Protein AF-0000000081528054 (afdb_homodimer)

Structure (mmCIF, N/CA/C/O backbone):
data_AF-0000000081528054-model_v1
#
loop_
_entity.id
_entity.type
_entity.pdbx_description
1 polymer 'HMG box domain-containing protein'
#
loop_
_atom_site.group_PDB
_atom_site.id
_atom_site.type_symbol
_atom_site.label_atom_id
_atom_site.label_alt_id
_atom_site.label_comp_id
_atom_site.label_asym_id
_atom_site.label_entity_id
_atom_site.label_seq_id
_atom_site.pdbx_PDB_ins_code
_atom_site.Cartn_x
_atom_site.Cartn_y
_atom_site.Cartn_z
_atom_site.occupancy
_atom_site.B_iso_or_equiv
_atom_site.auth_seq_id
_atom_site.auth_comp_id
_atom_site.auth_asym_id
_atom_site.auth_atom_id
_atom_site.pdbx_PDB_model_num
ATOM 1 N N . MET A 1 1 ? 28.469 -28.531 23.781 1 26.25 1 MET A N 1
ATOM 2 C CA . MET A 1 1 ? 27.125 -28.844 23.344 1 26.25 1 MET A CA 1
ATOM 3 C C . MET A 1 1 ? 27.047 -28.875 21.812 1 26.25 1 MET A C 1
ATOM 5 O O . MET A 1 1 ? 26.031 -29.281 21.25 1 26.25 1 MET A O 1
ATOM 9 N N . ALA A 1 2 ? 27.984 -28.125 21.156 1 31.61 2 ALA A N 1
ATOM 10 C CA . ALA A 1 2 ? 28.078 -27.984 19.703 1 31.61 2 ALA A CA 1
ATOM 11 C C . ALA A 1 2 ? 28.547 -29.266 19.047 1 31.61 2 ALA A C 1
ATOM 13 O O . ALA A 1 2 ? 28.094 -29.625 17.953 1 31.61 2 ALA A O 1
ATOM 14 N N . ASP A 1 3 ? 29.531 -29.984 19.594 1 33.84 3 ASP A N 1
ATOM 15 C CA . ASP A 1 3 ? 30.125 -31.172 18.984 1 33.84 3 ASP A CA 1
ATOM 16 C C . ASP A 1 3 ? 29.125 -32.344 18.938 1 33.84 3 ASP A C 1
ATOM 18 O O . ASP A 1 3 ? 29.188 -33.188 18.062 1 33.84 3 ASP A O 1
ATOM 22 N N . ALA A 1 4 ? 28.234 -32.5 19.984 1 33 4 ALA A N 1
ATOM 23 C CA . ALA A 1 4 ? 27.281 -33.594 20.047 1 33 4 ALA A CA 1
ATOM 24 C C . ALA A 1 4 ? 26.188 -33.406 19 1 33 4 ALA A C 1
ATOM 26 O O . ALA A 1 4 ? 25.609 -34.406 18.531 1 33 4 ALA A O 1
ATOM 27 N N . LEU A 1 5 ? 25.781 -32.125 18.641 1 29.7 5 LEU A N 1
ATOM 28 C CA . LEU A 1 5 ? 24.766 -31.953 17.609 1 29.7 5 LEU A CA 1
ATOM 29 C C . LEU A 1 5 ? 25.297 -32.375 16.25 1 29.7 5 LEU A C 1
ATOM 31 O O . LEU A 1 5 ? 24.547 -32.812 15.391 1 29.7 5 LEU A O 1
ATOM 35 N N . LYS A 1 6 ? 26.625 -32.312 15.969 1 35.19 6 LYS A N 1
ATOM 36 C CA . LYS A 1 6 ? 27.156 -32.781 14.695 1 35.19 6 LYS A CA 1
ATOM 37 C C . LYS A 1 6 ? 27.031 -34.281 14.555 1 35.19 6 LYS A C 1
ATOM 39 O O . LYS A 1 6 ? 26.781 -34.781 13.461 1 35.19 6 LYS A O 1
ATOM 44 N N . GLN A 1 7 ? 27.234 -35 15.648 1 32.66 7 GLN A N 1
ATOM 45 C CA . GLN A 1 7 ? 27.172 -36.438 15.547 1 32.66 7 GLN A CA 1
ATOM 46 C C . GLN A 1 7 ? 25.734 -36.938 15.375 1 32.66 7 GLN A C 1
ATOM 48 O O . GLN A 1 7 ? 25.484 -37.969 14.789 1 32.66 7 GLN A O 1
ATOM 53 N N . LYS A 1 8 ? 24.703 -36.219 16.016 1 33.38 8 LYS A N 1
ATOM 54 C CA . LYS A 1 8 ? 23.328 -36.656 15.789 1 33.38 8 LYS A CA 1
ATOM 55 C C . LYS A 1 8 ? 22.875 -36.312 14.367 1 33.38 8 LYS A C 1
ATOM 57 O O . LYS A 1 8 ? 22.094 -37.062 13.773 1 33.38 8 LYS A O 1
ATOM 62 N N . GLU A 1 9 ? 23.344 -35.219 13.789 1 33.81 9 GLU A N 1
ATOM 63 C CA . GLU A 1 9 ? 23.031 -34.969 12.391 1 33.81 9 GLU A CA 1
ATOM 64 C C . GLU A 1 9 ? 23.719 -35.938 11.461 1 33.81 9 GLU A C 1
ATOM 66 O O . GLU A 1 9 ? 23.172 -36.312 10.422 1 33.81 9 GLU A O 1
ATOM 71 N N . ALA A 1 10 ? 24.969 -36.406 11.812 1 36.94 10 ALA A N 1
ATOM 72 C CA . ALA A 1 10 ? 25.594 -37.438 10.977 1 36.94 10 ALA A CA 1
ATOM 73 C C . ALA A 1 10 ? 24.891 -38.781 11.125 1 36.94 10 ALA A C 1
ATOM 75 O O . ALA A 1 10 ? 24.719 -39.5 10.148 1 36.94 10 ALA A O 1
ATOM 76 N N . SER A 1 11 ? 24.562 -39.188 12.398 1 37.06 11 SER A N 1
ATOM 77 C CA . SER A 1 11 ? 23.859 -40.438 12.539 1 37.06 11 SER A CA 1
ATOM 78 C C . SER A 1 11 ? 22.422 -40.344 12.008 1 37.06 11 SER A C 1
ATOM 80 O O . SER A 1 11 ? 21.891 -41.312 11.469 1 37.06 11 SER A O 1
ATOM 82 N N . SER A 1 12 ? 21.688 -39.219 12.281 1 35.41 12 SER A N 1
ATOM 83 C CA . SER A 1 12 ? 20.375 -39.031 11.672 1 35.41 12 SER A CA 1
ATOM 84 C C . SER A 1 12 ? 20.484 -38.781 10.172 1 35.41 12 SER A C 1
ATOM 86 O O . SER A 1 12 ? 19.562 -39.062 9.414 1 35.41 12 SER A O 1
ATOM 88 N N . SER A 1 13 ? 21.578 -38.156 9.68 1 35.97 13 SER A N 1
ATOM 89 C CA . SER A 1 13 ? 21.812 -38.062 8.234 1 35.97 13 SER A CA 1
ATOM 90 C C . SER A 1 13 ? 22.078 -39.438 7.621 1 35.97 13 SER A C 1
ATOM 92 O O . SER A 1 13 ? 21.828 -39.656 6.43 1 35.97 13 SER A O 1
ATOM 94 N N . GLU A 1 14 ? 22.781 -40.312 8.375 1 35.34 14 GLU A N 1
ATOM 95 C CA . GLU A 1 14 ? 22.938 -41.688 7.859 1 35.34 14 GLU A CA 1
ATOM 96 C C . GLU A 1 14 ? 21.594 -42.375 7.746 1 35.34 14 GLU A C 1
ATOM 98 O O . GLU A 1 14 ? 21.344 -43.094 6.766 1 35.34 14 GLU A O 1
ATOM 103 N N . ALA A 1 15 ? 20.797 -42.312 8.812 1 34.56 15 ALA A N 1
ATOM 104 C CA . ALA A 1 15 ? 19.516 -43 8.734 1 34.56 15 ALA A CA 1
ATOM 105 C C . ALA A 1 15 ? 18.578 -42.281 7.766 1 34.56 15 ALA A C 1
ATOM 107 O O . ALA A 1 15 ? 17.797 -42.938 7.055 1 34.56 15 ALA A O 1
ATOM 108 N N . ASN A 1 16 ? 18.656 -40.938 7.742 1 34.94 16 ASN A N 1
ATOM 109 C CA . ASN A 1 16 ? 17.75 -40.25 6.828 1 34.94 16 ASN A CA 1
ATOM 110 C C . ASN A 1 16 ? 18.188 -40.406 5.375 1 34.94 16 ASN A C 1
ATOM 112 O O . ASN A 1 16 ? 17.453 -40.062 4.457 1 34.94 16 ASN A O 1
ATOM 116 N N . ILE A 1 17 ? 19.5 -40.562 5.105 1 36.84 17 ILE A N 1
ATOM 117 C CA . ILE A 1 17 ? 19.812 -40.812 3.703 1 36.84 17 ILE A CA 1
ATOM 118 C C . ILE A 1 17 ? 19.031 -42.031 3.211 1 36.84 17 ILE A C 1
ATOM 120 O O . ILE A 1 17 ? 18.516 -42.031 2.086 1 36.84 17 ILE A O 1
ATOM 124 N N . LEU A 1 18 ? 19.078 -43.125 4.016 1 33.59 18 LEU A N 1
ATOM 125 C CA . LEU A 1 18 ? 18.406 -44.312 3.498 1 33.59 18 LEU A CA 1
ATOM 126 C C . LEU A 1 18 ? 16.891 -44.156 3.574 1 33.59 18 LEU A C 1
ATOM 128 O O . LEU A 1 18 ? 16.156 -44.781 2.812 1 33.59 18 LEU A O 1
ATOM 132 N N . ALA A 1 19 ? 16.438 -43.531 4.629 1 34.56 19 ALA A N 1
ATOM 133 C CA . ALA A 1 19 ? 14.977 -43.5 4.777 1 34.56 19 ALA A CA 1
ATOM 134 C C . ALA A 1 19 ? 14.344 -42.5 3.814 1 34.56 19 ALA A C 1
ATOM 136 O O . ALA A 1 19 ? 13.141 -42.25 3.887 1 34.56 19 ALA A O 1
ATOM 137 N N . GLY A 1 20 ? 15.148 -41.656 3.143 1 33.59 20 GLY A N 1
ATOM 138 C CA . GLY A 1 20 ? 14.43 -40.781 2.225 1 33.59 20 GLY A CA 1
ATOM 139 C C . GLY A 1 20 ? 13.547 -41.562 1.256 1 33.59 20 GLY A C 1
ATOM 140 O O . GLY A 1 20 ? 13.789 -41.562 0.048 1 33.59 20 GLY A O 1
ATOM 141 N N . ALA A 1 21 ? 13.039 -42.656 1.63 1 31.33 21 ALA A N 1
ATOM 142 C CA . ALA A 1 21 ? 12.062 -43.312 0.778 1 31.33 21 ALA A CA 1
ATOM 143 C C . ALA A 1 21 ? 10.922 -42.375 0.409 1 31.33 21 ALA A C 1
ATOM 145 O O . ALA A 1 21 ? 9.797 -42.812 0.147 1 31.33 21 ALA A O 1
ATOM 146 N N . GLY A 1 22 ? 10.914 -41.062 0.747 1 32.25 22 GLY A N 1
ATOM 147 C CA . GLY A 1 22 ? 9.727 -40.5 0.125 1 32.25 22 GLY A CA 1
ATOM 148 C C . GLY A 1 22 ? 9.609 -40.844 -1.35 1 32.25 22 GLY A C 1
ATOM 149 O O . GLY A 1 22 ? 9.109 -41.906 -1.713 1 32.25 22 GLY A O 1
ATOM 150 N N . SER A 1 23 ? 9.18 -39.812 -2.275 1 33.19 23 SER A N 1
ATOM 151 C CA . SER A 1 23 ? 8.766 -40.094 -3.645 1 33.19 23 SER A CA 1
ATOM 152 C C . SER A 1 23 ? 9.898 -40.719 -4.449 1 33.19 23 SER A C 1
ATOM 154 O O . SER A 1 23 ? 10.938 -40.094 -4.656 1 33.19 23 SER A O 1
ATOM 156 N N . PRO A 1 24 ? 10.07 -41.938 -4.328 1 32.41 24 PRO A N 1
ATOM 157 C CA . PRO A 1 24 ? 11.055 -42.719 -5.074 1 32.41 24 PRO A CA 1
ATOM 158 C C . PRO A 1 24 ? 11.023 -42.438 -6.574 1 32.41 24 PRO A C 1
ATOM 160 O O . PRO A 1 24 ? 10.086 -42.844 -7.266 1 32.41 24 PRO A O 1
ATOM 163 N N . VAL A 1 25 ? 10.984 -41.219 -7.117 1 33.34 25 VAL A N 1
ATOM 164 C CA . VAL A 1 25 ? 11.188 -41.438 -8.547 1 33.34 25 VAL A CA 1
ATOM 165 C C . VAL A 1 25 ? 12.453 -42.25 -8.773 1 33.34 25 VAL A C 1
ATOM 167 O O . VAL A 1 25 ? 13.547 -41.844 -8.383 1 33.34 25 VAL A O 1
ATOM 170 N N . PRO A 1 26 ? 12.312 -43.594 -8.734 1 31.2 26 PRO A N 1
ATOM 171 C CA . PRO A 1 26 ? 13.406 -44.531 -9.016 1 31.2 26 PRO A CA 1
ATOM 172 C C . PRO A 1 26 ? 14.195 -44.125 -10.266 1 31.2 26 PRO A C 1
ATOM 174 O O . PRO A 1 26 ? 13.656 -44.156 -11.375 1 31.2 26 PRO A O 1
ATOM 177 N N . ILE A 1 27 ? 14.727 -43 -10.414 1 31.64 27 ILE A N 1
ATOM 178 C CA . ILE A 1 27 ? 15.578 -42.969 -11.602 1 31.64 27 ILE A CA 1
ATOM 179 C C . ILE A 1 27 ? 16.688 -44.031 -11.453 1 31.64 27 ILE A C 1
ATOM 181 O O . ILE A 1 27 ? 17.547 -43.906 -10.578 1 31.64 27 ILE A O 1
ATOM 185 N N . GLU A 1 28 ? 16.328 -45.312 -11.594 1 30.16 28 GLU A N 1
ATOM 186 C CA . GLU A 1 28 ? 17.328 -46.375 -11.641 1 30.16 28 GLU A CA 1
ATOM 187 C C . GLU A 1 28 ? 18.453 -46.031 -12.617 1 30.16 28 GLU A C 1
ATOM 189 O O . GLU A 1 28 ? 18.219 -45.875 -13.812 1 30.16 28 GLU A O 1
ATOM 194 N N . PRO A 1 29 ? 19.406 -45.25 -12.227 1 30.45 29 PRO A N 1
ATOM 195 C CA . PRO A 1 29 ? 20.484 -45.219 -13.203 1 30.45 29 PRO A CA 1
ATOM 196 C C . PRO A 1 29 ? 21.031 -46.594 -13.523 1 30.45 29 PRO A C 1
ATOM 198 O O . PRO A 1 29 ? 21.266 -47.406 -12.609 1 30.45 29 PRO A O 1
ATOM 201 N N . GLN A 1 30 ? 20.656 -47.281 -14.594 1 31.34 30 GLN A N 1
ATOM 202 C CA . GLN A 1 30 ? 21.109 -48.562 -15.125 1 31.34 30 GLN A CA 1
ATOM 203 C C . GLN A 1 30 ? 22.625 -48.562 -15.258 1 31.34 30 GLN A C 1
ATOM 205 O O . GLN A 1 30 ? 23.172 -48.125 -16.266 1 31.34 30 GLN A O 1
ATOM 210 N N . ALA A 1 31 ? 23.406 -48.062 -14.367 1 32.59 31 ALA A N 1
ATOM 211 C CA . ALA A 1 31 ? 24.812 -48.281 -14.688 1 32.59 31 ALA A CA 1
ATOM 212 C C . ALA A 1 31 ? 25.125 -49.781 -14.75 1 32.59 31 ALA A C 1
ATOM 214 O O . ALA A 1 31 ? 24.75 -50.531 -13.859 1 32.59 31 ALA A O 1
ATOM 215 N N . LYS A 1 32 ? 25.578 -50.406 -15.867 1 33.41 32 LYS A N 1
ATOM 216 C CA . LYS A 1 32 ? 25.922 -51.719 -16.438 1 33.41 32 LYS A CA 1
ATOM 217 C C . LYS A 1 32 ? 27.016 -52.406 -15.617 1 33.41 32 LYS A C 1
ATOM 219 O O . LYS A 1 32 ? 27.469 -53.5 -15.969 1 33.41 32 LYS A O 1
ATOM 224 N N . ASP A 1 33 ? 27.953 -51.75 -14.992 1 34.78 33 ASP A N 1
ATOM 225 C CA . ASP A 1 33 ? 29.094 -52.594 -14.664 1 34.78 33 ASP A CA 1
ATOM 226 C C . ASP A 1 33 ? 28.719 -53.625 -13.617 1 34.78 33 ASP A C 1
ATOM 228 O O . ASP A 1 33 ? 27.984 -53.344 -12.672 1 34.78 33 ASP A O 1
ATOM 232 N N . SER A 1 34 ? 28.922 -54.938 -13.922 1 39.91 34 SER A N 1
ATOM 233 C CA . SER A 1 34 ? 28.594 -56.188 -13.273 1 39.91 34 SER A CA 1
ATOM 234 C C . SER A 1 34 ? 28.969 -56.188 -11.797 1 39.91 34 SER A C 1
ATOM 236 O O . SER A 1 34 ? 28.234 -56.719 -10.953 1 39.91 34 SER A O 1
ATOM 238 N N . ALA A 1 35 ? 30.281 -56.062 -11.539 1 41.94 35 ALA A N 1
ATOM 239 C CA . ALA A 1 35 ? 30.781 -56.188 -10.172 1 41.94 35 ALA A CA 1
ATOM 240 C C . ALA A 1 35 ? 30.141 -55.156 -9.258 1 41.94 35 ALA A C 1
ATOM 242 O O . ALA A 1 35 ? 29.844 -55.438 -8.094 1 41.94 35 ALA A O 1
ATOM 243 N N . GLY A 1 36 ? 29.938 -53.969 -9.703 1 42.34 36 GLY A N 1
ATOM 244 C CA . GLY A 1 36 ? 29.344 -52.844 -8.984 1 42.34 36 GLY A CA 1
ATOM 245 C C . GLY A 1 36 ? 27.859 -53.031 -8.727 1 42.34 36 GLY A C 1
ATOM 246 O O . GLY A 1 36 ? 27.281 -52.344 -7.875 1 42.34 36 GLY A O 1
ATOM 247 N N . LYS A 1 37 ? 27.109 -53.781 -9.578 1 49.44 37 LYS A N 1
ATOM 248 C CA . LYS A 1 37 ? 25.703 -54.125 -9.438 1 49.44 37 LYS A CA 1
ATOM 249 C C . LYS A 1 37 ? 25.469 -55.062 -8.258 1 49.44 37 LYS A C 1
ATOM 251 O O . LYS A 1 37 ? 24.469 -54.969 -7.555 1 49.44 37 LYS A O 1
ATOM 256 N N . GLU A 1 38 ? 26.391 -56.031 -8.164 1 50.31 38 GLU A N 1
ATOM 257 C CA . GLU A 1 38 ? 26.219 -56.938 -7.055 1 50.31 38 GLU A CA 1
ATOM 258 C C . GLU A 1 38 ? 26.281 -56.219 -5.711 1 50.31 38 GLU A C 1
ATOM 260 O O . GLU A 1 38 ? 25.5 -56.5 -4.809 1 50.31 38 GLU A O 1
ATOM 265 N N . ASN A 1 39 ? 27.328 -55.406 -5.551 1 52.44 39 ASN A N 1
ATOM 266 C CA . ASN A 1 39 ? 27.422 -54.656 -4.309 1 52.44 39 ASN A CA 1
ATOM 267 C C . ASN A 1 39 ? 26.266 -53.656 -4.152 1 52.44 39 ASN A C 1
ATOM 269 O O . ASN A 1 39 ? 25.781 -53.438 -3.045 1 52.44 39 ASN A O 1
ATOM 273 N N . LYS A 1 40 ? 25.828 -53.25 -5.266 1 58.25 40 LYS A N 1
ATOM 274 C CA . LYS A 1 40 ? 24.703 -52.312 -5.234 1 58.25 40 LYS A CA 1
ATOM 275 C C . LYS A 1 40 ? 23.406 -53.031 -4.871 1 58.25 40 LYS A C 1
ATOM 277 O O . LYS A 1 40 ? 22.594 -52.531 -4.109 1 58.25 40 LYS A O 1
ATOM 282 N N . GLU A 1 41 ? 23.312 -54.281 -5.457 1 60 41 GLU A N 1
ATOM 283 C CA . GLU A 1 41 ? 22.125 -55.062 -5.129 1 60 41 GLU A CA 1
ATOM 284 C C . GLU A 1 41 ? 22.172 -55.531 -3.678 1 60 41 GLU A C 1
ATOM 286 O O . GLU A 1 41 ? 21.141 -55.594 -3.002 1 60 41 GLU A O 1
ATOM 291 N N . GLY A 1 42 ? 23.359 -55.844 -3.281 1 59.91 42 GLY A N 1
ATOM 292 C CA . GLY A 1 42 ? 23.5 -56.344 -1.918 1 59.91 42 GLY A CA 1
ATOM 293 C C . GLY A 1 42 ? 23.281 -55.25 -0.875 1 59.91 42 GLY A C 1
ATOM 294 O O . GLY A 1 42 ? 22.875 -55.531 0.251 1 59.91 42 GLY A O 1
ATOM 295 N N . LEU A 1 43 ? 23.531 -54.031 -1.282 1 65.5 43 LEU A N 1
ATOM 296 C CA . LEU A 1 43 ? 23.359 -52.906 -0.36 1 65.5 43 LEU A CA 1
ATOM 297 C C . LEU A 1 43 ? 21.984 -52.281 -0.546 1 65.5 43 LEU A C 1
ATOM 299 O O . LEU A 1 43 ? 21.641 -51.312 0.169 1 65.5 43 LEU A O 1
ATOM 303 N N . SER A 1 44 ? 21.344 -53.062 -1.435 1 69.56 44 SER A N 1
ATOM 304 C CA . SER A 1 44 ? 20 -52.531 -1.671 1 69.56 44 SER A CA 1
ATOM 305 C C . SER A 1 44 ? 18.969 -53.25 -0.816 1 69.56 44 SER A C 1
ATOM 307 O O . SER A 1 44 ? 19.141 -54.438 -0.458 1 69.56 44 SER A O 1
ATOM 309 N N . GLN A 1 45 ? 18.016 -52.5 -0.394 1 71.5 45 GLN A N 1
ATOM 310 C CA . GLN A 1 45 ? 16.922 -53.062 0.374 1 71.5 45 GLN A CA 1
ATOM 311 C C . GLN A 1 45 ? 16.344 -54.312 -0.324 1 71.5 45 GLN A C 1
ATOM 313 O O . GLN A 1 45 ? 16.031 -55.312 0.325 1 71.5 45 GLN A O 1
ATOM 318 N N . LEU A 1 46 ? 16.281 -54.188 -1.562 1 72.06 46 LEU A N 1
ATOM 319 C CA . LEU A 1 46 ? 15.695 -55.281 -2.328 1 72.06 46 LEU A CA 1
ATOM 320 C C . LEU A 1 46 ? 16.578 -56.531 -2.258 1 72.06 46 LEU A C 1
ATOM 322 O O . LEU A 1 46 ? 16.062 -57.656 -2.141 1 72.06 46 LEU A O 1
ATOM 326 N N . GLY A 1 47 ? 17.828 -56.312 -2.355 1 72.75 47 GLY A N 1
ATOM 327 C CA . GLY A 1 47 ? 18.734 -57.438 -2.289 1 72.75 47 GLY A CA 1
ATOM 328 C C . GLY A 1 47 ? 18.734 -58.156 -0.94 1 72.75 47 GLY A C 1
ATOM 329 O O . GLY A 1 47 ? 18.734 -59.375 -0.871 1 72.75 47 GLY A O 1
ATOM 330 N N . VAL A 1 48 ? 18.609 -57.375 0.11 1 78.81 48 VAL A N 1
ATOM 331 C CA . VAL A 1 48 ? 18.609 -57.938 1.454 1 78.81 48 VAL A CA 1
ATOM 332 C C . VAL A 1 48 ? 17.266 -58.625 1.716 1 78.81 48 VAL A C 1
ATOM 334 O O . VAL A 1 48 ? 17.219 -59.688 2.344 1 78.81 48 VAL A O 1
ATOM 337 N N . LYS A 1 49 ? 16.234 -58.062 1.164 1 79 49 LYS A N 1
ATOM 338 C CA . LYS A 1 49 ? 14.914 -58.656 1.33 1 79 49 LYS A CA 1
ATOM 339 C C . LYS A 1 49 ? 14.82 -60 0.578 1 79 49 LYS A C 1
ATOM 341 O O . LYS A 1 49 ? 14.211 -60.938 1.063 1 79 49 LYS A O 1
ATOM 346 N N . LYS A 1 50 ? 15.422 -60 -0.518 1 80.75 50 LYS A N 1
ATOM 347 C CA . LYS A 1 50 ? 15.445 -61.25 -1.279 1 80.75 50 LYS A CA 1
ATOM 348 C C . LYS A 1 50 ? 16.203 -62.344 -0.526 1 80.75 50 LYS A C 1
ATOM 350 O O . LYS A 1 50 ? 15.797 -63.531 -0.549 1 80.75 50 LYS A O 1
ATOM 355 N N . ALA A 1 51 ? 17.234 -61.969 0.207 1 81.38 51 ALA A N 1
ATOM 356 C CA . ALA A 1 51 ? 18.047 -62.906 0.963 1 81.38 51 ALA A CA 1
ATOM 357 C C . ALA A 1 51 ? 17.391 -63.25 2.291 1 81.38 51 ALA A C 1
ATOM 359 O O . ALA A 1 51 ? 17.625 -64.312 2.85 1 81.38 51 ALA A O 1
ATOM 360 N N . ASN A 1 52 ? 16.547 -62.25 2.74 1 82.81 52 ASN A N 1
ATOM 361 C CA . ASN A 1 52 ? 15.82 -62.469 3.982 1 82.81 52 ASN A CA 1
ATOM 362 C C . ASN A 1 52 ? 14.344 -62.156 3.832 1 82.81 52 ASN A C 1
ATOM 364 O O . ASN A 1 52 ? 13.883 -61.094 4.309 1 82.81 52 ASN A O 1
ATOM 368 N N . PRO A 1 53 ? 13.547 -62.938 3.209 1 83.31 53 PRO A N 1
ATOM 369 C CA . PRO A 1 53 ? 12.156 -62.656 2.846 1 83.31 53 PRO A CA 1
ATOM 370 C C . PRO A 1 53 ? 11.266 -62.406 4.062 1 83.31 53 PRO A C 1
ATOM 372 O O . PRO A 1 53 ? 10.266 -61.688 3.973 1 83.31 53 PRO A O 1
ATOM 375 N N . GLU A 1 54 ? 11.688 -62.906 5.117 1 84.62 54 GLU A N 1
ATOM 376 C CA . GLU A 1 54 ? 10.805 -62.812 6.273 1 84.62 54 GLU A CA 1
ATOM 377 C C . GLU A 1 54 ? 11.25 -61.688 7.207 1 84.62 54 GLU A C 1
ATOM 379 O O . GLU A 1 54 ? 10.609 -61.438 8.234 1 84.62 54 GLU A O 1
ATOM 384 N N . ALA A 1 55 ? 12.188 -61.094 6.793 1 83.94 55 ALA A N 1
ATOM 385 C CA . ALA A 1 55 ? 12.727 -60.062 7.676 1 83.94 55 ALA A CA 1
ATOM 386 C C . ALA A 1 55 ? 11.844 -58.812 7.652 1 83.94 55 ALA A C 1
ATOM 388 O O . ALA A 1 55 ? 11.289 -58.469 6.613 1 83.94 55 ALA A O 1
ATOM 389 N N . THR A 1 56 ? 11.562 -58.375 8.781 1 86.69 56 THR A N 1
ATOM 390 C CA . THR A 1 56 ? 10.82 -57.125 8.914 1 86.69 56 THR A CA 1
ATOM 391 C C . THR A 1 56 ? 11.656 -55.938 8.422 1 86.69 56 THR A C 1
ATOM 393 O O . THR A 1 56 ? 12.867 -56.062 8.242 1 86.69 56 THR A O 1
ATOM 396 N N . PHE A 1 57 ? 10.969 -54.969 8.164 1 83.06 57 PHE A N 1
ATOM 397 C CA . PHE A 1 57 ? 11.625 -53.75 7.703 1 83.06 57 PHE A CA 1
ATOM 398 C C . PHE A 1 57 ? 12.727 -53.344 8.672 1 83.06 57 PHE A C 1
ATOM 400 O O . PHE A 1 57 ? 13.812 -52.938 8.242 1 83.06 57 PHE A O 1
ATOM 407 N N . LYS A 1 58 ? 12.383 -53.531 9.844 1 85.19 58 LYS A N 1
ATOM 408 C CA . LYS A 1 58 ? 13.344 -53.156 10.883 1 85.19 58 LYS A CA 1
ATOM 409 C C . LYS A 1 58 ? 14.594 -54.031 10.805 1 85.19 58 LYS A C 1
ATOM 411 O O . LYS A 1 58 ? 15.711 -53.531 10.914 1 85.19 58 LYS A O 1
ATOM 416 N N . GLU A 1 59 ? 14.414 -55.25 10.609 1 86.44 59 GLU A N 1
ATOM 417 C CA . GLU A 1 59 ? 15.523 -56.188 10.516 1 86.44 59 GLU A CA 1
ATOM 418 C C . GLU A 1 59 ? 16.359 -55.906 9.258 1 86.44 59 GLU A C 1
ATOM 420 O O . GLU A 1 59 ? 17.578 -55.969 9.297 1 86.44 59 GLU A O 1
ATOM 425 N N . ILE A 1 60 ? 15.641 -55.688 8.25 1 82.06 60 ILE A N 1
ATOM 426 C CA . ILE A 1 60 ? 16.297 -55.406 6.984 1 82.06 60 ILE A CA 1
ATOM 427 C C . ILE A 1 60 ? 17.156 -54.125 7.129 1 82.06 60 ILE A C 1
ATOM 429 O O . ILE A 1 60 ? 18.297 -54.094 6.656 1 82.06 60 ILE A O 1
ATOM 433 N N . SER A 1 61 ? 16.609 -53.25 7.84 1 83.44 61 SER A N 1
ATOM 434 C CA . SER A 1 61 ? 17.328 -52 8.07 1 83.44 61 SER A CA 1
ATOM 435 C C . SER A 1 61 ? 18.594 -52.25 8.891 1 83.44 61 SER A C 1
ATOM 437 O O . SER A 1 61 ? 19.641 -51.656 8.602 1 83.44 61 SER A O 1
ATOM 439 N N . ASN A 1 62 ? 18.484 -53.062 9.797 1 83.69 62 ASN A N 1
ATOM 440 C CA . ASN A 1 62 ? 19.625 -53.375 10.641 1 83.69 62 ASN A CA 1
ATOM 441 C C . ASN A 1 62 ? 20.719 -54.094 9.852 1 83.69 62 ASN A C 1
ATOM 443 O O . ASN A 1 62 ? 21.906 -53.844 10.031 1 83.69 62 ASN A O 1
ATOM 447 N N . ILE A 1 63 ? 20.25 -54.969 9.039 1 82.94 63 ILE A N 1
ATOM 448 C CA . ILE A 1 63 ? 21.188 -55.719 8.227 1 82.94 63 ILE A CA 1
ATOM 449 C C . ILE A 1 63 ? 21.922 -54.781 7.266 1 82.94 63 ILE A C 1
ATOM 451 O O . ILE A 1 63 ? 23.141 -54.875 7.109 1 82.94 63 ILE A O 1
ATOM 455 N N . LEU A 1 64 ? 21.094 -53.969 6.727 1 82.81 64 LEU A N 1
ATOM 456 C CA . LEU A 1 64 ? 21.672 -52.969 5.809 1 82.81 64 LEU A CA 1
ATOM 457 C C . LEU A 1 64 ? 22.656 -52.062 6.539 1 82.81 64 LEU A C 1
ATOM 459 O O . LEU A 1 64 ? 23.719 -51.75 6.012 1 82.81 64 LEU A O 1
ATOM 463 N N . GLY A 1 65 ? 22.344 -51.688 7.664 1 84.19 65 GLY A N 1
ATOM 464 C CA . GLY A 1 65 ? 23.234 -50.906 8.484 1 84.19 65 GLY A CA 1
ATOM 465 C C . GLY A 1 65 ? 24.531 -51.594 8.812 1 84.19 65 GLY A C 1
ATOM 466 O O . GLY A 1 65 ? 25.609 -51 8.742 1 84.19 65 GLY A O 1
ATOM 467 N N . ALA A 1 66 ? 24.438 -52.844 9.164 1 82.06 66 ALA A N 1
ATOM 468 C CA . ALA A 1 66 ? 25.625 -53.625 9.484 1 82.06 66 ALA A CA 1
ATOM 469 C C . ALA A 1 66 ? 26.516 -53.781 8.266 1 82.06 66 ALA A C 1
ATOM 471 O O . ALA A 1 66 ? 27.75 -53.719 8.367 1 82.06 66 ALA A O 1
ATOM 472 N N . LYS A 1 67 ? 25.875 -53.938 7.168 1 81.5 67 LYS A N 1
ATOM 473 C CA . LYS A 1 67 ? 26.641 -54.094 5.938 1 81.5 67 LYS A CA 1
ATOM 474 C C . LYS A 1 67 ? 27.344 -52.812 5.555 1 81.5 67 LYS A C 1
ATOM 476 O O . LYS A 1 67 ? 28.5 -52.812 5.109 1 81.5 67 LYS A O 1
ATOM 481 N N . TRP A 1 68 ? 26.656 -51.812 5.758 1 84.94 68 TRP A N 1
ATOM 482 C CA . TRP A 1 68 ? 27.188 -50.5 5.41 1 84.94 68 TRP A CA 1
ATOM 483 C C . TRP A 1 68 ? 28.391 -50.156 6.281 1 84.94 68 TRP A C 1
ATOM 485 O O . TRP A 1 68 ? 29.375 -49.594 5.805 1 84.94 68 TRP A O 1
ATOM 495 N N . LYS A 1 69 ? 28.328 -50.656 7.469 1 82.75 69 LYS A N 1
ATOM 496 C CA . LYS A 1 69 ? 29.438 -50.375 8.383 1 82.75 69 LYS A CA 1
ATOM 497 C C . LYS A 1 69 ? 30.688 -51.156 7.945 1 82.75 69 LYS A C 1
ATOM 499 O O . LYS A 1 69 ? 31.812 -50.719 8.211 1 82.75 69 LYS A O 1
ATOM 504 N N . ASN A 1 70 ? 30.484 -52.156 7.188 1 81.44 70 ASN A N 1
ATOM 505 C CA . ASN A 1 70 ? 31.625 -52.969 6.805 1 81.44 70 ASN A CA 1
ATOM 506 C C . ASN A 1 70 ? 32.125 -52.656 5.402 1 81.44 70 ASN A C 1
ATOM 508 O O . ASN A 1 70 ? 33.094 -53.219 4.922 1 81.44 70 ASN A O 1
ATOM 512 N N . VAL A 1 71 ? 31.391 -51.781 4.785 1 80.06 71 VAL A N 1
ATOM 513 C CA . VAL A 1 71 ? 31.812 -51.375 3.451 1 80.06 71 VAL A CA 1
ATOM 514 C C . VAL A 1 71 ? 33 -50.406 3.561 1 80.06 71 VAL A C 1
ATOM 516 O O . VAL A 1 71 ? 33.031 -49.562 4.48 1 80.06 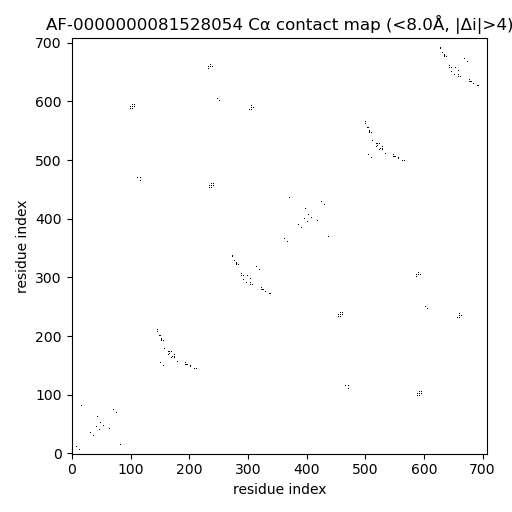71 VAL A O 1
ATOM 519 N N . THR A 1 72 ? 34.062 -50.656 2.771 1 83.06 72 THR A N 1
ATOM 520 C CA . THR A 1 72 ? 35.25 -49.812 2.812 1 83.06 72 THR A CA 1
ATOM 521 C C . THR A 1 72 ? 34.875 -48.375 2.365 1 83.06 72 THR A C 1
ATOM 523 O O . THR A 1 72 ? 33.875 -48.156 1.713 1 83.06 72 THR A O 1
ATOM 526 N N . ALA A 1 73 ? 35.656 -47.438 2.771 1 83.25 73 ALA A N 1
ATOM 527 C CA . ALA A 1 73 ? 35.469 -46.031 2.447 1 83.25 73 ALA A CA 1
ATOM 528 C C . ALA A 1 73 ? 35.469 -45.812 0.936 1 83.25 73 ALA A C 1
ATOM 530 O O . ALA A 1 73 ? 34.688 -44.969 0.427 1 83.25 73 ALA A O 1
ATOM 531 N N . GLU A 1 74 ? 36.281 -46.656 0.292 1 85.31 74 GLU A N 1
ATOM 532 C CA . GLU A 1 74 ? 36.375 -46.5 -1.157 1 85.31 74 GLU A CA 1
ATOM 533 C C . GLU A 1 74 ? 35.094 -46.969 -1.851 1 85.31 74 GLU A C 1
ATOM 535 O O . GLU A 1 74 ? 34.656 -46.344 -2.82 1 85.31 74 GLU A O 1
ATOM 540 N N . GLU A 1 75 ? 34.5 -47.938 -1.262 1 82.38 75 GLU A N 1
ATOM 541 C CA . GLU A 1 75 ? 33.281 -48.469 -1.839 1 82.38 75 GLU A CA 1
ATOM 542 C C . GLU A 1 75 ? 32.094 -47.625 -1.465 1 82.38 75 GLU A C 1
ATOM 544 O O . GLU A 1 75 ? 31.078 -47.594 -2.18 1 82.38 75 GLU A O 1
ATOM 549 N N . LYS A 1 76 ? 32.219 -46.875 -0.413 1 84.31 76 LYS A N 1
ATOM 550 C CA . LYS A 1 76 ? 31.141 -46 0.057 1 84.31 76 LYS A CA 1
ATOM 551 C C . LYS A 1 76 ? 31.109 -44.719 -0.731 1 84.31 76 LYS A C 1
ATOM 553 O O . LYS A 1 76 ? 30.062 -44.062 -0.809 1 84.31 76 LYS A O 1
ATOM 558 N N . LYS A 1 77 ? 32.188 -44.406 -1.342 1 87.06 77 LYS A N 1
ATOM 559 C CA . LYS A 1 77 ? 32.375 -43.094 -1.929 1 87.06 77 LYS A CA 1
ATOM 560 C C . LYS A 1 77 ? 31.312 -42.812 -2.998 1 87.06 77 LYS A C 1
ATOM 562 O O . LYS A 1 77 ? 30.672 -41.75 -2.977 1 87.06 77 LYS A O 1
ATOM 567 N N . PRO A 1 78 ? 31.141 -43.812 -3.855 1 85.62 78 PRO A N 1
ATOM 568 C CA . PRO A 1 78 ? 30.125 -43.531 -4.875 1 85.62 78 PRO A CA 1
ATOM 569 C C . PRO A 1 78 ? 28.734 -43.344 -4.285 1 85.62 78 PRO A C 1
ATOM 571 O O . PRO A 1 78 ? 27.953 -42.531 -4.793 1 85.62 78 PRO A O 1
ATOM 574 N N . TYR A 1 79 ? 28.469 -44 -3.25 1 83.38 79 TYR A N 1
ATOM 575 C CA . TYR A 1 79 ? 27.172 -43.875 -2.594 1 83.38 79 TYR A CA 1
ATOM 576 C C . TYR A 1 79 ? 27.062 -42.531 -1.851 1 83.38 79 TYR A C 1
ATOM 578 O O . TYR A 1 79 ? 26.016 -41.906 -1.866 1 83.38 79 TYR A O 1
ATOM 586 N N . GLU A 1 80 ? 28.078 -42.188 -1.302 1 85.12 80 GLU A N 1
ATOM 587 C CA . GLU A 1 80 ? 28.109 -40.906 -0.606 1 85.12 80 GLU A CA 1
ATOM 588 C C . GLU A 1 80 ? 28.016 -39.75 -1.591 1 85.12 80 GLU A C 1
ATOM 590 O O . GLU A 1 80 ? 27.328 -38.75 -1.329 1 85.12 80 GLU A O 1
ATOM 595 N N . GLU A 1 81 ? 28.688 -39.844 -2.664 1 90.56 81 GLU A N 1
ATOM 596 C CA . GLU A 1 81 ? 28.641 -38.812 -3.678 1 90.56 81 GLU A CA 1
ATOM 597 C C . GLU A 1 81 ? 27.234 -38.656 -4.266 1 90.56 81 GLU A C 1
ATOM 599 O O . GLU A 1 81 ? 26.75 -37.562 -4.492 1 90.56 81 GLU A O 1
ATOM 604 N N . LYS A 1 82 ? 26.688 -39.812 -4.465 1 89.19 82 LYS A N 1
ATOM 605 C CA . LYS A 1 82 ? 25.312 -39.781 -4.969 1 89.19 82 LYS A CA 1
ATOM 606 C C . LYS A 1 82 ? 24.359 -39.188 -3.941 1 89.19 82 LYS A C 1
ATOM 608 O O . LYS A 1 82 ? 23.469 -38.406 -4.293 1 89.19 82 LYS A O 1
ATOM 613 N N . TYR A 1 83 ? 24.609 -39.562 -2.771 1 87.75 83 TYR A N 1
ATOM 614 C CA . TYR A 1 83 ? 23.797 -39 -1.695 1 87.75 83 TYR A CA 1
ATOM 615 C C . TYR A 1 83 ? 23.969 -37.5 -1.613 1 87.75 83 TYR A C 1
ATOM 617 O O . TYR A 1 83 ? 22.969 -36.75 -1.503 1 87.75 83 TYR A O 1
ATOM 625 N N . GLN A 1 84 ? 25.141 -37.062 -1.671 1 90.44 84 GLN A N 1
ATOM 626 C CA . GLN A 1 84 ? 25.391 -35.625 -1.603 1 90.44 84 GLN A CA 1
ATOM 627 C C . GLN A 1 84 ? 24.766 -34.875 -2.785 1 90.44 84 GLN A C 1
ATOM 629 O O . GLN A 1 84 ? 24.188 -33.812 -2.619 1 90.44 84 GLN A O 1
ATOM 634 N N . ALA A 1 85 ? 24.859 -35.5 -3.881 1 89.94 85 ALA A N 1
ATOM 635 C CA . ALA A 1 85 ? 24.266 -34.906 -5.07 1 89.94 85 ALA A CA 1
ATOM 636 C C . ALA A 1 85 ? 22.75 -34.812 -4.945 1 89.94 85 ALA A C 1
ATOM 638 O O . ALA A 1 85 ? 22.141 -33.781 -5.281 1 89.94 85 ALA A O 1
ATOM 639 N N . ASP A 1 86 ? 22.219 -35.906 -4.43 1 89.19 86 ASP A N 1
ATOM 640 C CA . ASP A 1 86 ? 20.781 -35.938 -4.25 1 89.19 86 ASP A CA 1
ATOM 641 C C . ASP A 1 86 ? 20.328 -34.938 -3.178 1 89.19 86 ASP A C 1
ATOM 643 O O . ASP A 1 86 ? 19.297 -34.312 -3.316 1 89.19 86 ASP A O 1
ATOM 647 N N . LYS A 1 87 ? 21.109 -35 -2.238 1 89.31 87 LYS A N 1
ATOM 648 C CA . LYS A 1 87 ? 20.812 -34.031 -1.164 1 89.31 87 LYS A CA 1
ATOM 649 C C . LYS A 1 87 ? 20.875 -32.594 -1.67 1 89.31 87 LYS A C 1
ATOM 651 O O . LYS A 1 87 ? 20 -31.797 -1.376 1 89.31 87 LYS A O 1
ATOM 656 N N . GLU A 1 88 ? 21.812 -32.281 -2.375 1 91.12 88 GLU A N 1
ATOM 657 C CA . GLU A 1 88 ? 21.953 -30.938 -2.92 1 91.12 88 GLU A CA 1
ATOM 658 C C . GLU A 1 88 ? 20.797 -30.609 -3.869 1 91.12 88 GLU A C 1
ATOM 660 O O . GLU A 1 88 ? 20.281 -29.484 -3.85 1 91.12 88 GLU A O 1
ATOM 665 N N . ALA A 1 89 ? 20.547 -31.594 -4.602 1 90.31 89 ALA A N 1
ATOM 666 C CA . ALA A 1 89 ? 19.438 -31.406 -5.527 1 90.31 89 ALA A CA 1
ATOM 667 C C . ALA A 1 89 ? 18.141 -31.156 -4.77 1 90.31 89 ALA A C 1
ATOM 669 O O . ALA A 1 89 ? 17.344 -30.297 -5.152 1 90.31 89 ALA A O 1
ATOM 670 N N . TYR A 1 90 ? 18.016 -31.953 -3.77 1 90.69 90 TYR A N 1
ATOM 671 C CA . TYR A 1 90 ? 16.828 -31.797 -2.938 1 90.69 90 TYR A CA 1
ATOM 672 C C . TYR A 1 90 ? 16.781 -30.422 -2.289 1 90.69 90 TYR A C 1
ATOM 674 O O . TYR A 1 90 ? 15.758 -29.75 -2.314 1 90.69 90 TYR A O 1
ATOM 682 N N . LEU A 1 91 ? 17.859 -30 -1.798 1 90.19 91 LEU A N 1
ATOM 683 C CA . LEU A 1 91 ? 17.938 -28.703 -1.15 1 90.19 91 LEU A CA 1
ATOM 684 C C . LEU A 1 91 ? 17.688 -27.578 -2.152 1 90.19 91 LEU A C 1
ATOM 686 O O . LEU A 1 91 ? 17.062 -26.562 -1.815 1 90.19 91 LEU A O 1
ATOM 690 N N . LYS A 1 92 ? 18.141 -27.797 -3.283 1 91.19 92 LYS A N 1
ATOM 691 C CA . LYS A 1 92 ? 17.906 -26.797 -4.324 1 91.19 92 LYS A CA 1
ATOM 692 C C . LYS A 1 92 ? 16.422 -26.688 -4.66 1 91.19 92 LYS A C 1
ATOM 694 O O . LYS A 1 92 ? 15.891 -25.578 -4.781 1 91.19 92 LYS A O 1
ATOM 699 N N . VAL A 1 93 ? 15.859 -27.828 -4.68 1 92.19 93 VAL A N 1
ATOM 700 C CA . VAL A 1 93 ? 14.438 -27.844 -5.012 1 92.19 93 VAL A CA 1
ATOM 701 C C . VAL A 1 93 ? 13.633 -27.188 -3.889 1 92.19 93 VAL A C 1
ATOM 703 O O . VAL A 1 93 ? 12.758 -26.359 -4.145 1 92.19 93 VAL A O 1
ATOM 706 N N . ILE A 1 94 ? 13.945 -27.547 -2.756 1 92 94 ILE A N 1
ATOM 707 C CA . ILE A 1 94 ? 13.258 -27 -1.595 1 92 94 ILE A CA 1
ATOM 708 C C . ILE A 1 94 ? 13.508 -25.5 -1.514 1 92 94 ILE A C 1
ATOM 710 O O . ILE A 1 94 ? 12.594 -24.719 -1.199 1 92 94 ILE A O 1
ATOM 714 N N . GLY A 1 95 ? 14.648 -25.125 -1.751 1 92 95 GLY A N 1
ATOM 715 C CA . GLY A 1 95 ? 14.984 -23.703 -1.757 1 92 95 GLY A CA 1
ATOM 716 C C . GLY A 1 95 ? 14.203 -22.922 -2.787 1 92 95 GLY A C 1
ATOM 717 O O . GLY A 1 95 ? 13.688 -21.828 -2.488 1 92 95 GLY A O 1
ATOM 718 N N . ASN A 1 96 ? 14.102 -23.453 -3.906 1 92.25 96 ASN A N 1
ATOM 719 C CA . ASN A 1 96 ? 13.344 -22.797 -4.973 1 92.25 96 ASN A CA 1
ATOM 720 C C . ASN A 1 96 ? 11.859 -22.688 -4.625 1 92.25 96 ASN A C 1
ATOM 722 O O . ASN A 1 96 ? 11.219 -21.672 -4.906 1 92.25 96 ASN A O 1
ATOM 726 N N . GLU A 1 97 ? 11.438 -23.703 -4.031 1 92.44 97 GLU A N 1
ATOM 727 C CA . GLU A 1 97 ? 10.031 -23.703 -3.635 1 92.44 97 GLU A CA 1
ATOM 728 C C . GLU A 1 97 ? 9.758 -22.641 -2.574 1 92.44 97 GLU A C 1
ATOM 730 O O . GLU A 1 97 ? 8.742 -21.953 -2.631 1 92.44 97 GLU A O 1
ATOM 735 N N . LYS A 1 98 ? 10.602 -22.641 -1.677 1 93.5 98 LYS A N 1
ATOM 736 C CA . LYS A 1 98 ? 10.469 -21.641 -0.626 1 93.5 98 LYS A CA 1
ATOM 737 C C . LYS A 1 98 ? 10.492 -20.219 -1.207 1 93.5 98 LYS A C 1
ATOM 739 O O . LYS A 1 98 ? 9.703 -19.359 -0.809 1 93.5 98 LYS A O 1
ATOM 744 N N . ARG A 1 99 ? 11.344 -20.078 -2.102 1 95 99 ARG A N 1
ATOM 745 C CA . ARG A 1 99 ? 11.484 -18.781 -2.744 1 95 99 ARG A CA 1
ATOM 746 C C . ARG A 1 99 ? 10.227 -18.422 -3.541 1 95 99 ARG A C 1
ATOM 748 O O . ARG A 1 99 ? 9.758 -17.281 -3.494 1 95 99 ARG A O 1
ATOM 755 N N . GLU A 1 100 ? 9.758 -19.344 -4.148 1 94.81 100 GLU A N 1
ATOM 756 C CA . GLU A 1 100 ? 8.547 -19.141 -4.93 1 94.81 100 GLU A CA 1
ATOM 757 C C . GLU A 1 100 ? 7.363 -18.797 -4.027 1 94.81 100 GLU A C 1
ATOM 759 O O . GLU A 1 100 ? 6.559 -17.922 -4.352 1 94.81 100 GLU A O 1
ATOM 764 N N . ASN A 1 101 ? 7.332 -19.469 -2.947 1 94.88 101 ASN A N 1
ATOM 765 C CA . ASN A 1 101 ? 6.258 -19.203 -1.999 1 94.88 101 ASN A CA 1
ATOM 766 C C . ASN A 1 101 ? 6.352 -17.781 -1.435 1 94.88 101 ASN A C 1
ATOM 768 O O . ASN A 1 101 ? 5.336 -17.094 -1.297 1 94.88 101 ASN A O 1
ATOM 772 N N . GLU A 1 102 ? 7.473 -17.469 -1.18 1 95.56 102 GLU A N 1
ATOM 773 C CA . GLU A 1 102 ? 7.684 -16.109 -0.682 1 95.56 102 GLU A CA 1
ATOM 774 C C . GLU A 1 102 ? 7.289 -15.078 -1.728 1 95.56 102 GLU A C 1
ATOM 776 O O . GLU A 1 102 ? 6.648 -14.07 -1.403 1 95.56 102 GLU A O 1
ATOM 781 N N . ALA A 1 103 ? 7.652 -15.344 -2.879 1 97.25 103 ALA A N 1
ATOM 782 C CA . ALA A 1 103 ? 7.332 -14.445 -3.984 1 97.25 103 ALA A CA 1
ATOM 783 C C . ALA A 1 103 ? 5.82 -14.352 -4.191 1 97.25 103 ALA A C 1
ATOM 785 O O . ALA A 1 103 ? 5.277 -13.258 -4.352 1 97.25 103 ALA A O 1
ATOM 786 N N . MET A 1 104 ? 5.223 -15.445 -4.105 1 96.25 104 MET A N 1
ATOM 787 C CA . MET A 1 104 ? 3.777 -15.484 -4.312 1 96.25 104 MET A CA 1
ATOM 788 C C . MET A 1 104 ? 3.049 -14.727 -3.207 1 96.25 104 MET A C 1
ATOM 790 O O . MET A 1 104 ? 2.057 -14.047 -3.465 1 96.25 104 MET A O 1
ATOM 794 N N . LYS A 1 105 ? 3.533 -14.867 -2.049 1 96 105 LYS A N 1
ATOM 795 C CA . LYS A 1 105 ? 2.945 -14.141 -0.928 1 96 105 LYS A CA 1
ATOM 796 C C . LYS A 1 105 ? 3.023 -12.633 -1.148 1 96 105 LYS A C 1
ATOM 798 O O . LYS A 1 105 ? 2.062 -11.914 -0.875 1 96 105 LYS A O 1
ATOM 803 N N . LEU A 1 106 ? 4.102 -12.266 -1.634 1 95.62 106 LEU A N 1
ATOM 804 C CA . LEU A 1 106 ? 4.305 -10.844 -1.906 1 95.62 106 LEU A CA 1
ATOM 805 C C . LEU A 1 106 ? 3.322 -10.352 -2.963 1 95.62 106 LEU A C 1
ATOM 807 O O . LEU A 1 106 ? 2.707 -9.297 -2.799 1 95.62 106 LEU A O 1
ATOM 811 N N . LEU A 1 107 ? 3.236 -11.055 -3.992 1 94.88 107 LEU A N 1
ATOM 812 C CA . LEU A 1 107 ? 2.334 -10.68 -5.074 1 94.88 107 LEU A CA 1
ATOM 813 C C . LEU A 1 107 ? 0.886 -10.664 -4.594 1 94.88 107 LEU A C 1
ATOM 815 O O . LEU A 1 107 ? 0.127 -9.75 -4.922 1 94.88 107 LEU A O 1
ATOM 819 N N . GLU A 1 108 ? 0.53 -11.656 -3.842 1 93.69 108 GLU A N 1
ATOM 820 C CA . GLU A 1 108 ? -0.826 -11.75 -3.309 1 93.69 108 GLU A CA 1
ATOM 821 C C . GLU A 1 108 ? -1.146 -10.562 -2.4 1 93.69 108 GLU A C 1
ATOM 823 O O . GLU A 1 108 ? -2.252 -10.023 -2.445 1 93.69 108 GLU A O 1
ATOM 828 N N . GLU A 1 109 ? -0.25 -10.234 -1.612 1 92.38 109 GLU A N 1
ATOM 829 C CA . GLU A 1 109 ? -0.441 -9.086 -0.729 1 92.38 109 GLU A CA 1
ATOM 830 C C . GLU A 1 109 ? -0.657 -7.809 -1.527 1 92.38 109 GLU A C 1
ATOM 832 O O . GLU A 1 109 ? -1.528 -7 -1.194 1 92.38 109 GLU A O 1
ATOM 837 N N . GLU A 1 110 ? 0.083 -7.641 -2.512 1 92.5 110 GLU A N 1
ATOM 838 C CA . GLU A 1 110 ? -0.065 -6.469 -3.369 1 92.5 110 GLU A CA 1
ATOM 839 C C . GLU A 1 110 ? -1.432 -6.449 -4.047 1 92.5 110 GLU A C 1
ATOM 841 O O . GLU A 1 110 ? -2.074 -5.402 -4.137 1 92.5 110 GLU A O 1
ATOM 846 N N . GLN A 1 111 ? -1.748 -7.559 -4.535 1 92.06 111 GLN A N 1
ATOM 847 C CA . GLN A 1 111 ? -3.039 -7.672 -5.203 1 92.06 111 GLN A CA 1
ATOM 848 C C . GLN A 1 111 ? -4.188 -7.41 -4.234 1 92.06 111 GLN A C 1
ATOM 850 O O . GLN A 1 111 ? -5.16 -6.738 -4.582 1 92.06 111 GLN A O 1
ATOM 855 N N . LYS A 1 112 ? -4.043 -7.953 -3.074 1 92 112 LYS A N 1
ATOM 856 C CA . LYS A 1 112 ? -5.051 -7.723 -2.043 1 92 112 LYS A CA 1
ATOM 857 C C . LYS A 1 112 ? -5.176 -6.238 -1.717 1 92 112 LYS A C 1
ATOM 859 O O . LYS A 1 112 ? -6.285 -5.723 -1.556 1 92 112 LYS A O 1
ATOM 864 N N . GLN A 1 113 ? -4.109 -5.66 -1.646 1 92.12 113 GLN A N 1
ATOM 865 C CA . GLN A 1 113 ? -4.098 -4.227 -1.373 1 92.12 113 GLN A CA 1
ATOM 866 C C . GLN A 1 113 ? -4.797 -3.449 -2.482 1 92.12 113 GLN A C 1
ATOM 868 O O . GLN A 1 113 ? -5.594 -2.551 -2.209 1 92.12 113 GLN A O 1
ATOM 873 N N . ARG A 1 114 ? -4.512 -3.783 -3.641 1 92.25 114 ARG A N 1
ATOM 874 C CA . ARG A 1 114 ? -5.133 -3.123 -4.781 1 92.25 114 ARG A CA 1
ATOM 875 C C . ARG A 1 114 ? -6.645 -3.328 -4.777 1 92.25 114 ARG A C 1
ATOM 877 O O . ARG A 1 114 ? -7.406 -2.377 -4.965 1 92.25 114 ARG A O 1
ATOM 884 N N . THR A 1 115 ? -6.996 -4.48 -4.535 1 92.19 115 THR A N 1
ATOM 885 C CA . THR A 1 115 ? -8.414 -4.805 -4.5 1 92.19 115 THR A CA 1
ATOM 886 C C . THR A 1 115 ? -9.109 -4.066 -3.359 1 92.19 115 THR A C 1
ATOM 888 O O . THR A 1 115 ? -10.211 -3.539 -3.533 1 92.19 115 THR A O 1
ATOM 891 N N . ALA A 1 116 ? -8.477 -4.098 -2.254 1 93.5 116 ALA A N 1
ATOM 892 C CA . ALA A 1 116 ? -9.023 -3.4 -1.092 1 93.5 116 ALA A CA 1
ATOM 893 C C . ALA A 1 116 ? -9.25 -1.922 -1.394 1 93.5 116 ALA A C 1
ATOM 895 O O . ALA A 1 116 ? -10.297 -1.364 -1.052 1 93.5 116 ALA A O 1
ATOM 896 N N . MET A 1 117 ? -8.312 -1.362 -2.031 1 94.06 117 MET A N 1
ATOM 897 C CA . MET A 1 117 ? -8.406 0.056 -2.369 1 94.06 117 MET A CA 1
ATOM 898 C C . MET A 1 117 ? -9.531 0.308 -3.363 1 94.06 117 MET A C 1
ATOM 900 O O . MET A 1 117 ? -10.266 1.296 -3.244 1 94.06 117 MET A O 1
ATOM 904 N N . GLU A 1 118 ? -9.664 -0.55 -4.277 1 92.56 118 GLU A N 1
ATOM 905 C CA . GLU A 1 118 ? -10.727 -0.415 -5.273 1 92.56 118 GLU A CA 1
ATOM 906 C C . GLU A 1 118 ? -12.109 -0.533 -4.633 1 92.56 118 GLU A C 1
ATOM 908 O O . GLU A 1 118 ? -13.008 0.257 -4.93 1 92.56 118 GLU A O 1
ATOM 913 N N . LEU A 1 119 ? -12.211 -1.459 -3.807 1 91.75 119 LEU A N 1
ATOM 914 C CA . LEU A 1 119 ? -13.484 -1.673 -3.125 1 91.75 119 LEU A CA 1
ATOM 915 C C . LEU A 1 119 ? -13.82 -0.495 -2.215 1 91.75 119 LEU A C 1
ATOM 917 O O . LEU A 1 119 ? -14.977 -0.073 -2.141 1 91.75 119 LEU A O 1
ATOM 921 N N . LEU A 1 120 ? -12.875 -0.035 -1.524 1 91.75 120 LEU A N 1
ATOM 922 C CA . LEU A 1 120 ? -13.094 1.123 -0.665 1 91.75 120 LEU A CA 1
ATOM 923 C C . LEU A 1 120 ? -13.547 2.328 -1.482 1 91.75 120 LEU A C 1
ATOM 925 O O . LEU A 1 120 ? -14.469 3.041 -1.088 1 91.75 120 LEU A O 1
ATOM 929 N N . GLU A 1 121 ? -12.859 2.549 -2.562 1 91.56 121 GLU A N 1
ATOM 930 C CA . GLU A 1 121 ? -13.219 3.67 -3.424 1 91.56 121 GLU A CA 1
ATOM 931 C C . GLU A 1 121 ? -14.656 3.537 -3.932 1 91.56 121 GLU A C 1
ATOM 933 O O . GLU A 1 121 ? -15.398 4.52 -3.975 1 91.56 121 GLU A O 1
ATOM 938 N N . GLN A 1 122 ? -14.961 2.357 -4.305 1 89.88 122 GLN A N 1
ATOM 939 C CA . GLN A 1 122 ? -16.328 2.096 -4.754 1 89.88 122 GLN A CA 1
ATOM 940 C C . GLN A 1 122 ? -17.328 2.354 -3.635 1 89.88 122 GLN A C 1
ATOM 942 O O . GLN A 1 122 ? -18.375 2.977 -3.859 1 89.88 122 GLN A O 1
ATOM 947 N N . TYR A 1 123 ? -17.078 1.953 -2.494 1 89.56 123 TYR A N 1
ATOM 948 C CA . TYR A 1 123 ? -17.938 2.15 -1.335 1 89.56 123 TYR A CA 1
ATOM 949 C C . TYR A 1 123 ? -18.125 3.635 -1.038 1 89.56 123 TYR A C 1
ATOM 951 O O . TYR A 1 123 ? -19.25 4.094 -0.81 1 89.56 123 TYR A O 1
ATOM 959 N N . LEU A 1 124 ? -17 4.309 -1.043 1 89.88 124 LEU A N 1
ATOM 960 C CA . LEU A 1 124 ? -17.047 5.738 -0.759 1 89.88 124 LEU A CA 1
ATOM 961 C C . LEU A 1 124 ? -17.859 6.473 -1.812 1 89.88 124 LEU A C 1
ATOM 963 O O . LEU A 1 124 ? -18.609 7.402 -1.489 1 89.88 124 LEU A O 1
ATOM 967 N N . GLN A 1 125 ? -17.688 6.055 -2.967 1 89.94 125 GLN A N 1
ATOM 968 C CA . GLN A 1 125 ? -18.469 6.645 -4.051 1 89.94 125 GLN A CA 1
ATOM 969 C C . GLN A 1 125 ? -19.953 6.352 -3.879 1 89.94 125 GLN A C 1
ATOM 971 O O . GLN A 1 125 ? -20.797 7.23 -4.078 1 89.94 125 GLN A O 1
ATOM 976 N N . PHE A 1 126 ? -20.234 5.242 -3.479 1 90.25 126 PHE A N 1
ATOM 977 C CA . PHE A 1 126 ? -21.625 4.855 -3.23 1 90.25 126 PHE A CA 1
ATOM 978 C C . PHE A 1 126 ? -22.219 5.664 -2.082 1 90.25 126 PHE A C 1
ATOM 980 O O . PHE A 1 126 ? -23.344 6.137 -2.168 1 90.25 126 PHE A O 1
ATOM 987 N N . GLN A 1 127 ? -21.391 5.781 -1.024 1 86.19 127 GLN A N 1
ATOM 988 C CA . GLN A 1 127 ? -21.844 6.547 0.133 1 86.19 127 GLN A CA 1
ATOM 989 C C . GLN A 1 127 ? -22.094 8.008 -0.235 1 86.19 127 GLN A C 1
ATOM 991 O O . GLN A 1 127 ? -23.062 8.609 0.229 1 86.19 127 GLN A O 1
ATOM 996 N N . GLN A 1 128 ? -21.188 8.484 -0.998 1 87.81 128 GLN A N 1
ATOM 997 C CA . GLN A 1 128 ? -21.328 9.875 -1.423 1 87.81 128 GLN A CA 1
ATOM 998 C C . GLN A 1 128 ? -22.594 10.062 -2.268 1 87.81 128 GLN A C 1
ATOM 1000 O O . GLN A 1 128 ? -23.312 11.047 -2.104 1 87.81 128 GLN A O 1
ATOM 1005 N N . GLU A 1 129 ? -22.859 9.156 -3.002 1 85.62 129 GLU A N 1
ATOM 1006 C CA . GLU A 1 129 ? -24.062 9.219 -3.834 1 85.62 129 GLU A CA 1
ATOM 1007 C C . GLU A 1 129 ? -25.312 9.039 -2.994 1 85.62 129 GLU A C 1
ATOM 1009 O O . GLU A 1 129 ? -26.328 9.719 -3.229 1 85.62 129 GLU A O 1
ATOM 1014 N N . ALA A 1 130 ? -25.172 8.266 -2.016 1 83.19 130 ALA A N 1
ATOM 1015 C CA . ALA A 1 130 ? -26.312 8.031 -1.128 1 83.19 130 ALA A CA 1
ATOM 1016 C C . ALA A 1 130 ? -26.594 9.25 -0.256 1 83.19 130 ALA A C 1
ATOM 1018 O O . ALA A 1 130 ? -27.75 9.602 -0.026 1 83.19 130 ALA A O 1
ATOM 1019 N N . LYS A 1 131 ? -25.438 9.844 0.269 1 81.38 131 LYS A N 1
ATOM 1020 C CA . LYS A 1 131 ? -25.594 11.031 1.106 1 81.38 131 LYS A CA 1
ATOM 1021 C C . LYS A 1 131 ? -26.203 12.195 0.317 1 81.38 131 LYS A C 1
ATOM 1023 O O . LYS A 1 131 ? -26.969 12.984 0.858 1 81.38 131 LYS A O 1
ATOM 1028 N N . GLU A 1 132 ? -25.828 12.25 -0.797 1 78.12 132 GLU A N 1
ATOM 1029 C CA . GLU A 1 132 ? -26.391 13.289 -1.653 1 78.12 132 GLU A CA 1
ATOM 1030 C C . GLU A 1 132 ? -27.891 13.086 -1.865 1 78.12 132 GLU A C 1
ATOM 1032 O O . GLU A 1 132 ? -28.656 14.055 -1.926 1 78.12 132 GLU A O 1
ATOM 1037 N N . VAL A 1 133 ? -28.234 11.867 -1.719 1 74.25 133 VAL A N 1
ATOM 1038 C CA . VAL A 1 133 ? -29.656 11.555 -1.901 1 74.25 133 VAL A CA 1
ATOM 1039 C C . VAL A 1 133 ? -30.406 11.758 -0.588 1 74.25 133 VAL A C 1
ATOM 1041 O O . VAL A 1 133 ? -31.531 12.273 -0.583 1 74.25 133 VAL A O 1
ATOM 1044 N N . ASP A 1 134 ? -29.688 11.398 0.596 1 67.19 134 ASP A N 1
ATOM 1045 C CA . ASP A 1 134 ? -30.328 11.477 1.903 1 67.19 134 ASP A CA 1
ATOM 1046 C C . ASP A 1 134 ? -30.328 12.914 2.428 1 67.19 134 ASP A C 1
ATOM 1048 O O . ASP A 1 134 ? -31.234 13.305 3.168 1 67.19 134 ASP A O 1
ATOM 1052 N N . LYS A 1 135 ? -29.219 13.773 2.363 1 65.06 135 LYS A N 1
ATOM 1053 C CA . LYS A 1 135 ? -29.203 15.148 2.846 1 65.06 135 LYS A CA 1
ATOM 1054 C C . LYS A 1 135 ? -30.484 15.883 2.48 1 65.06 135 LYS A C 1
ATOM 1056 O O . LYS A 1 135 ? -30.922 16.781 3.205 1 65.06 135 LYS A O 1
ATOM 1061 N N . LYS A 1 136 ? -31.328 15.57 1.648 1 62.62 136 LYS A N 1
ATOM 1062 C CA . LYS A 1 136 ? -32.594 16.203 1.288 1 62.62 136 LYS A CA 1
ATOM 1063 C C . LYS A 1 136 ? -33.688 15.805 2.264 1 62.62 136 LYS A C 1
ATOM 1065 O O . LYS A 1 136 ? -34.625 16.578 2.5 1 62.62 136 LYS A O 1
ATOM 1070 N N . LYS A 1 137 ? -33.406 14.719 3.053 1 59.59 137 LYS A N 1
ATOM 1071 C CA . LYS A 1 137 ? -34.625 14.289 3.746 1 59.59 137 LYS A CA 1
ATOM 1072 C C . LYS A 1 137 ? -34.438 14.359 5.258 1 59.59 137 LYS A C 1
ATOM 1074 O O . LYS A 1 137 ? -35.438 14.266 6.008 1 59.59 137 LYS A O 1
ATOM 1079 N N . THR A 1 138 ? -33.25 14.398 5.773 1 59 138 THR A N 1
ATOM 1080 C CA . THR A 1 138 ? -33.219 13.977 7.168 1 59 138 THR A CA 1
ATOM 1081 C C . THR A 1 138 ? -33.281 15.188 8.094 1 59 138 THR A C 1
ATOM 1083 O O . THR A 1 138 ? -32.625 16.203 7.848 1 59 138 THR A O 1
ATOM 1086 N N . LYS A 1 139 ? -34.406 15.266 9.078 1 60.81 139 LYS A N 1
ATOM 1087 C CA . LYS A 1 139 ? -34.656 16.234 10.133 1 60.81 139 LYS A CA 1
ATOM 1088 C C . LYS A 1 139 ? -33.531 16.25 11.156 1 60.81 139 LYS A C 1
ATOM 1090 O O . LYS A 1 139 ? -33 15.195 11.539 1 60.81 139 LYS A O 1
ATOM 1095 N N . LYS A 1 140 ? -32.969 17.375 11.508 1 64.5 140 LYS A N 1
ATOM 1096 C CA . LYS A 1 140 ? -31.859 17.531 12.445 1 64.5 140 LYS A CA 1
ATOM 1097 C C . LYS A 1 140 ? -32.25 17.078 13.844 1 64.5 140 LYS A C 1
ATOM 1099 O O . LYS A 1 140 ? -33.344 17.406 14.336 1 64.5 140 LYS A O 1
ATOM 1104 N N . GLU A 1 141 ? -31.703 16.031 14.383 1 68.88 141 GLU A N 1
ATOM 1105 C CA . GLU A 1 141 ? -31.984 15.516 15.719 1 68.88 141 GLU A CA 1
ATOM 1106 C C . GLU A 1 141 ? -31.75 16.594 16.781 1 68.88 141 GLU A C 1
ATOM 1108 O O . GLU A 1 141 ? -30.781 17.344 16.703 1 68.88 141 GLU A O 1
ATOM 1113 N N . LYS A 1 142 ? -32.781 16.797 17.719 1 78.38 142 LYS A N 1
ATOM 1114 C CA . LYS A 1 142 ? -32.719 17.781 18.781 1 78.38 142 LYS A CA 1
ATOM 1115 C C . LYS A 1 142 ? -31.672 17.375 19.828 1 78.38 142 LYS A C 1
ATOM 1117 O O . LYS A 1 142 ? -31.547 16.203 20.156 1 78.38 142 LYS A O 1
ATOM 1122 N N . ASP A 1 143 ? -30.828 18.359 20.438 1 86.25 143 ASP A N 1
ATOM 1123 C CA . ASP A 1 143 ? -29.859 18.141 21.516 1 86.25 143 ASP A CA 1
ATOM 1124 C C . ASP A 1 143 ? -30.547 17.969 22.859 1 86.25 143 ASP A C 1
ATOM 1126 O O . ASP A 1 143 ? -31.25 18.87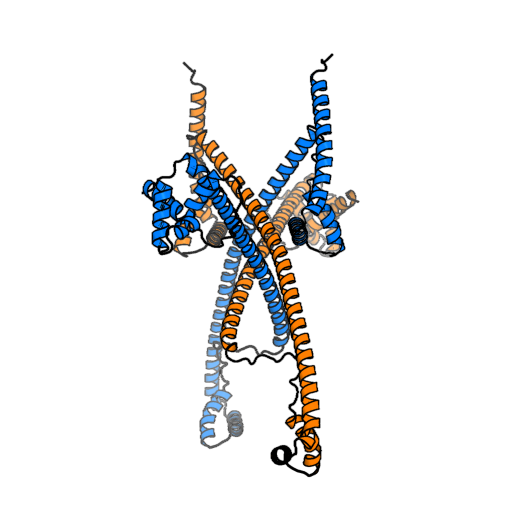5 23.328 1 86.25 143 ASP A O 1
ATOM 1130 N N . PRO A 1 144 ? -30.516 16.828 23.391 1 89.81 144 PRO A N 1
ATOM 1131 C CA . PRO A 1 144 ? -31.203 16.562 24.656 1 89.81 144 PRO A CA 1
ATOM 1132 C C . PRO A 1 144 ? -30.75 17.516 25.766 1 89.81 144 PRO A C 1
ATOM 1134 O O . PRO A 1 144 ? -31.469 17.688 26.75 1 89.81 144 PRO A O 1
ATOM 1137 N N . LEU A 1 145 ? -29.594 18.094 25.688 1 89.62 145 LEU A N 1
ATOM 1138 C CA . LEU A 1 145 ? -29.078 18.953 26.75 1 89.62 145 LEU A CA 1
ATOM 1139 C C . LEU A 1 145 ? -29.516 20.406 26.547 1 89.62 145 LEU A C 1
ATOM 1141 O O . LEU A 1 145 ? -29.266 21.25 27.406 1 89.62 145 LEU A O 1
ATOM 1145 N N . LYS A 1 146 ? -30.203 20.656 25.562 1 92.62 146 LYS A N 1
ATOM 1146 C CA . LYS A 1 146 ? -30.688 22.016 25.297 1 92.62 146 LYS A CA 1
ATOM 1147 C C . LYS A 1 146 ? -31.875 22.344 26.203 1 92.62 146 LYS A C 1
ATOM 1149 O O . LYS A 1 146 ? -32.812 21.547 26.328 1 92.62 146 LYS A O 1
ATOM 1154 N N . PRO A 1 147 ? -31.766 23.453 26.875 1 94.62 147 PRO A N 1
ATOM 1155 C CA . PRO A 1 147 ? -32.875 23.875 27.75 1 94.62 147 PRO A CA 1
ATOM 1156 C C . PRO A 1 147 ? -34.188 23.969 26.984 1 94.62 147 PRO A C 1
ATOM 1158 O O . PRO A 1 147 ? -34.219 24.391 25.828 1 94.62 147 PRO A O 1
ATOM 1161 N N . LYS A 1 148 ? -35.25 23.5 27.734 1 91.44 148 LYS A N 1
ATOM 1162 C CA . LYS A 1 148 ? -36.594 23.562 27.156 1 91.44 148 LYS A CA 1
ATOM 1163 C C . LYS A 1 148 ? -37.125 24.984 27.188 1 91.44 148 LYS A C 1
ATOM 1165 O O . LYS A 1 148 ? -36.938 25.719 28.172 1 91.44 148 LYS A O 1
ATOM 1170 N N . GLN A 1 149 ? -37.75 25.297 26.188 1 92.5 149 GLN A N 1
ATOM 1171 C CA . GLN A 1 149 ? -38.344 26.625 26.125 1 92.5 149 GLN A CA 1
ATOM 1172 C C . GLN A 1 149 ? -39.375 26.812 27.219 1 92.5 149 GLN A C 1
ATOM 1174 O O . GLN A 1 149 ? -40.188 25.906 27.5 1 92.5 149 GLN A O 1
ATOM 1179 N N . PRO A 1 150 ? -39.25 27.969 27.938 1 93.88 150 PRO A N 1
ATOM 1180 C CA . PRO A 1 150 ? -40.219 28.219 29 1 93.88 150 PRO A CA 1
ATOM 1181 C C . PRO A 1 150 ? -41.625 28.391 28.484 1 93.88 150 PRO A C 1
ATOM 1183 O O . PRO A 1 150 ? -41.844 28.875 27.359 1 93.88 150 PRO A O 1
ATOM 1186 N N . MET A 1 151 ? -42.531 28.031 29.359 1 92.56 151 MET A N 1
ATOM 1187 C CA . MET A 1 151 ? -43.969 28.172 29.016 1 92.56 151 MET A CA 1
ATOM 1188 C C . MET A 1 151 ? -44.438 29.609 29.219 1 92.56 151 MET A C 1
ATOM 1190 O O . MET A 1 151 ? -43.938 30.297 30.109 1 92.56 151 MET A O 1
ATOM 1194 N N . SER A 1 152 ? -45.375 30.047 28.375 1 94.75 152 SER A N 1
ATOM 1195 C CA . SER A 1 152 ? -45.969 31.375 28.531 1 94.75 152 SER A CA 1
ATOM 1196 C C . SER A 1 152 ? -46.938 31.391 29.719 1 94.75 152 SER A C 1
ATOM 1198 O O . SER A 1 152 ? -47.281 30.359 30.281 1 94.75 152 SER A O 1
ATOM 1200 N N . ALA A 1 153 ? -47.281 32.656 30.094 1 95.56 153 ALA A N 1
ATOM 1201 C CA . ALA A 1 153 ? -48.219 32.812 31.203 1 95.56 153 ALA A CA 1
ATOM 1202 C C . ALA A 1 153 ? -49.5 32.062 30.938 1 95.56 153 ALA A C 1
ATOM 1204 O O . ALA A 1 153 ? -50.031 31.375 31.828 1 95.56 153 ALA A O 1
ATOM 1205 N N . PHE A 1 154 ? -49.969 32.031 29.812 1 94.75 154 PHE A N 1
ATOM 1206 C CA . PHE A 1 154 ? -51.188 31.344 29.422 1 94.75 154 PHE A CA 1
ATOM 1207 C C . PHE A 1 154 ? -51.031 29.844 29.578 1 94.75 154 PHE A C 1
ATOM 1209 O O . PHE A 1 154 ? -51.906 29.172 30.141 1 94.75 154 PHE A O 1
ATOM 1216 N N . PHE A 1 155 ? -49.844 29.422 29.109 1 94.75 155 PHE A N 1
ATOM 1217 C CA . PHE A 1 155 ? -49.625 27.984 29.141 1 94.75 155 PHE A CA 1
ATOM 1218 C C . PHE A 1 155 ? -49.469 27.469 30.562 1 94.75 155 PHE A C 1
ATOM 1220 O O . PHE A 1 155 ? -49.906 26.359 30.891 1 94.75 155 PHE A O 1
ATOM 1227 N N . LEU A 1 156 ? -48.969 28.266 31.438 1 94 156 LEU A N 1
ATOM 1228 C CA . LEU A 1 156 ? -48.875 27.906 32.844 1 94 156 LEU A CA 1
ATOM 1229 C C . LEU A 1 156 ? -50.25 27.781 33.469 1 94 156 LEU A C 1
ATOM 1231 O O . LEU A 1 156 ? -50.531 26.812 34.188 1 94 156 LEU A O 1
ATOM 1235 N N . PHE A 1 157 ? -51.094 28.719 33.188 1 94.56 157 PHE A N 1
ATOM 1236 C CA . PHE A 1 157 ? -52.469 28.703 33.656 1 94.56 157 PHE A CA 1
ATOM 1237 C C . PHE A 1 157 ? -53.219 27.516 33.094 1 94.56 157 PHE A C 1
ATOM 1239 O O . PHE A 1 157 ? -53.844 26.75 33.844 1 94.56 157 PHE A O 1
ATOM 1246 N N . ALA A 1 158 ? -53.062 27.297 31.797 1 93.25 158 ALA A N 1
ATOM 1247 C CA . ALA A 1 158 ? -53.781 26.234 31.109 1 93.25 158 ALA A CA 1
ATOM 1248 C C . ALA A 1 158 ? -53.375 24.875 31.656 1 93.25 158 ALA A C 1
ATOM 1250 O O . ALA A 1 158 ? -54.219 23.984 31.797 1 93.25 158 ALA A O 1
ATOM 1251 N N . SER A 1 159 ? -52.156 24.766 31.938 1 90.88 159 SER A N 1
ATOM 1252 C CA . SER A 1 159 ? -51.656 23.5 32.438 1 90.88 159 SER A CA 1
ATOM 1253 C C . SER A 1 159 ? -52.25 23.188 33.812 1 90.88 159 SER A C 1
ATOM 1255 O O . SER A 1 159 ? -52.594 22.047 34.125 1 90.88 159 SER A O 1
ATOM 1257 N N . GLU A 1 160 ? -52.469 24.203 34.594 1 89.94 160 GLU A N 1
ATOM 1258 C CA . GLU A 1 160 ? -53.031 24.031 35.906 1 89.94 160 GLU A CA 1
ATOM 1259 C C . GLU A 1 160 ? -54.531 23.734 35.844 1 89.94 160 GLU A C 1
ATOM 1261 O O . GLU A 1 160 ? -55.062 22.891 36.594 1 89.94 160 GLU A O 1
ATOM 1266 N N . ARG A 1 161 ? -55.156 24.469 34.906 1 90.88 161 ARG A N 1
ATOM 1267 C CA . ARG A 1 161 ? -56.594 24.312 34.75 1 90.88 161 ARG A CA 1
ATOM 1268 C C . ARG A 1 161 ? -56.938 23.016 34 1 90.88 161 ARG A C 1
ATOM 1270 O O . ARG A 1 161 ? -58.031 22.453 34.219 1 90.88 161 ARG A O 1
ATOM 1277 N N . ARG A 1 162 ? -55.969 22.562 33.188 1 91.69 162 ARG A N 1
ATOM 1278 C CA . ARG A 1 162 ? -56.188 21.391 32.344 1 91.69 162 ARG A CA 1
ATOM 1279 C C . ARG A 1 162 ? -56.469 20.156 33.188 1 91.69 162 ARG A C 1
ATOM 1281 O O . ARG A 1 162 ? -57.406 19.406 32.938 1 91.69 162 ARG A O 1
ATOM 1288 N N . ALA A 1 163 ? -55.719 20 34.219 1 87.75 163 ALA A N 1
ATOM 1289 C CA . ALA A 1 163 ? -55.906 18.844 35.094 1 87.75 163 ALA A CA 1
ATOM 1290 C C . ALA A 1 163 ? -57.344 18.812 35.656 1 87.75 163 ALA A C 1
ATOM 1292 O O . ALA A 1 163 ? -57.969 17.766 35.688 1 87.75 163 ALA A O 1
ATOM 1293 N N . ALA A 1 164 ? -57.812 19.953 36.031 1 88.69 164 ALA A N 1
ATOM 1294 C CA . ALA A 1 164 ? -59.125 20.062 36.625 1 88.69 164 ALA A CA 1
ATOM 1295 C C . ALA A 1 164 ? -60.219 19.812 35.562 1 88.69 164 ALA A C 1
ATOM 1297 O O . ALA A 1 164 ? -61.219 19.125 35.844 1 88.69 164 ALA A O 1
ATOM 1298 N N . LEU A 1 165 ? -59.938 20.219 34.406 1 91.31 165 LEU A N 1
ATOM 1299 C CA . LEU A 1 165 ? -60.938 20.109 33.344 1 91.31 165 LEU A CA 1
ATOM 1300 C C . LEU A 1 165 ? -60.969 18.703 32.75 1 91.31 165 LEU A C 1
ATOM 1302 O O . LEU A 1 165 ? -62.031 18.203 32.375 1 91.31 165 LEU A O 1
ATOM 1306 N N . LEU A 1 166 ? -59.875 18.125 32.781 1 89.38 166 LEU A N 1
ATOM 1307 C CA . LEU A 1 166 ? -59.812 16.734 32.344 1 89.38 166 LEU A CA 1
ATOM 1308 C C . LEU A 1 166 ? -60.531 15.828 33.312 1 89.38 166 LEU A C 1
ATOM 1310 O O . LEU A 1 166 ? -61.188 14.859 32.906 1 89.38 166 LEU A O 1
ATOM 1314 N N . ALA A 1 167 ? -60.469 16.188 34.469 1 88.44 167 ALA A N 1
ATOM 1315 C CA . ALA A 1 167 ? -61.156 15.43 35.5 1 88.44 167 ALA A CA 1
ATOM 1316 C C . ALA A 1 167 ? -62.688 15.539 35.312 1 88.44 167 ALA A C 1
ATOM 1318 O O . ALA A 1 167 ? -63.438 14.648 35.719 1 88.44 167 ALA A O 1
ATOM 1319 N N . GLU A 1 168 ? -63.062 16.625 34.625 1 89.62 168 GLU A N 1
ATOM 1320 C CA . GLU A 1 168 ? -64.5 16.828 34.344 1 89.62 168 GLU A CA 1
ATOM 1321 C C . GLU A 1 168 ? -64.875 16.203 33.031 1 89.62 168 GLU A C 1
ATOM 1323 O O . GLU A 1 168 ? -66 16.453 32.5 1 89.62 168 GLU A O 1
ATOM 1328 N N . ASN A 1 169 ? -64 15.336 32.406 1 88.75 169 ASN A N 1
ATOM 1329 C CA . ASN A 1 169 ? -64.25 14.562 31.188 1 88.75 169 ASN A CA 1
ATOM 1330 C C . ASN A 1 169 ? -64.375 15.461 29.969 1 88.75 169 ASN A C 1
ATOM 1332 O O . ASN A 1 169 ? -65.188 15.188 29.094 1 88.75 169 ASN A O 1
ATOM 1336 N N . LYS A 1 170 ? -63.688 16.531 30.078 1 88.56 170 LYS A N 1
ATOM 1337 C CA . LYS A 1 170 ? -63.656 17.391 28.891 1 88.56 170 LYS A CA 1
ATOM 1338 C C . LYS A 1 170 ? -62.562 16.969 27.938 1 88.56 170 LYS A C 1
ATOM 1340 O O . LYS A 1 170 ? -61.5 16.516 28.359 1 88.56 170 LYS A O 1
ATOM 1345 N N . SER A 1 171 ? -62.844 17 26.766 1 90.69 171 SER A N 1
ATOM 1346 C CA . SER A 1 171 ? -61.875 16.625 25.75 1 90.69 171 SER A CA 1
ATOM 1347 C C . SER A 1 171 ? -60.781 17.688 25.641 1 90.69 171 SER A C 1
ATOM 1349 O O . SER A 1 171 ? -60.938 18.828 26.062 1 90.69 171 SER A O 1
ATOM 1351 N N . VAL A 1 172 ? -59.656 17.375 25.125 1 86.56 172 VAL A N 1
ATOM 1352 C CA . VAL A 1 172 ? -58.5 18.219 24.984 1 86.56 172 VAL A CA 1
ATOM 1353 C C . VAL A 1 172 ? -58.844 19.484 24.203 1 86.56 172 VAL A C 1
ATOM 1355 O O . VAL A 1 172 ? -58.531 20.609 24.641 1 86.56 172 VAL A O 1
ATOM 1358 N N . PRO A 1 173 ? -59.5 19.312 23.125 1 93.31 173 PRO A N 1
ATOM 1359 C CA . PRO A 1 173 ? -59.906 20.531 22.422 1 93.31 173 PRO A CA 1
ATOM 1360 C C . PRO A 1 173 ? -60.844 21.422 23.234 1 93.31 173 PRO A C 1
ATOM 1362 O O . PRO A 1 173 ? -60.75 22.656 23.156 1 93.31 173 PRO A O 1
ATOM 1365 N N . GLU A 1 174 ? -61.625 20.891 24.094 1 93.62 174 GLU A N 1
ATOM 1366 C CA . GLU A 1 174 ? -62.562 21.641 24.953 1 93.62 174 GLU A CA 1
ATOM 1367 C C . GLU A 1 174 ? -61.812 22.375 26.047 1 93.62 174 GLU A C 1
ATOM 1369 O O . GLU A 1 174 ? -62.156 23.516 26.391 1 93.62 174 GLU A O 1
ATOM 1374 N N . VAL A 1 175 ? -60.938 21.625 26.484 1 92.69 175 VAL A N 1
ATOM 1375 C CA . VAL A 1 175 ? -60.094 22.203 27.531 1 92.69 175 VAL A CA 1
ATOM 1376 C C . VAL A 1 175 ? -59.406 23.453 27 1 92.69 175 VAL A C 1
ATOM 1378 O O . VAL A 1 175 ? -59.344 24.484 27.688 1 92.69 175 VAL A O 1
ATOM 1381 N N . GLY A 1 176 ? -58.906 23.406 25.859 1 91.75 176 GLY A N 1
ATOM 1382 C CA . GLY A 1 176 ? -58.25 24.547 25.234 1 91.75 176 GLY A CA 1
ATOM 1383 C C . GLY A 1 176 ? -59.156 25.75 25.094 1 91.75 176 GLY A C 1
ATOM 1384 O O . GLY A 1 176 ? -58.75 26.875 25.406 1 91.75 176 GLY A O 1
ATOM 1385 N N . LYS A 1 177 ? -60.312 25.453 24.672 1 94 177 LYS A N 1
ATOM 1386 C CA . LYS A 1 177 ? -61.312 26.516 24.453 1 94 177 LYS A CA 1
ATOM 1387 C C . LYS A 1 177 ? -61.688 27.172 25.781 1 94 177 LYS A C 1
ATOM 1389 O O . LYS A 1 177 ? -61.75 28.406 25.875 1 94 177 LYS A O 1
ATOM 1394 N N . ILE A 1 178 ? -61.875 26.422 26.781 1 94 178 ILE A N 1
ATOM 1395 C CA . ILE A 1 178 ? -62.344 26.906 28.078 1 94 178 ILE A CA 1
ATOM 1396 C C . ILE A 1 178 ? -61.219 27.75 28.719 1 94 178 ILE A C 1
ATOM 1398 O O . ILE A 1 178 ? -61.5 28.859 29.203 1 94 178 ILE A O 1
ATOM 1402 N N . THR A 1 179 ? -60.062 27.188 28.625 1 94.19 179 THR A N 1
ATOM 1403 C CA . THR A 1 179 ? -58.938 27.875 29.25 1 94.19 179 THR A CA 1
ATOM 1404 C C . THR A 1 179 ? -58.625 29.188 28.531 1 94.19 179 THR A C 1
ATOM 1406 O O . THR A 1 179 ? -58.312 30.188 29.156 1 94.19 179 THR A O 1
ATOM 1409 N N . GLY A 1 180 ? -58.781 29.188 27.297 1 95.06 180 GLY A N 1
ATOM 1410 C CA . GLY A 1 180 ? -58.594 30.406 26.531 1 95.06 180 GLY A CA 1
ATOM 1411 C C . GLY A 1 180 ? -59.562 31.5 26.906 1 95.06 180 GLY A C 1
ATOM 1412 O O . GLY A 1 180 ? -59.188 32.656 27.078 1 95.06 180 GLY A O 1
ATOM 1413 N N . GLU A 1 181 ? -60.781 31.047 27 1 95 181 GLU A N 1
ATOM 1414 C CA . GLU A 1 181 ? -61.844 32 27.359 1 95 181 GLU A CA 1
ATOM 1415 C C . GLU A 1 181 ? -61.656 32.531 28.781 1 95 181 GLU A C 1
ATOM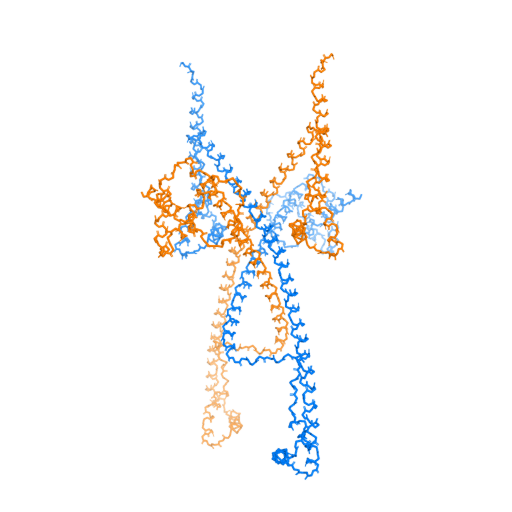 1417 O O . GLU A 1 181 ? -61.844 33.719 29.031 1 95 181 GLU A O 1
ATOM 1422 N N . GLU A 1 182 ? -61.312 31.688 29.594 1 94.5 182 GLU A N 1
ATOM 1423 C CA . GLU A 1 182 ? -61.094 32.094 30.984 1 94.5 182 GLU A CA 1
ATOM 1424 C C . GLU A 1 182 ? -59.938 33.094 31.078 1 94.5 182 GLU A C 1
ATOM 1426 O O . GLU A 1 182 ? -60 34.062 31.828 1 94.5 182 GLU A O 1
ATOM 1431 N N . TRP A 1 183 ? -58.844 32.844 30.312 1 94.5 183 TRP A N 1
ATOM 1432 C CA . TRP A 1 183 ? -57.656 33.688 30.312 1 94.5 183 TRP A CA 1
ATOM 1433 C C . TRP A 1 183 ? -57.969 35.094 29.797 1 94.5 183 TRP A C 1
ATOM 1435 O O . TRP A 1 183 ? -57.562 36.094 30.391 1 94.5 183 TRP A O 1
ATOM 1445 N N . LYS A 1 184 ? -58.844 35.094 28.719 1 94.12 184 LYS A N 1
ATOM 1446 C CA . LYS A 1 184 ? -59.219 36.344 28.109 1 94.12 184 LYS A CA 1
ATOM 1447 C C . LYS A 1 184 ? -60.094 37.188 29.062 1 94.12 184 LYS A C 1
ATOM 1449 O O . LYS A 1 184 ? -60 38.406 29.062 1 94.12 184 LYS A O 1
ATOM 1454 N N . ASN A 1 185 ? -60.781 36.469 29.969 1 93.5 185 ASN A N 1
ATOM 1455 C CA . ASN A 1 185 ? -61.719 37.156 30.859 1 93.5 185 ASN A CA 1
ATOM 1456 C C . ASN A 1 185 ? -61.062 37.438 32.219 1 93.5 185 ASN A C 1
ATOM 1458 O O . ASN A 1 185 ? -61.688 38.062 33.062 1 93.5 185 ASN A O 1
ATOM 1462 N N . MET A 1 186 ? -59.906 36.969 32.375 1 92.69 186 MET A N 1
ATOM 1463 C CA . 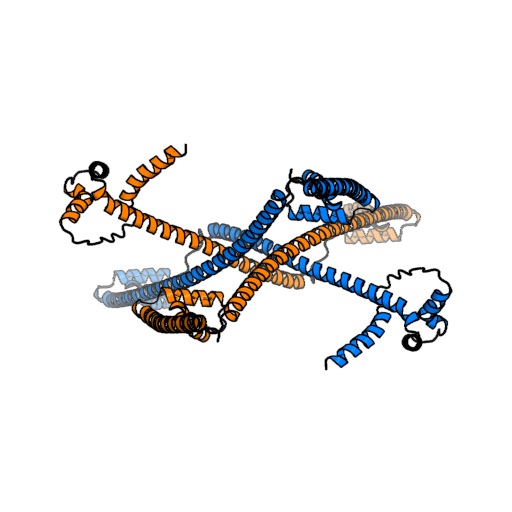MET A 1 186 ? -59.219 37.219 33.625 1 92.69 186 MET A CA 1
ATOM 1464 C C . MET A 1 186 ? -58.781 38.656 33.75 1 92.69 186 MET A C 1
ATOM 1466 O O . MET A 1 186 ? -58.438 39.312 32.75 1 92.69 186 MET A O 1
ATOM 1470 N N . THR A 1 187 ? -58.812 39.125 34.969 1 92.81 187 THR A N 1
ATOM 1471 C CA . THR A 1 187 ? -58.312 40.469 35.219 1 92.81 187 THR A CA 1
ATOM 1472 C C . THR A 1 187 ? -56.781 40.5 35.281 1 92.81 187 THR A C 1
ATOM 1474 O O . THR A 1 187 ? -56.156 39.438 35.344 1 92.81 187 THR A O 1
ATOM 1477 N N . GLU A 1 188 ? -56.188 41.625 35.125 1 92.75 188 GLU A N 1
ATOM 1478 C CA . GLU A 1 188 ? -54.719 41.781 35.219 1 92.75 188 GLU A CA 1
ATOM 1479 C C . GLU A 1 188 ? -54.188 41.219 36.531 1 92.75 188 GLU A C 1
ATOM 1481 O O . GLU A 1 188 ? -53.125 40.625 36.562 1 92.75 188 GLU A O 1
ATOM 1486 N N . LYS A 1 189 ? -55.125 41.438 37.562 1 93.75 189 LYS A N 1
ATOM 1487 C CA . LYS A 1 189 ? -54.719 40.938 38.906 1 93.75 189 LYS A CA 1
ATOM 1488 C C . LYS A 1 189 ? -54.688 39.438 38.938 1 93.75 189 LYS A C 1
ATOM 1490 O O . LYS A 1 189 ? -53.781 38.844 39.562 1 93.75 189 LYS A O 1
ATOM 1495 N N . GLN A 1 190 ? -55.531 38.812 38.219 1 92.88 190 GLN A N 1
ATOM 1496 C CA . GLN A 1 190 ? -55.625 37.375 38.188 1 92.88 190 GLN A CA 1
ATOM 1497 C C . GLN A 1 190 ? -54.5 36.781 37.312 1 92.88 190 GLN A C 1
ATOM 1499 O O . GLN A 1 190 ? -54 35.688 37.594 1 92.88 190 GLN A O 1
ATOM 1504 N N . ARG A 1 191 ? -54.062 37.531 36.344 1 94.19 191 ARG A N 1
ATOM 1505 C CA . ARG A 1 191 ? -53.062 37.062 35.375 1 94.19 191 ARG A CA 1
ATOM 1506 C C . ARG A 1 191 ? -51.656 37.281 35.938 1 94.19 191 ARG A C 1
ATOM 1508 O O . ARG A 1 191 ? -50.719 36.625 35.5 1 94.19 191 ARG A O 1
ATOM 1515 N N . ARG A 1 192 ? -51.469 38.156 36.844 1 94.44 192 ARG A N 1
ATOM 1516 C CA . ARG A 1 192 ? -50.188 38.656 37.312 1 94.44 192 ARG A CA 1
ATOM 1517 C C . ARG A 1 192 ? -49.344 37.5 37.844 1 94.44 192 ARG A C 1
ATOM 1519 O O . ARG A 1 192 ? -48.156 37.406 37.5 1 94.44 192 ARG A O 1
ATOM 1526 N N . PRO A 1 193 ? -49.969 36.688 38.656 1 94.75 193 PRO A N 1
ATOM 1527 C CA . PRO A 1 193 ? -49.125 35.594 39.188 1 94.75 193 PRO A CA 1
ATOM 1528 C C . PRO A 1 193 ? -48.594 34.719 38.062 1 94.75 193 PRO A C 1
ATOM 1530 O O . PRO A 1 193 ? -47.438 34.25 38.156 1 94.75 193 PRO A O 1
ATOM 1533 N N . TYR A 1 194 ? -49.25 34.5 37.125 1 96 194 TYR A N 1
ATOM 1534 C CA . TYR A 1 194 ? -48.812 33.656 36 1 96 194 TYR A CA 1
ATOM 1535 C C . TYR A 1 194 ? -47.781 34.406 35.156 1 96 194 TYR A C 1
ATOM 1537 O O . TYR A 1 194 ? -46.812 33.781 34.688 1 96 194 TYR A O 1
ATOM 1545 N N . GLU A 1 195 ? -48 35.625 34.969 1 96.06 195 GLU A N 1
ATOM 1546 C CA . GLU A 1 195 ? -47.031 36.438 34.25 1 96.06 195 GLU A CA 1
ATOM 1547 C C . GLU A 1 195 ? -45.688 36.531 34.969 1 96.06 195 GLU A C 1
ATOM 1549 O O . GLU A 1 195 ? -44.625 36.469 34.344 1 96.06 195 GLU A O 1
ATOM 1554 N N . GLU A 1 196 ? -45.844 36.625 36.25 1 95.88 196 GLU A N 1
ATOM 1555 C CA . GLU A 1 196 ? -44.625 36.719 37.062 1 95.88 196 GLU A CA 1
ATOM 1556 C C . GLU A 1 196 ? -43.844 35.375 37 1 95.88 196 GLU A C 1
ATOM 1558 O O . GLU A 1 196 ? -42.625 35.375 36.844 1 95.88 196 GLU A O 1
ATOM 1563 N N . ARG A 1 197 ? -44.531 34.312 37.125 1 95.25 197 ARG A N 1
ATOM 1564 C CA . ARG A 1 197 ? -43.938 33 37.031 1 95.25 197 ARG A CA 1
ATOM 1565 C C . ARG A 1 197 ? -43.312 32.781 35.656 1 95.25 197 ARG A C 1
ATOM 1567 O O . ARG A 1 197 ? -42.219 32.25 35.531 1 95.25 197 ARG A O 1
ATOM 1574 N N . ALA A 1 198 ? -43.969 33.188 34.656 1 95.94 198 ALA A N 1
ATOM 1575 C CA . ALA A 1 198 ? -43.469 33.031 33.281 1 95.94 198 ALA A CA 1
ATOM 1576 C C . ALA A 1 198 ? -42.219 33.875 33.062 1 95.94 198 ALA A C 1
ATOM 1578 O O . ALA A 1 198 ? -41.281 33.406 32.406 1 95.94 198 ALA A O 1
ATOM 1579 N N . LYS A 1 199 ? -42.25 35.031 33.594 1 95.5 199 LYS A N 1
ATOM 1580 C CA . LYS A 1 199 ? -41.094 35.906 33.5 1 95.5 199 LYS A CA 1
ATOM 1581 C C . LYS A 1 199 ? -39.875 35.281 34.188 1 95.5 199 LYS A C 1
ATOM 1583 O O . LYS A 1 199 ? -38.781 35.312 33.656 1 95.5 199 LYS A O 1
ATOM 1588 N N . GLN A 1 200 ? -40.188 34.75 35.344 1 95.81 200 GLN A N 1
ATOM 1589 C CA . GLN A 1 200 ? -39.125 34.062 36.094 1 95.81 200 GLN A CA 1
ATOM 1590 C C . GLN A 1 200 ? -38.562 32.875 35.312 1 95.81 200 GLN A C 1
ATOM 1592 O O . GLN A 1 200 ? -37.375 32.688 35.25 1 95.81 200 GLN A O 1
ATOM 1597 N N . ASN A 1 201 ? -39.438 32.125 34.75 1 95.75 201 ASN A N 1
ATOM 1598 C CA . ASN A 1 201 ? -39.031 30.984 33.938 1 95.75 201 ASN A CA 1
ATOM 1599 C C . ASN A 1 201 ? -38.25 31.406 32.688 1 95.75 201 ASN A C 1
ATOM 1601 O O . ASN A 1 201 ? -37.281 30.75 32.312 1 95.75 201 ASN A O 1
ATOM 1605 N N . LYS A 1 202 ? -38.625 32.375 32.125 1 96.12 202 LYS A N 1
ATOM 1606 C CA . LYS A 1 202 ? -37.906 32.906 30.969 1 96.12 202 LYS A CA 1
ATOM 1607 C C . LYS A 1 202 ? -36.5 33.344 31.344 1 96.12 202 LYS A C 1
ATOM 1609 O O . LYS A 1 202 ? -35.562 33.094 30.594 1 96.12 202 LYS A O 1
ATOM 1614 N N . GLU A 1 203 ? -36.5 34.031 32.438 1 96.5 203 GLU A N 1
ATOM 1615 C CA . GLU A 1 203 ? -35.188 34.469 32.906 1 96.5 203 GLU A CA 1
ATOM 1616 C C . GLU A 1 203 ? -34.281 33.281 33.219 1 96.5 203 GLU A C 1
ATOM 1618 O O . GLU A 1 203 ? -33.094 33.281 32.844 1 96.5 203 GLU A O 1
ATOM 1623 N N . LYS A 1 204 ? -34.906 32.281 33.812 1 95.69 204 LYS A N 1
ATOM 1624 C CA . LYS A 1 204 ? -34.156 31.078 34.062 1 95.69 204 LYS A CA 1
ATOM 1625 C C . LYS A 1 204 ? -33.719 30.406 32.781 1 95.69 204 LYS A C 1
ATOM 1627 O O . LYS A 1 204 ? -32.594 29.938 32.656 1 95.69 204 LYS A O 1
ATOM 1632 N N . TYR A 1 205 ? -34.531 30.422 31.875 1 96.12 205 TYR A N 1
ATOM 1633 C CA . TYR A 1 205 ? -34.25 29.828 30.562 1 96.12 205 TYR A CA 1
ATOM 1634 C C . TYR A 1 205 ? -33.125 30.578 29.875 1 96.12 205 TYR A C 1
ATOM 1636 O O . TYR A 1 205 ? -32.219 29.953 29.328 1 96.12 205 TYR A O 1
ATOM 1644 N N . MET A 1 206 ? -33.188 31.844 29.906 1 96.31 206 MET A N 1
ATOM 1645 C CA . MET A 1 206 ? -32.125 32.656 29.281 1 96.31 206 MET A CA 1
ATOM 1646 C C . MET A 1 206 ? -30.781 32.375 29.922 1 96.31 206 MET A C 1
ATOM 1648 O O . MET A 1 206 ? -29.766 32.312 29.234 1 96.31 206 MET A O 1
ATOM 1652 N N . GLU A 1 207 ? -30.875 32.188 31.219 1 96.06 207 GLU A N 1
ATOM 1653 C CA . GLU A 1 207 ? -29.641 31.859 31.922 1 96.06 207 GLU A CA 1
ATOM 1654 C C . GLU A 1 207 ? -29.125 30.484 31.531 1 96.06 207 GLU A C 1
ATOM 1656 O O . GLU A 1 207 ? -27.938 30.312 31.281 1 96.06 207 GLU A O 1
ATOM 1661 N N . GLU A 1 208 ? -30.047 29.609 31.438 1 95.75 208 GLU A N 1
ATOM 1662 C CA . GLU A 1 208 ? -29.672 28.25 31.062 1 95.75 208 GLU A CA 1
ATOM 1663 C C . GLU A 1 208 ? -29.188 28.188 29.625 1 95.75 208 GLU A C 1
ATOM 1665 O O . GLU A 1 208 ? -28.266 27.453 29.297 1 95.75 208 GLU A O 1
ATOM 1670 N N . MET A 1 209 ? -29.812 28.922 28.875 1 95.69 209 MET A N 1
ATOM 1671 C CA . MET A 1 209 ? -29.438 28.969 27.469 1 95.69 209 MET A CA 1
ATOM 1672 C C . MET A 1 209 ? -28.047 29.562 27.281 1 95.69 209 MET A C 1
ATOM 1674 O O . MET A 1 209 ? -27.281 29.094 26.438 1 95.69 209 MET A O 1
ATOM 1678 N N . GLU A 1 210 ? -27.797 30.609 27.984 1 95.38 210 GLU A N 1
ATOM 1679 C CA . GLU A 1 210 ? -26.469 31.203 27.922 1 95.38 210 GLU A CA 1
ATOM 1680 C C . GLU A 1 210 ? -25.406 30.219 28.375 1 95.38 210 GLU A C 1
ATOM 1682 O O . GLU A 1 210 ? -24.328 30.125 27.766 1 95.38 210 GLU A O 1
ATOM 1687 N N . ALA A 1 211 ? -25.75 29.547 29.422 1 95.31 211 ALA A N 1
ATOM 1688 C CA . ALA A 1 211 ? -24.828 28.516 29.906 1 95.31 211 ALA A CA 1
ATOM 1689 C C . ALA A 1 211 ? -24.625 27.422 28.875 1 95.31 211 ALA A C 1
ATOM 1691 O O . ALA A 1 211 ? -23.516 26.922 28.672 1 95.31 211 ALA A O 1
ATOM 1692 N N . TYR A 1 212 ? -25.734 27.062 28.312 1 95.75 212 TYR A N 1
ATOM 1693 C CA . TYR A 1 212 ? -25.703 26.047 27.266 1 95.75 212 TYR A CA 1
ATOM 1694 C C . TYR A 1 212 ? -24.828 26.484 26.094 1 95.75 212 TYR A C 1
ATOM 1696 O O . TYR A 1 212 ? -24 25.719 25.609 1 95.75 212 TYR A O 1
ATOM 1704 N N . LYS A 1 213 ? -24.922 27.703 25.688 1 94.81 213 LYS A N 1
ATOM 1705 C CA . LYS A 1 213 ? -24.156 28.25 24.578 1 94.81 213 LYS A CA 1
ATOM 1706 C C . LYS A 1 213 ? -22.672 28.328 24.906 1 94.81 213 LYS A C 1
ATOM 1708 O O . LYS A 1 213 ? -21.828 28.031 24.062 1 94.81 213 LYS A O 1
ATOM 1713 N N . GLN A 1 214 ? -22.438 28.75 26.047 1 95.25 214 GLN A N 1
ATOM 1714 C CA . GLN A 1 214 ? -21.047 28.859 26.484 1 95.25 214 GLN A CA 1
ATOM 1715 C C . GLN A 1 214 ? -20.375 27.484 26.516 1 95.25 214 GLN A C 1
ATOM 1717 O O . GLN A 1 214 ? -19.219 27.344 26.094 1 95.25 214 GLN A O 1
ATOM 1722 N N . LYS A 1 215 ? -21.094 26.562 27.016 1 94.38 215 LYS A N 1
ATOM 1723 C CA . LYS A 1 215 ? -20.547 25.203 27.062 1 94.38 215 LYS A CA 1
ATOM 1724 C C . LYS A 1 215 ? -20.281 24.656 25.672 1 94.38 215 LYS A C 1
ATOM 1726 O O . LYS A 1 215 ? -19.25 24.047 25.422 1 94.38 215 LYS A O 1
ATOM 1731 N N . LYS A 1 216 ? -21.109 24.922 24.859 1 93.31 216 LYS A N 1
ATOM 1732 C CA . LYS A 1 216 ? -20.969 24.453 23.484 1 93.31 216 LYS A CA 1
ATOM 1733 C C . LYS A 1 216 ? -19.797 25.125 22.781 1 93.31 216 LYS A C 1
ATOM 1735 O O . LYS A 1 216 ? -19.078 24.5 22.016 1 93.31 216 LYS A O 1
ATOM 1740 N N . GLU A 1 217 ? -19.672 26.328 23.031 1 94.44 217 GLU A N 1
ATOM 1741 C CA . GLU A 1 217 ? -18.562 27.078 22.453 1 94.44 217 GLU A CA 1
ATOM 1742 C C . GLU A 1 217 ? -17.234 26.578 22.984 1 94.44 217 GLU A C 1
ATOM 1744 O O . GLU A 1 217 ? -16.266 26.438 22.219 1 94.44 217 GLU A O 1
ATOM 1749 N N . GLU A 1 218 ? -17.234 26.391 24.219 1 94.94 218 GLU A N 1
ATOM 1750 C CA . GLU A 1 218 ? -16.016 25.859 24.828 1 94.94 218 GLU A CA 1
ATOM 1751 C C . GLU A 1 218 ? -15.648 24.5 24.25 1 94.94 218 GLU A C 1
ATOM 1753 O O . GLU A 1 218 ? -14.477 24.219 23.984 1 94.94 218 GLU A O 1
ATOM 1758 N N . GLU A 1 219 ? -16.609 23.688 24.141 1 94.19 219 GLU A N 1
ATOM 1759 C CA . GLU A 1 219 ? -16.391 22.375 23.547 1 94.19 219 GLU A CA 1
ATOM 1760 C C . GLU A 1 219 ? -15.883 22.484 22.109 1 94.19 219 GLU A C 1
ATOM 1762 O O . GLU A 1 219 ? -14.992 21.734 21.703 1 94.19 219 GLU A O 1
ATOM 1767 N N . ALA A 1 220 ? -16.406 23.375 21.484 1 94 220 ALA A N 1
ATOM 1768 C CA . ALA A 1 220 ? -16 23.594 20.109 1 94 220 ALA A CA 1
ATOM 1769 C C . ALA A 1 220 ? -14.555 24.062 20.016 1 94 220 ALA A C 1
ATOM 1771 O O . ALA A 1 220 ? -13.797 23.609 19.156 1 94 220 ALA A O 1
ATOM 1772 N N . VAL A 1 221 ? -14.25 24.953 20.844 1 94.94 221 VAL A N 1
ATOM 1773 C CA . VAL A 1 221 ? -12.898 25.484 20.859 1 94.94 221 VAL A CA 1
ATOM 1774 C C . VAL A 1 221 ? -11.906 24.375 21.234 1 94.94 221 VAL A C 1
ATOM 1776 O O . VAL A 1 221 ? -10.828 24.281 20.641 1 94.94 221 VAL A O 1
ATOM 1779 N N . ASN A 1 222 ? -12.289 23.641 22.203 1 93.88 222 ASN A N 1
ATOM 1780 C CA . ASN A 1 222 ? -11.43 22.531 22.609 1 93.88 222 ASN A CA 1
ATOM 1781 C C . ASN A 1 222 ? -11.234 21.531 21.484 1 93.88 222 ASN A C 1
ATOM 1783 O O . ASN A 1 222 ? -10.125 21.031 21.281 1 93.88 222 ASN A O 1
ATOM 1787 N N . LEU A 1 223 ? -12.258 21.297 20.812 1 94.69 223 LEU A N 1
ATOM 1788 C CA . LEU A 1 223 ? -12.18 20.359 19.688 1 94.69 223 LEU A CA 1
ATOM 1789 C C . LEU A 1 223 ? -11.266 20.906 18.594 1 94.69 223 LEU A C 1
ATOM 1791 O O . LEU A 1 223 ? -10.453 20.172 18.031 1 94.69 223 LEU A O 1
ATOM 1795 N N . THR A 1 224 ? -11.406 22.047 18.328 1 94.75 224 THR A N 1
ATOM 1796 C CA . THR A 1 224 ? -10.594 22.688 17.312 1 94.75 224 THR A CA 1
ATOM 1797 C C . THR A 1 224 ? -9.125 22.672 17.703 1 94.75 224 THR A C 1
ATOM 1799 O O . THR A 1 224 ? -8.25 22.422 16.859 1 94.75 224 THR A O 1
ATOM 1802 N N . ARG A 1 225 ? -8.938 23 18.922 1 94.25 225 ARG A N 1
ATOM 1803 C CA . ARG A 1 225 ? -7.566 22.984 19.422 1 94.25 225 ARG A CA 1
ATOM 1804 C C . ARG A 1 225 ? -6.949 21.594 19.312 1 94.25 225 ARG A C 1
ATOM 1806 O O . ARG A 1 225 ? -5.801 21.453 18.891 1 94.25 225 ARG A O 1
ATOM 1813 N N . GLU A 1 226 ? -7.676 20.703 19.688 1 93.88 226 GLU A N 1
ATOM 1814 C CA . GLU A 1 226 ? -7.199 19.312 19.625 1 93.88 226 GLU A CA 1
ATOM 1815 C C . GLU A 1 226 ? -6.93 18.906 18.188 1 93.88 226 GLU A C 1
ATOM 1817 O O . GLU A 1 226 ? -5.926 18.234 17.891 1 93.88 226 GLU A O 1
ATOM 1822 N N . GLU A 1 227 ? -7.805 19.281 17.375 1 94.06 227 GLU A N 1
ATOM 1823 C CA . GLU A 1 227 ? -7.656 18.953 15.961 1 94.06 227 GLU A CA 1
ATOM 1824 C C . GLU A 1 227 ? -6.41 19.609 15.375 1 94.06 227 GLU A C 1
ATOM 1826 O O . GLU A 1 227 ? -5.695 19 14.578 1 94.06 227 GLU A O 1
ATOM 1831 N N . GLU A 1 228 ? -6.254 20.766 15.82 1 94.12 228 GLU A N 1
ATOM 1832 C CA . GLU A 1 228 ? -5.086 21.5 15.344 1 94.12 228 GLU A CA 1
ATOM 1833 C C . GLU A 1 228 ? -3.789 20.844 15.812 1 94.12 228 GLU A C 1
ATOM 1835 O O . GLU A 1 228 ? -2.83 20.734 15.047 1 94.12 228 GLU A O 1
ATOM 1840 N N . GLU A 1 229 ? -3.812 20.469 17.031 1 93.06 229 GLU A N 1
ATOM 1841 C CA . GLU A 1 229 ? -2.639 19.797 17.578 1 93.06 229 GLU A CA 1
ATOM 1842 C C . GLU A 1 229 ? -2.373 18.484 16.828 1 93.06 229 GLU A C 1
ATOM 1844 O O . GLU A 1 229 ? -1.226 18.172 16.516 1 93.06 229 GLU A O 1
ATOM 1849 N N . LEU A 1 230 ? -3.393 17.844 16.656 1 93.12 230 LEU A N 1
ATOM 1850 C CA . LEU A 1 230 ? -3.27 16.578 15.938 1 93.12 230 LEU A CA 1
ATOM 1851 C C . LEU A 1 230 ? -2.754 16.812 14.516 1 93.12 230 LEU A C 1
ATOM 1853 O O . LEU A 1 230 ? -1.922 16.047 14.023 1 93.12 230 LEU A O 1
ATOM 1857 N N . MET A 1 231 ? -3.217 17.781 13.953 1 94.31 231 MET A N 1
ATOM 1858 C CA . MET A 1 231 ? -2.801 18.109 12.594 1 94.31 231 MET A CA 1
ATOM 1859 C C . MET A 1 231 ? -1.31 18.422 12.539 1 94.31 231 MET A C 1
ATOM 1861 O O . MET A 1 231 ? -0.625 18.047 11.586 1 94.31 231 MET A O 1
ATOM 1865 N N . LYS A 1 232 ? -0.892 19.125 13.547 1 94.69 232 LYS A N 1
ATOM 1866 C CA . LYS A 1 232 ? 0.53 19.453 13.602 1 94.69 232 LYS A CA 1
ATOM 1867 C C . LYS A 1 232 ? 1.381 18.188 13.672 1 94.69 232 LYS A C 1
ATOM 1869 O O . LYS A 1 232 ? 2.406 18.078 13 1 94.69 232 LYS A O 1
ATOM 1874 N N . ILE A 1 233 ? 0.945 17.312 14.445 1 94.38 233 ILE A N 1
ATOM 1875 C CA . ILE A 1 233 ? 1.667 16.062 14.617 1 94.38 233 ILE A CA 1
ATOM 1876 C C . ILE A 1 233 ? 1.638 15.266 13.312 1 94.38 233 ILE A C 1
ATOM 1878 O O . ILE A 1 233 ? 2.668 14.75 12.875 1 94.38 233 ILE A O 1
ATOM 1882 N N . GLN A 1 234 ? 0.546 15.234 12.695 1 94.38 234 GLN A N 1
ATOM 1883 C CA . GLN A 1 234 ? 0.387 14.516 11.438 1 94.38 234 GLN A CA 1
ATOM 1884 C C . GLN A 1 234 ? 1.275 15.109 10.352 1 94.38 234 GLN A C 1
ATOM 1886 O O . GLN A 1 234 ? 1.883 14.375 9.57 1 94.38 234 GLN A O 1
ATOM 1891 N N . LYS A 1 235 ? 1.242 16.375 10.359 1 95.12 235 LYS A N 1
ATOM 1892 C CA . LYS A 1 235 ? 2.078 17.062 9.383 1 95.12 235 LYS A CA 1
ATOM 1893 C C . LYS A 1 235 ? 3.545 16.672 9.539 1 95.12 235 LYS A C 1
ATOM 1895 O O . LYS A 1 235 ? 4.234 16.406 8.555 1 95.12 235 LYS A O 1
ATOM 1900 N N . GLN A 1 236 ? 3.953 16.656 10.75 1 95.25 236 GLN A N 1
ATOM 1901 C CA . GLN A 1 236 ? 5.34 16.281 11.016 1 95.25 236 GLN A CA 1
ATOM 1902 C C . GLN A 1 236 ? 5.602 14.836 10.641 1 95.25 236 GLN A C 1
ATOM 1904 O O . GLN A 1 236 ? 6.652 14.508 10.086 1 95.25 236 GLN A O 1
ATOM 1909 N N . GLU A 1 237 ? 4.707 14.078 10.953 1 94.88 237 GLU A N 1
ATOM 1910 C CA . GLU A 1 237 ? 4.832 12.68 10.562 1 94.88 237 GLU A CA 1
ATOM 1911 C C . GLU A 1 237 ? 4.898 12.523 9.047 1 94.88 237 GLU A C 1
ATOM 1913 O O . GLU A 1 237 ? 5.699 11.742 8.539 1 94.88 237 GLU A O 1
ATOM 1918 N N . ALA A 1 238 ? 4.055 13.219 8.367 1 96.81 238 ALA A N 1
ATOM 1919 C CA . ALA A 1 238 ? 4.02 13.211 6.906 1 96.81 238 ALA A CA 1
ATOM 1920 C C . ALA A 1 238 ? 5.359 13.656 6.324 1 96.81 238 ALA A C 1
ATOM 1922 O O . ALA A 1 238 ? 5.867 13.039 5.383 1 96.81 238 ALA A O 1
ATOM 1923 N N . LEU A 1 239 ? 5.863 14.633 6.926 1 96.31 239 LEU A N 1
ATOM 1924 C CA . LEU A 1 239 ? 7.152 15.141 6.461 1 96.31 239 LEU A CA 1
ATOM 1925 C C . LEU A 1 239 ? 8.25 14.102 6.664 1 96.31 239 LEU A C 1
ATOM 1927 O O . LEU A 1 239 ? 9.141 13.961 5.82 1 96.31 239 LEU A O 1
ATOM 1931 N N . GLN A 1 240 ? 8.188 13.375 7.77 1 95.62 240 GLN A N 1
ATOM 1932 C CA . GLN A 1 240 ? 9.141 12.305 8.039 1 95.62 240 GLN A CA 1
ATOM 1933 C C . GLN A 1 240 ? 9.055 11.219 6.973 1 95.62 240 GLN A C 1
ATOM 1935 O O . GLN A 1 240 ? 10.078 10.742 6.48 1 95.62 240 GLN A O 1
ATOM 1940 N N . LEU A 1 241 ? 7.922 10.969 6.648 1 95.38 241 LEU A N 1
ATOM 1941 C CA . LEU A 1 241 ? 7.68 9.93 5.652 1 95.38 241 LEU A CA 1
ATOM 1942 C C . LEU A 1 241 ? 8.203 10.352 4.285 1 95.38 241 LEU A C 1
ATOM 1944 O O . LEU A 1 241 ? 8.844 9.555 3.588 1 95.38 241 LEU A O 1
ATOM 1948 N N . LEU A 1 242 ? 7.891 11.492 3.975 1 96.25 242 LEU A N 1
ATOM 1949 C CA . LEU A 1 242 ? 8.344 12.023 2.691 1 96.25 242 LEU A CA 1
ATOM 1950 C C . LEU A 1 242 ? 9.867 12.031 2.615 1 96.25 242 LEU A C 1
ATOM 1952 O O . LEU A 1 242 ? 10.445 11.664 1.59 1 96.25 242 LEU A O 1
ATOM 1956 N N . LYS A 1 243 ? 10.461 12.453 3.645 1 95.75 243 LYS A N 1
ATOM 1957 C CA . LYS A 1 243 ? 11.914 12.5 3.686 1 95.75 243 LYS A CA 1
ATOM 1958 C C . LYS A 1 243 ? 12.516 11.102 3.523 1 95.75 243 LYS A C 1
ATOM 1960 O O . LYS A 1 243 ? 13.508 10.922 2.814 1 95.75 243 LYS A O 1
ATOM 1965 N N . LYS A 1 244 ? 11.945 10.203 4.145 1 93.88 244 LYS A N 1
ATOM 1966 C CA . LYS A 1 244 ? 12.406 8.828 4.031 1 93.88 244 LYS A CA 1
ATOM 1967 C C . LYS A 1 244 ? 12.281 8.32 2.598 1 93.88 244 LYS A C 1
ATOM 1969 O O . LYS A 1 244 ? 13.203 7.688 2.076 1 93.88 244 LYS A O 1
ATOM 1974 N N . LYS A 1 245 ? 11.234 8.555 2.002 1 94.38 245 LYS A N 1
ATOM 1975 C CA . LYS A 1 245 ? 11 8.164 0.614 1 94.38 245 LYS A CA 1
ATOM 1976 C C . LYS A 1 245 ? 12.008 8.82 -0.321 1 94.38 245 LYS A C 1
ATOM 1978 O O . LYS A 1 245 ? 12.578 8.156 -1.195 1 94.38 245 LYS A O 1
ATOM 1983 N N . GLU A 1 246 ? 12.188 10.055 -0.086 1 95.81 246 GLU A N 1
ATOM 1984 C CA . GLU A 1 246 ? 13.125 10.805 -0.914 1 95.81 246 GLU A CA 1
ATOM 1985 C C . GLU A 1 246 ? 14.547 10.273 -0.77 1 95.81 246 GLU A C 1
ATOM 1987 O O . GLU A 1 246 ? 15.281 10.18 -1.754 1 95.81 246 GLU A O 1
ATOM 1992 N N . LYS A 1 247 ? 14.883 10 0.41 1 94.62 247 LYS A N 1
ATOM 1993 C CA . LYS A 1 247 ? 16.219 9.453 0.664 1 94.62 247 LYS A CA 1
ATOM 1994 C C . LYS A 1 247 ? 16.422 8.133 -0.068 1 94.62 247 LYS A C 1
ATOM 1996 O O . LYS A 1 247 ? 17.453 7.914 -0.691 1 94.62 247 LYS A O 1
ATOM 2001 N N . THR A 1 248 ? 15.484 7.328 -0.007 1 93.31 248 THR A N 1
ATOM 2002 C CA . THR A 1 248 ? 15.555 6.039 -0.685 1 93.31 248 THR A CA 1
ATOM 2003 C C . THR A 1 248 ? 15.656 6.227 -2.195 1 93.31 248 THR A C 1
ATOM 2005 O O . THR A 1 248 ? 16.484 5.594 -2.854 1 93.31 248 THR A O 1
ATOM 2008 N N . GLU A 1 249 ? 14.836 7.07 -2.697 1 94.81 249 GLU A N 1
ATOM 2009 C CA . GLU A 1 249 ? 14.844 7.348 -4.133 1 94.81 249 GLU A CA 1
ATOM 2010 C C . GLU A 1 249 ? 16.188 7.934 -4.574 1 94.81 249 GLU A C 1
ATOM 2012 O O . GLU A 1 249 ? 16.672 7.625 -5.66 1 94.81 249 GLU A O 1
ATOM 2017 N N . HIS A 1 250 ? 16.672 8.75 -3.701 1 94.94 250 HIS A N 1
ATOM 2018 C CA . HIS A 1 250 ? 17.969 9.359 -4 1 94.94 250 HIS A CA 1
ATOM 2019 C C . HIS A 1 250 ? 19.078 8.312 -4.059 1 94.94 250 HIS A C 1
ATOM 2021 O O . HIS A 1 250 ? 19.922 8.359 -4.945 1 94.94 250 HIS A O 1
ATOM 2027 N N . ILE A 1 251 ? 19 7.406 -3.186 1 95.19 251 ILE A N 1
ATOM 2028 C CA . ILE A 1 251 ? 20 6.344 -3.145 1 95.19 251 ILE A CA 1
ATOM 2029 C C . ILE A 1 251 ? 19.906 5.508 -4.418 1 95.19 251 ILE A C 1
ATOM 2031 O O . ILE A 1 251 ? 20.938 5.18 -5.023 1 95.19 251 ILE A O 1
ATOM 2035 N N . ILE A 1 252 ? 18.781 5.238 -4.805 1 94.69 252 ILE A N 1
ATOM 2036 C CA . ILE A 1 252 ? 18.578 4.418 -5.992 1 94.69 252 ILE A CA 1
ATOM 2037 C C . ILE A 1 252 ? 19.047 5.172 -7.234 1 94.69 252 ILE A C 1
ATOM 2039 O O . ILE A 1 252 ? 19.75 4.613 -8.078 1 94.69 252 ILE A O 1
ATOM 2043 N N . LYS A 1 253 ? 18.672 6.387 -7.246 1 94.69 253 LYS A N 1
ATOM 2044 C CA . LYS A 1 253 ? 19.062 7.211 -8.391 1 94.69 253 LYS A CA 1
ATOM 2045 C C . LYS A 1 253 ? 20.578 7.352 -8.484 1 94.69 253 LYS A C 1
ATOM 2047 O O . LYS A 1 253 ? 21.156 7.199 -9.562 1 94.69 253 LYS A O 1
ATOM 2052 N N . LYS A 1 254 ? 21.156 7.617 -7.453 1 94.44 254 LYS A N 1
ATOM 2053 C CA . LYS A 1 254 ? 22.609 7.777 -7.426 1 94.44 254 LYS A CA 1
ATOM 2054 C C . LYS A 1 254 ? 23.312 6.484 -7.824 1 94.44 254 LYS A C 1
ATOM 2056 O O . LYS A 1 254 ? 24.312 6.512 -8.547 1 94.44 254 LYS A O 1
ATOM 2061 N N . THR A 1 255 ? 22.812 5.438 -7.367 1 92.88 255 THR A N 1
ATOM 2062 C CA . THR A 1 255 ? 23.375 4.141 -7.711 1 92.88 255 THR A CA 1
ATOM 2063 C C . THR A 1 255 ? 23.266 3.881 -9.211 1 92.88 255 THR A C 1
ATOM 2065 O O . THR A 1 255 ? 24.234 3.414 -9.836 1 92.88 255 THR A O 1
ATOM 2068 N N . LYS A 1 256 ? 22.172 4.203 -9.742 1 93.38 256 LYS A N 1
ATOM 2069 C CA . LYS A 1 256 ? 21.969 4.031 -11.172 1 93.38 256 LYS A CA 1
ATOM 2070 C C . LYS A 1 256 ? 22.875 4.945 -11.977 1 93.38 256 LYS A C 1
ATOM 2072 O O . LYS A 1 256 ? 23.469 4.52 -12.977 1 93.38 256 LYS A O 1
ATOM 2077 N N . GLU A 1 257 ? 23 6.133 -11.5 1 95.19 257 GLU A N 1
ATOM 2078 C CA . GLU A 1 257 ? 23.859 7.102 -12.172 1 95.19 257 GLU A CA 1
ATOM 2079 C C . GLU A 1 257 ? 25.328 6.668 -12.125 1 95.19 257 GLU A C 1
ATOM 2081 O O . GLU A 1 257 ? 26.047 6.785 -13.125 1 95.19 257 GLU A O 1
ATOM 2086 N N . ASN A 1 258 ? 25.703 6.223 -11.031 1 93.81 258 ASN A N 1
ATOM 2087 C CA . ASN A 1 258 ? 27.078 5.746 -10.898 1 93.81 258 ASN A CA 1
ATOM 2088 C C . ASN A 1 258 ? 27.344 4.551 -11.805 1 93.81 258 ASN A C 1
ATOM 2090 O O . ASN A 1 258 ? 28.406 4.461 -12.422 1 93.81 258 ASN A O 1
ATOM 2094 N N . ARG A 1 259 ? 26.406 3.691 -11.945 1 93.31 259 ARG A N 1
ATOM 2095 C CA . ARG A 1 259 ? 26.531 2.539 -12.836 1 93.31 259 ARG A CA 1
ATOM 2096 C C . ARG A 1 259 ? 26.625 2.977 -14.289 1 93.31 259 ARG A C 1
ATOM 2098 O O . ARG A 1 259 ? 27.438 2.445 -15.055 1 93.31 259 ARG A O 1
ATOM 2105 N N . GLN A 1 260 ? 25.875 3.918 -14.641 1 94.5 260 GLN A N 1
ATOM 2106 C CA . GLN A 1 260 ? 25.891 4.438 -16 1 94.5 260 GLN A CA 1
ATOM 2107 C C . GLN A 1 260 ? 27.203 5.148 -16.312 1 94.5 260 GLN A C 1
ATOM 2109 O O . GLN A 1 260 ? 27.75 5.008 -17.406 1 94.5 260 GLN A O 1
ATOM 2114 N N . LYS A 1 261 ? 27.609 5.902 -15.359 1 94.06 261 LYS A N 1
ATOM 2115 C CA . LYS A 1 261 ? 28.875 6.602 -15.531 1 94.06 261 LYS A CA 1
ATOM 2116 C C . LYS A 1 261 ? 30.031 5.617 -15.695 1 94.06 261 LYS A C 1
ATOM 2118 O O . LYS A 1 261 ? 30.891 5.789 -16.562 1 94.06 261 LYS A O 1
ATOM 2123 N N . LYS A 1 262 ? 30.047 4.637 -14.977 1 93.5 262 LYS A N 1
ATOM 2124 C CA . LYS A 1 262 ? 31.094 3.619 -15.078 1 93.5 262 LYS A CA 1
ATOM 2125 C C . LYS A 1 262 ? 31.031 2.91 -16.422 1 93.5 262 LYS A C 1
ATOM 2127 O O . LYS A 1 262 ? 32.062 2.637 -17.031 1 93.5 262 LYS A O 1
ATOM 2132 N N . LYS A 1 263 ? 29.875 2.654 -16.828 1 91.25 263 LYS A N 1
ATOM 2133 C CA . LYS A 1 263 ? 29.703 2.016 -18.125 1 91.25 263 LYS A CA 1
ATOM 2134 C C . LYS A 1 263 ? 30.203 2.916 -19.25 1 91.25 263 LYS A C 1
ATOM 2136 O O . LYS A 1 263 ? 30.906 2.457 -20.156 1 91.25 263 LYS A O 1
ATOM 2141 N N . LYS A 1 264 ? 29.891 4.129 -19.203 1 91.56 264 LYS A N 1
ATOM 2142 C CA . LYS A 1 264 ? 30.328 5.086 -20.219 1 91.56 264 LYS A CA 1
ATOM 2143 C C . LYS A 1 264 ? 31.844 5.242 -20.203 1 91.56 264 LYS A C 1
ATOM 2145 O O . LYS A 1 264 ? 32.469 5.301 -21.266 1 91.56 264 LYS A O 1
ATOM 2150 N N . GLN A 1 265 ? 32.375 5.277 -19.109 1 92.12 265 GLN A N 1
ATOM 2151 C CA . GLN A 1 265 ? 33.812 5.391 -18.984 1 92.12 265 GLN A CA 1
ATOM 2152 C C . GLN A 1 265 ? 34.5 4.168 -19.562 1 92.12 265 GLN A C 1
ATOM 2154 O O . GLN A 1 265 ? 35.531 4.297 -20.25 1 92.12 265 GLN A O 1
ATOM 2159 N N . LYS A 1 266 ? 33.969 3.041 -19.328 1 88.5 266 LYS A N 1
ATOM 2160 C CA . LYS A 1 266 ? 34.531 1.812 -19.875 1 88.5 266 LYS A CA 1
ATOM 2161 C C . LYS A 1 266 ? 34.469 1.788 -21.391 1 88.5 266 LYS A C 1
ATOM 2163 O O . LYS A 1 266 ? 35.406 1.367 -22.062 1 88.5 266 LYS A O 1
ATOM 2168 N N . GLU A 1 267 ? 33.406 2.281 -21.906 1 88.31 267 GLU A N 1
ATOM 2169 C CA . GLU A 1 267 ? 33.219 2.322 -23.359 1 88.31 267 GLU A CA 1
ATOM 2170 C C . GLU A 1 267 ? 34.125 3.357 -24.016 1 88.31 267 GLU A C 1
ATOM 2172 O O . GLU A 1 267 ? 34.625 3.139 -25.109 1 88.31 267 GLU A O 1
ATOM 2177 N N . GLU A 1 268 ? 34.281 4.496 -23.344 1 87.69 268 GLU A N 1
ATOM 2178 C CA . GLU A 1 268 ? 35.094 5.574 -23.875 1 87.69 268 GLU A CA 1
ATOM 2179 C C . GLU A 1 268 ? 36.594 5.219 -23.812 1 87.69 268 GLU A C 1
ATOM 2181 O O . GLU A 1 268 ? 37.375 5.672 -24.641 1 87.69 268 GLU A O 1
ATOM 2186 N N . SER A 1 269 ? 36.938 4.461 -22.844 1 86.12 269 SER A N 1
ATOM 2187 C CA . SER A 1 269 ? 38.312 4.082 -22.688 1 86.12 269 SER A CA 1
ATOM 2188 C C . SER A 1 269 ? 38.781 3.184 -23.828 1 86.12 269 SER A C 1
ATOM 2190 O O . SER A 1 269 ? 39.938 3.244 -24.25 1 86.12 269 SER A O 1
ATOM 2192 N N . ASP A 1 270 ? 37.812 2.355 -24.312 1 84.94 270 ASP A N 1
ATOM 2193 C CA . ASP A 1 270 ? 38.156 1.48 -25.422 1 84.94 270 ASP A CA 1
ATOM 2194 C C . ASP A 1 270 ? 37 1.333 -26.391 1 84.94 270 ASP A C 1
ATOM 2196 O O . ASP A 1 270 ? 36.344 0.294 -26.422 1 84.94 270 ASP A O 1
ATOM 2200 N N . PRO A 1 271 ? 36.844 2.326 -27.297 1 85.19 271 PRO A N 1
ATOM 2201 C CA . PRO A 1 271 ? 35.688 2.34 -28.172 1 85.19 271 PRO A CA 1
ATOM 2202 C C . PRO A 1 271 ? 35.75 1.263 -29.25 1 85.19 271 PRO A C 1
ATOM 2204 O O . PRO A 1 271 ? 34.719 0.88 -29.797 1 85.19 271 PRO A O 1
ATOM 2207 N N . LYS A 1 272 ? 36.969 0.798 -29.672 1 84.12 272 LYS A N 1
ATOM 2208 C CA . LYS A 1 272 ? 37.094 -0.165 -30.766 1 84.12 272 LYS A CA 1
ATOM 2209 C C . LYS A 1 272 ? 36.938 -1.596 -30.25 1 84.12 272 LYS A C 1
ATOM 2211 O O . LYS A 1 272 ? 36.938 -2.545 -31.047 1 84.12 272 LYS A O 1
ATOM 2216 N N . LYS A 1 273 ? 36.656 -1.756 -28.969 1 89.56 273 LYS A N 1
ATOM 2217 C CA . LYS A 1 273 ? 36.469 -3.092 -28.406 1 89.56 273 LYS A CA 1
ATOM 2218 C C . LYS A 1 273 ? 35.125 -3.664 -28.812 1 89.56 273 LYS A C 1
ATOM 2220 O O . LYS A 1 273 ? 34.094 -2.996 -28.688 1 89.56 273 LYS A O 1
ATOM 2225 N N . PRO A 1 274 ? 35.188 -4.867 -29.391 1 91.12 274 PRO A N 1
ATOM 2226 C CA . PRO A 1 274 ? 33.906 -5.473 -29.812 1 91.12 274 PRO A CA 1
ATOM 2227 C C . PRO A 1 274 ? 32.969 -5.723 -28.641 1 91.12 274 PRO A C 1
ATOM 2229 O O . PRO A 1 274 ? 33.406 -6.062 -27.531 1 91.12 274 PRO A O 1
ATOM 2232 N N . LYS A 1 275 ? 31.703 -5.504 -28.875 1 89.94 275 LYS A N 1
ATOM 2233 C CA . LYS A 1 275 ? 30.688 -5.73 -27.859 1 89.94 275 LYS A CA 1
ATOM 2234 C C . LYS A 1 275 ? 30.281 -7.199 -27.797 1 89.94 275 LYS A C 1
ATOM 2236 O O . LYS A 1 275 ? 30.172 -7.859 -28.844 1 89.94 275 LYS A O 1
ATOM 2241 N N . LYS A 1 276 ? 30.031 -7.664 -26.594 1 92.5 276 LYS A N 1
ATOM 2242 C CA . LYS A 1 276 ? 29.609 -9.047 -26.406 1 92.5 276 LYS A CA 1
ATOM 2243 C C . LYS A 1 276 ? 28.234 -9.289 -27.016 1 92.5 276 LYS A C 1
ATOM 2245 O O . LYS A 1 276 ? 27.328 -8.461 -26.875 1 92.5 276 LYS A O 1
ATOM 2250 N N . PRO A 1 277 ? 28.062 -10.422 -27.734 1 94.5 277 PRO A N 1
ATOM 2251 C CA . PRO A 1 277 ? 26.797 -10.711 -28.391 1 94.5 277 PRO A CA 1
ATOM 2252 C C . PRO A 1 277 ? 25.703 -11.133 -27.391 1 94.5 277 PRO A C 1
ATOM 2254 O O . PRO A 1 277 ? 26 -11.5 -26.266 1 94.5 277 PRO A O 1
ATOM 2257 N N . ALA A 1 278 ? 24.516 -11.094 -27.875 1 94.81 278 ALA A N 1
ATOM 2258 C CA . ALA A 1 278 ? 23.359 -11.445 -27.062 1 94.81 278 ALA A CA 1
ATOM 2259 C C . ALA A 1 278 ? 23.312 -12.953 -26.797 1 94.81 278 ALA A C 1
ATOM 2261 O O . ALA A 1 278 ? 23.703 -13.742 -27.656 1 94.81 278 ALA A O 1
ATOM 2262 N N . SER A 1 279 ? 22.828 -13.336 -25.594 1 96.31 279 SER A N 1
ATOM 2263 C CA . SER A 1 279 ? 22.641 -14.742 -25.25 1 96.31 279 SER A CA 1
ATOM 2264 C C . SER A 1 279 ? 21.453 -15.328 -26.016 1 96.31 279 SER A C 1
ATOM 2266 O O . SER A 1 279 ? 20.703 -14.602 -26.672 1 96.31 279 SER A O 1
ATOM 2268 N N . SER A 1 280 ? 21.391 -16.734 -26 1 96.94 280 SER A N 1
ATOM 2269 C CA . SER A 1 280 ? 20.281 -17.422 -26.656 1 96.94 280 SER A CA 1
ATOM 2270 C C . SER A 1 280 ? 18.938 -16.938 -26.109 1 96.94 280 SER A C 1
ATOM 2272 O O . SER A 1 280 ? 18.016 -16.672 -26.891 1 96.94 280 SER A O 1
ATOM 2274 N N . PHE A 1 281 ? 18.875 -16.672 -24.875 1 96.75 281 PHE A N 1
ATOM 2275 C CA . PHE A 1 281 ? 17.656 -16.203 -24.25 1 96.75 281 PHE A CA 1
ATOM 2276 C C . PHE A 1 281 ? 17.312 -14.797 -24.719 1 96.75 281 PHE A C 1
ATOM 2278 O O . PHE A 1 281 ? 16.141 -14.492 -24.984 1 96.75 281 PHE A O 1
ATOM 2285 N N . LEU A 1 282 ? 18.281 -13.977 -24.797 1 97.19 282 LEU A N 1
ATOM 2286 C CA . LEU A 1 282 ? 18.047 -12.594 -25.188 1 97.19 282 LEU A CA 1
ATOM 2287 C C . LEU A 1 282 ? 17.547 -12.516 -26.625 1 97.19 282 LEU A C 1
ATOM 2289 O O . LEU A 1 282 ? 16.672 -11.703 -26.953 1 97.19 282 LEU A O 1
ATOM 2293 N N . LEU A 1 283 ? 18.156 -13.352 -27.453 1 96.88 283 LEU A N 1
ATOM 2294 C CA . LEU A 1 283 ? 17.703 -13.406 -28.844 1 96.88 283 LEU A CA 1
ATOM 2295 C C . LEU A 1 283 ? 16.25 -13.859 -28.922 1 96.88 283 LEU A C 1
ATOM 2297 O O . LEU A 1 283 ? 15.453 -13.266 -29.641 1 96.88 283 LEU A O 1
ATOM 2301 N N . PHE A 1 284 ? 15.953 -14.859 -28.156 1 97.44 284 PHE A N 1
ATOM 2302 C CA . PHE A 1 284 ? 14.586 -15.359 -28.094 1 97.44 284 PHE A CA 1
ATOM 2303 C C . PHE A 1 284 ? 13.641 -14.297 -27.562 1 97.44 284 PHE A C 1
ATOM 2305 O O . PHE A 1 284 ? 12.547 -14.102 -28.109 1 97.44 284 PHE A O 1
ATOM 2312 N N . SER A 1 285 ? 14.086 -13.633 -26.516 1 97.19 285 SER A N 1
ATOM 2313 C CA . SER A 1 285 ? 13.281 -12.633 -25.828 1 97.19 285 SER A CA 1
ATOM 2314 C C . SER A 1 285 ? 12.891 -11.484 -26.75 1 97.19 285 SER A C 1
ATOM 2316 O O . SER A 1 285 ? 11.766 -11 -26.719 1 97.19 285 SER A O 1
ATOM 2318 N N . LYS A 1 286 ? 13.75 -11.078 -27.562 1 96.38 286 LYS A N 1
ATOM 2319 C CA . LYS A 1 286 ? 13.484 -9.984 -28.484 1 96.38 286 LYS A CA 1
ATOM 2320 C C . LYS A 1 286 ? 12.375 -10.359 -29.469 1 96.38 286 LYS A C 1
ATOM 2322 O O . LYS A 1 286 ? 11.453 -9.578 -29.703 1 96.38 286 LYS A O 1
ATOM 2327 N N . GLU A 1 287 ? 12.516 -11.516 -29.953 1 96.12 287 GLU A N 1
ATOM 2328 C CA . GLU A 1 287 ? 11.523 -11.984 -30.906 1 96.12 287 GLU A CA 1
ATOM 2329 C C . GLU A 1 287 ? 10.18 -12.25 -30.234 1 96.12 287 GLU A C 1
ATOM 2331 O O . GLU A 1 287 ? 9.133 -11.859 -30.75 1 96.12 287 GLU A O 1
ATOM 2336 N N . ALA A 1 288 ? 10.289 -12.945 -29.141 1 96.38 288 ALA A N 1
ATOM 2337 C CA . ALA A 1 288 ? 9.07 -13.266 -28.406 1 96.38 288 ALA A CA 1
ATOM 2338 C C . ALA A 1 288 ? 8.344 -12 -27.969 1 96.38 288 ALA A C 1
ATOM 2340 O O . ALA A 1 288 ? 7.109 -11.953 -27.969 1 96.38 288 ALA A O 1
ATOM 2341 N N . ARG A 1 289 ? 9.055 -11 -27.562 1 96.62 289 ARG A N 1
ATOM 2342 C CA . ARG A 1 289 ? 8.477 -9.734 -27.125 1 96.62 289 ARG A CA 1
ATOM 2343 C C . ARG A 1 289 ? 7.68 -9.078 -28.25 1 96.62 289 ARG A C 1
ATOM 2345 O O . ARG A 1 289 ? 6.551 -8.633 -28.031 1 96.62 289 ARG A O 1
ATOM 2352 N N . LYS A 1 290 ? 8.258 -9.07 -29.406 1 95.69 290 LYS A N 1
ATOM 2353 C CA . LYS A 1 290 ? 7.582 -8.484 -30.562 1 95.69 290 LYS A CA 1
ATOM 2354 C C . LYS A 1 290 ? 6.27 -9.203 -30.859 1 95.69 290 LYS A C 1
ATOM 2356 O O . LYS A 1 290 ? 5.23 -8.562 -31.047 1 95.69 290 LYS A O 1
ATOM 2361 N N . ASN A 1 291 ? 6.332 -10.477 -30.844 1 96.06 291 ASN A N 1
ATOM 2362 C CA . ASN A 1 291 ? 5.152 -11.281 -31.156 1 96.06 291 ASN A CA 1
ATOM 2363 C C . ASN A 1 291 ? 4.059 -11.109 -30.109 1 96.06 291 ASN A C 1
ATOM 2365 O O . ASN A 1 291 ? 2.885 -10.945 -30.453 1 96.06 291 ASN A O 1
ATOM 2369 N N . LEU A 1 292 ? 4.453 -11.062 -28.891 1 95.69 292 LEU A N 1
ATOM 2370 C CA . LEU A 1 292 ? 3.49 -10.977 -27.812 1 95.69 292 LEU A CA 1
ATOM 2371 C C . LEU A 1 292 ? 2.84 -9.602 -27.766 1 95.69 292 LEU A C 1
ATOM 2373 O O . LEU A 1 292 ? 1.654 -9.477 -27.453 1 95.69 292 LEU A O 1
ATOM 2377 N N . MET A 1 293 ? 3.594 -8.609 -28.078 1 95.31 293 MET A N 1
ATOM 2378 C CA . MET A 1 293 ? 3.064 -7.246 -28.109 1 95.31 293 MET A CA 1
ATOM 2379 C C . MET A 1 293 ? 2.053 -7.078 -29.234 1 95.31 293 MET A C 1
ATOM 2381 O O . MET A 1 293 ? 1.112 -6.289 -29.125 1 95.31 293 MET A O 1
ATOM 2385 N N . GLU A 1 294 ? 2.303 -7.805 -30.266 1 95.25 294 GLU A N 1
ATOM 2386 C CA . GLU A 1 294 ? 1.366 -7.781 -31.391 1 95.25 294 GLU A CA 1
ATOM 2387 C C . GLU A 1 294 ? 0.086 -8.539 -31.062 1 95.25 294 GLU A C 1
ATOM 2389 O O . GLU A 1 294 ? -1.01 -8.117 -31.422 1 95.25 294 GLU A O 1
ATOM 2394 N N . GLU A 1 295 ? 0.231 -9.555 -30.344 1 94.25 295 GLU A N 1
ATOM 2395 C CA . GLU A 1 295 ? -0.911 -10.383 -29.984 1 94.25 295 GLU A CA 1
ATOM 2396 C C . GLU A 1 295 ? -1.741 -9.727 -28.875 1 94.25 295 GLU A C 1
ATOM 2398 O O . GLU A 1 295 ? -2.969 -9.852 -28.859 1 94.25 295 GLU A O 1
ATOM 2403 N N . ARG A 1 296 ? -1.069 -9.117 -28 1 93.12 296 ARG A N 1
ATOM 2404 C CA . ARG A 1 296 ? -1.726 -8.484 -26.875 1 93.12 296 ARG A CA 1
ATOM 2405 C C . ARG A 1 296 ? -1.243 -7.051 -26.688 1 93.12 296 ARG A C 1
ATOM 2407 O O . ARG A 1 296 ? -0.402 -6.773 -25.828 1 93.12 296 ARG A O 1
ATOM 2414 N N . PRO A 1 297 ? -1.993 -6.258 -27.453 1 91.5 297 PRO A N 1
ATOM 2415 C CA . PRO A 1 297 ? -1.584 -4.859 -27.312 1 91.5 297 PRO A CA 1
ATOM 2416 C C . PRO A 1 297 ? -1.91 -4.285 -25.938 1 91.5 297 PRO A C 1
ATOM 2418 O O . PRO A 1 297 ? -2.963 -4.59 -25.375 1 91.5 297 PRO A O 1
ATOM 2421 N N . GLY A 1 298 ? -0.997 -3.598 -25.312 1 91.19 298 GLY A N 1
ATOM 2422 C CA . GLY A 1 298 ? -1.231 -2.932 -24.047 1 91.19 298 GLY A CA 1
ATOM 2423 C C . GLY A 1 298 ? -0.812 -3.764 -22.844 1 91.19 298 GLY A C 1
ATOM 2424 O O . GLY A 1 298 ? -1.062 -3.383 -21.703 1 91.19 298 GLY A O 1
ATOM 2425 N N . ILE A 1 299 ? -0.231 -4.863 -23.109 1 92.31 299 ILE A N 1
ATOM 2426 C CA . ILE A 1 299 ? 0.255 -5.719 -22.031 1 92.31 299 ILE A CA 1
ATOM 2427 C C . ILE A 1 299 ? 1.338 -4.992 -21.234 1 92.31 299 ILE A C 1
ATOM 2429 O O . ILE A 1 299 ? 2.18 -4.297 -21.812 1 92.31 299 ILE A O 1
ATOM 2433 N N . ASN A 1 300 ? 1.198 -5.125 -19.922 1 91.81 300 ASN A N 1
ATOM 2434 C CA . ASN A 1 300 ? 2.199 -4.449 -19.109 1 91.81 300 ASN A CA 1
ATOM 2435 C C . ASN A 1 300 ? 3.545 -5.168 -19.156 1 91.81 300 ASN A C 1
ATOM 2437 O O . ASN A 1 300 ? 3.602 -6.371 -19.422 1 91.81 300 ASN A O 1
ATOM 2441 N N . ASN A 1 301 ? 4.57 -4.457 -18.906 1 92.06 301 ASN A N 1
ATOM 2442 C CA . ASN A 1 301 ? 5.934 -4.949 -19.078 1 92.06 301 ASN A CA 1
ATOM 2443 C C . ASN A 1 301 ? 6.234 -6.109 -18.141 1 92.06 301 ASN A C 1
ATOM 2445 O O . ASN A 1 301 ? 6.926 -7.059 -18.516 1 92.06 301 ASN A O 1
ATOM 2449 N N . SER A 1 302 ? 5.715 -6.031 -16.953 1 92.69 302 SER A N 1
ATOM 2450 C CA . SER A 1 302 ? 5.961 -7.098 -15.984 1 92.69 302 SER A CA 1
ATOM 2451 C C . SER A 1 302 ? 5.344 -8.414 -16.438 1 92.69 302 SER A C 1
ATOM 2453 O O . SER A 1 302 ? 5.992 -9.461 -16.391 1 92.69 302 SER A O 1
ATOM 2455 N N . THR A 1 303 ? 4.156 -8.344 -16.969 1 94.31 303 THR A N 1
ATOM 2456 C CA . THR A 1 303 ? 3.463 -9.523 -17.469 1 94.31 303 THR A CA 1
ATOM 2457 C C . THR A 1 303 ? 4.133 -10.047 -18.734 1 94.31 303 THR A C 1
ATOM 2459 O O . THR A 1 303 ? 4.266 -11.258 -18.922 1 94.31 303 THR A O 1
ATOM 2462 N N . LEU A 1 304 ? 4.496 -9.109 -19.547 1 95.5 304 LEU A N 1
ATOM 2463 C CA . LEU A 1 304 ? 5.176 -9.469 -20.781 1 95.5 304 LEU A CA 1
ATOM 2464 C C . LEU A 1 304 ? 6.457 -10.242 -20.5 1 95.5 304 LEU A C 1
ATOM 2466 O O . LEU A 1 304 ? 6.688 -11.305 -21.078 1 95.5 304 LEU A O 1
ATOM 2470 N N . ASN A 1 305 ? 7.258 -9.734 -19.609 1 96.31 305 ASN A N 1
ATOM 2471 C CA . ASN A 1 305 ? 8.5 -10.398 -19.234 1 96.31 305 ASN A CA 1
ATOM 2472 C C . ASN A 1 305 ? 8.242 -11.789 -18.656 1 96.31 305 ASN A C 1
ATOM 2474 O O . ASN A 1 305 ? 8.992 -12.727 -18.922 1 96.31 305 ASN A O 1
ATOM 2478 N N . ALA A 1 306 ? 7.188 -11.875 -17.875 1 96.25 306 ALA A N 1
ATOM 2479 C CA . ALA A 1 306 ? 6.824 -13.164 -17.297 1 96.25 306 ALA A CA 1
ATOM 2480 C C . ALA A 1 306 ? 6.434 -14.164 -18.391 1 96.25 306 ALA A C 1
ATOM 2482 O O . ALA A 1 306 ? 6.848 -15.32 -18.344 1 96.25 306 ALA A O 1
ATOM 2483 N N . PHE A 1 307 ? 5.676 -13.656 -19.391 1 96.06 307 PHE A N 1
ATOM 2484 C CA . PHE A 1 307 ? 5.273 -14.484 -20.516 1 96.06 307 PHE A CA 1
ATOM 2485 C C . PHE A 1 307 ? 6.496 -15.016 -21.25 1 96.06 307 PHE A C 1
ATOM 2487 O O . PHE A 1 307 ? 6.566 -16.203 -21.578 1 96.06 307 PHE A O 1
ATOM 2494 N N . ILE A 1 308 ? 7.402 -14.172 -21.469 1 96.69 308 ILE A N 1
ATOM 2495 C CA . ILE A 1 308 ? 8.602 -14.516 -22.219 1 96.69 308 ILE A CA 1
ATOM 2496 C C . ILE A 1 308 ? 9.398 -15.578 -21.453 1 96.69 308 ILE A C 1
ATOM 2498 O O . ILE A 1 308 ? 9.867 -16.547 -22.047 1 96.69 308 ILE A O 1
ATOM 2502 N N . SER A 1 309 ? 9.492 -15.414 -20.188 1 96.5 309 SER A N 1
ATOM 2503 C CA . SER A 1 309 ? 10.227 -16.359 -19.359 1 96.5 309 SER A CA 1
ATOM 2504 C C . SER A 1 309 ? 9.562 -17.734 -19.359 1 96.5 309 SER A C 1
ATOM 2506 O O . SER A 1 309 ? 10.242 -18.766 -19.453 1 96.5 309 SER A O 1
ATOM 2508 N N . VAL A 1 310 ? 8.281 -17.781 -19.266 1 96.19 310 VAL A N 1
ATOM 2509 C CA . VAL A 1 310 ? 7.547 -19.031 -19.281 1 96.19 310 VAL A CA 1
ATOM 2510 C C . VAL A 1 310 ? 7.719 -19.734 -20.625 1 96.19 310 VAL A C 1
ATOM 2512 O O . VAL A 1 310 ? 7.973 -20.938 -20.688 1 96.19 310 VAL A O 1
ATOM 2515 N N . LYS A 1 311 ? 7.613 -18.953 -21.688 1 96.12 311 LYS A N 1
ATOM 2516 C CA . LYS A 1 311 ? 7.766 -19.516 -23.016 1 96.12 311 LYS A CA 1
ATOM 2517 C C . LYS A 1 311 ? 9.156 -20.125 -23.219 1 96.12 311 LYS A C 1
ATOM 2519 O O . LYS A 1 311 ? 9.297 -21.172 -23.828 1 96.12 311 LYS A O 1
ATOM 2524 N N . TRP A 1 312 ? 10.141 -19.438 -22.688 1 97.19 312 TRP A N 1
ATOM 2525 C CA . TRP A 1 312 ? 11.516 -19.922 -22.781 1 97.19 312 TRP A CA 1
ATOM 2526 C C . TRP A 1 312 ? 11.688 -21.234 -22.047 1 97.19 312 TRP A C 1
ATOM 2528 O O . TRP A 1 312 ? 12.289 -22.172 -22.578 1 97.19 312 TRP A O 1
ATOM 2538 N N . LYS A 1 313 ? 11.086 -21.375 -20.875 1 94.25 313 LYS A N 1
ATOM 2539 C CA . LYS A 1 313 ? 11.227 -22.562 -20.047 1 94.25 313 LYS A CA 1
ATOM 2540 C C . LYS A 1 313 ? 10.484 -23.75 -20.656 1 94.25 313 LYS A C 1
ATOM 2542 O O . LYS A 1 313 ? 10.859 -24.906 -20.422 1 94.25 313 LYS A O 1
ATOM 2547 N N . GLU A 1 314 ? 9.578 -23.453 -21.516 1 94.69 314 GLU A N 1
ATOM 2548 C CA . GLU A 1 314 ? 8.734 -24.516 -22.062 1 94.69 314 GLU A CA 1
ATOM 2549 C C . GLU A 1 314 ? 9.188 -24.906 -23.469 1 94.69 314 GLU A C 1
ATOM 2551 O O . GLU A 1 314 ? 8.617 -25.812 -24.078 1 94.69 314 GLU A O 1
ATOM 2556 N N . LEU A 1 315 ? 10.172 -24.234 -23.953 1 94.88 315 LEU A N 1
ATOM 2557 C CA . LEU A 1 315 ? 10.695 -24.562 -25.281 1 94.88 315 LEU A CA 1
ATOM 2558 C C . LEU A 1 315 ? 11.242 -26 -25.297 1 94.88 315 LEU A C 1
ATOM 2560 O O . LEU A 1 315 ? 11.875 -26.422 -24.328 1 94.88 315 LEU A O 1
ATOM 2564 N N . SER A 1 316 ? 10.945 -26.703 -26.391 1 94.94 316 SER A N 1
ATOM 2565 C CA . SER A 1 316 ? 11.555 -28.016 -26.578 1 94.94 316 SER A CA 1
ATOM 2566 C C . SER A 1 316 ? 13.062 -27.906 -26.781 1 94.94 316 SER A C 1
ATOM 2568 O O . SER A 1 316 ? 13.57 -26.828 -27.078 1 94.94 316 SER A O 1
ATOM 2570 N N . GLU A 1 317 ? 13.734 -28.922 -26.531 1 94.69 317 GLU A N 1
ATOM 2571 C CA . GLU A 1 317 ? 15.18 -28.938 -26.734 1 94.69 317 GLU A CA 1
ATOM 2572 C C . GLU A 1 317 ? 15.531 -28.562 -28.172 1 94.69 317 GLU A C 1
ATOM 2574 O O . GLU A 1 317 ? 16.516 -27.844 -28.406 1 94.69 317 GLU A O 1
ATOM 2579 N N . GLU A 1 318 ? 14.695 -29.047 -29.047 1 95.88 318 GLU A N 1
ATOM 2580 C CA . GLU A 1 318 ? 14.93 -28.766 -30.453 1 95.88 318 GLU A CA 1
ATOM 2581 C C . GLU A 1 318 ? 14.766 -27.281 -30.766 1 95.88 318 GLU A C 1
ATOM 2583 O O . GLU A 1 318 ? 15.57 -26.703 -31.484 1 95.88 318 GLU A O 1
ATOM 2588 N N . GLU A 1 319 ? 13.75 -26.672 -30.172 1 96.06 319 GLU A N 1
ATOM 2589 C CA . GLU A 1 319 ? 13.5 -25.25 -30.391 1 96.06 319 GLU A CA 1
ATOM 2590 C C . GLU A 1 319 ? 14.578 -24.406 -29.719 1 96.06 319 GLU A C 1
ATOM 2592 O O . GLU A 1 319 ? 14.984 -23.375 -30.266 1 96.06 319 GLU A O 1
ATOM 2597 N N . ARG A 1 320 ? 14.984 -24.812 -28.609 1 96.06 320 ARG A N 1
ATOM 2598 C CA . ARG A 1 320 ? 16.016 -24.094 -27.859 1 96.06 320 ARG A CA 1
ATOM 2599 C C . ARG A 1 320 ? 17.344 -24.125 -28.609 1 96.06 320 ARG A C 1
ATOM 2601 O O . ARG A 1 320 ? 18.109 -23.156 -28.547 1 96.06 320 ARG A O 1
ATOM 2608 N N . GLN A 1 321 ? 17.625 -25.266 -29.234 1 96.25 321 GLN A N 1
ATOM 2609 C CA . GLN A 1 321 ? 18.891 -25.453 -29.938 1 96.25 321 GLN A CA 1
ATOM 2610 C C . GLN A 1 321 ? 19.031 -24.453 -31.078 1 96.25 321 GLN A C 1
ATOM 2612 O O . GLN A 1 321 ? 20.141 -24.016 -31.391 1 96.25 321 GLN A O 1
ATOM 2617 N N . VAL A 1 322 ? 17.922 -24.109 -31.672 1 96.75 322 VAL A N 1
ATOM 2618 C CA . VAL A 1 322 ? 17.938 -23.125 -32.75 1 96.75 322 VAL A CA 1
ATOM 2619 C C . VAL A 1 322 ? 18.516 -21.812 -32.219 1 96.75 322 VAL A C 1
ATOM 2621 O O . VAL A 1 322 ? 19.359 -21.203 -32.906 1 96.75 322 VAL A O 1
ATOM 2624 N N . TRP A 1 323 ? 18.078 -21.422 -31.078 1 97.38 323 TRP A N 1
ATOM 2625 C CA . TRP A 1 323 ? 18.547 -20.172 -30.484 1 97.38 323 TRP A CA 1
ATOM 2626 C C . TRP A 1 323 ? 19.969 -20.312 -29.969 1 97.38 323 TRP A C 1
ATOM 2628 O O . TRP A 1 323 ? 20.766 -19.375 -30.078 1 97.38 323 TRP A O 1
ATOM 2638 N N . ASN A 1 324 ? 20.297 -21.438 -29.484 1 97.12 324 ASN A N 1
ATOM 2639 C CA . ASN A 1 324 ? 21.656 -21.703 -29.031 1 97.12 324 ASN A CA 1
ATOM 2640 C C . ASN A 1 324 ? 22.656 -21.625 -30.188 1 97.12 324 ASN A C 1
ATOM 2642 O O . ASN A 1 324 ? 23.766 -21.094 -30.031 1 97.12 324 ASN A O 1
ATOM 2646 N N . GLU A 1 325 ? 22.281 -22.172 -31.203 1 96.94 325 GLU A N 1
ATOM 2647 C CA . GLU A 1 325 ? 23.141 -22.141 -32.375 1 96.94 325 GLU A CA 1
ATOM 2648 C C . GLU A 1 325 ? 23.359 -20.719 -32.906 1 96.94 325 GLU A C 1
ATOM 2650 O O . GLU A 1 325 ? 24.469 -20.344 -33.25 1 96.94 325 GLU A O 1
ATOM 2655 N N . LYS A 1 326 ? 22.234 -19.969 -32.938 1 96.5 326 LYS A N 1
ATOM 2656 C CA . LYS A 1 326 ? 22.344 -18.578 -33.344 1 96.5 326 LYS A CA 1
ATOM 2657 C C . LYS A 1 326 ? 23.281 -17.812 -32.406 1 96.5 326 LYS A C 1
ATOM 2659 O O . LYS A 1 326 ? 24.125 -17.031 -32.875 1 96.5 326 LYS A O 1
ATOM 2664 N N . ALA A 1 327 ? 23.172 -18.016 -31.125 1 96.88 327 ALA A N 1
ATOM 2665 C CA . ALA A 1 327 ? 24.031 -17.344 -30.141 1 96.88 327 ALA A CA 1
ATOM 2666 C C . ALA A 1 327 ? 25.469 -17.828 -30.25 1 96.88 327 ALA A C 1
ATOM 2668 O O . ALA A 1 327 ? 26.406 -17.031 -30.094 1 96.88 327 ALA A O 1
ATOM 2669 N N . ALA A 1 328 ? 25.641 -19.094 -30.547 1 96.5 328 ALA A N 1
ATOM 2670 C CA . ALA A 1 328 ? 26.984 -19.672 -30.672 1 96.5 328 ALA A CA 1
ATOM 2671 C C . ALA A 1 328 ? 27.703 -19.078 -31.875 1 96.5 328 ALA A C 1
ATOM 2673 O O . ALA A 1 328 ? 28.906 -18.797 -31.812 1 96.5 328 ALA A O 1
ATOM 2674 N N . LYS A 1 329 ? 27.016 -18.953 -32.969 1 96.25 329 LYS A N 1
ATOM 2675 C CA . LYS A 1 329 ? 27.609 -18.359 -34.156 1 96.25 329 LYS A CA 1
ATOM 2676 C C . LYS A 1 329 ? 28.062 -16.938 -33.906 1 96.25 329 LYS A C 1
ATOM 2678 O O . LYS A 1 329 ? 29.156 -16.547 -34.312 1 96.25 329 LYS A O 1
ATOM 2683 N N . ALA A 1 330 ? 27.219 -16.188 -33.25 1 95.5 330 ALA A N 1
ATOM 2684 C CA . ALA A 1 330 ? 27.578 -14.82 -32.906 1 95.5 330 ALA A CA 1
ATOM 2685 C C . ALA A 1 330 ? 28.766 -14.781 -31.938 1 95.5 330 ALA A C 1
ATOM 2687 O O . ALA A 1 330 ? 29.625 -13.906 -32.031 1 95.5 330 ALA A O 1
ATOM 2688 N N . MET A 1 331 ? 28.828 -15.695 -31.078 1 96.06 331 MET A N 1
ATOM 2689 C CA . MET A 1 331 ? 29.906 -15.758 -30.109 1 96.06 331 MET A CA 1
ATOM 2690 C C . MET A 1 331 ? 31.234 -16.125 -30.781 1 96.06 331 MET A C 1
ATOM 2692 O O . MET A 1 331 ? 32.281 -15.609 -30.422 1 96.06 331 MET A O 1
ATOM 2696 N N . GLU A 1 332 ? 31.141 -17.016 -31.672 1 95.81 332 GLU A N 1
ATOM 2697 C CA . GLU A 1 332 ? 32.344 -17.375 -32.438 1 95.81 332 GLU A CA 1
ATOM 2698 C C . GLU A 1 332 ? 32.906 -16.188 -33.188 1 95.81 332 GLU A C 1
ATOM 2700 O O . GLU A 1 332 ? 34.094 -15.977 -33.219 1 95.81 332 GLU A O 1
ATOM 2705 N N . ALA A 1 333 ? 31.984 -15.516 -33.812 1 95.44 333 ALA A N 1
ATOM 2706 C CA . ALA A 1 333 ? 32.406 -14.297 -34.5 1 95.44 333 ALA A CA 1
ATOM 2707 C C . ALA A 1 333 ? 33.031 -13.297 -33.531 1 95.44 333 ALA A C 1
ATOM 2709 O O . ALA A 1 333 ? 34 -12.641 -33.875 1 95.44 333 ALA A O 1
ATOM 2710 N N . TYR A 1 334 ? 32.469 -13.18 -32.375 1 95.44 334 TYR A N 1
ATOM 2711 C CA . TYR A 1 334 ? 32.938 -12.273 -31.359 1 95.44 334 TYR A CA 1
ATOM 2712 C C . TYR A 1 334 ? 34.344 -12.672 -30.891 1 95.44 334 TYR A C 1
ATOM 2714 O O . TYR A 1 334 ? 35.219 -11.812 -30.719 1 95.44 334 TYR A O 1
ATOM 2722 N N . LYS A 1 335 ? 34.562 -13.922 -30.734 1 95.06 335 LYS A N 1
ATOM 2723 C CA . LYS A 1 335 ? 35.875 -14.414 -30.328 1 95.06 335 LYS A CA 1
ATOM 2724 C C . LYS A 1 335 ? 36.938 -14.07 -31.359 1 95.06 335 LYS A C 1
ATOM 2726 O O . LYS A 1 335 ? 38.062 -13.695 -31.016 1 95.06 335 LYS A O 1
ATOM 2731 N N . LYS A 1 336 ? 36.594 -14.164 -32.562 1 94.88 336 LYS A N 1
ATOM 2732 C CA . LYS A 1 336 ? 37.531 -13.812 -33.625 1 94.88 336 LYS A CA 1
ATOM 2733 C C . LYS A 1 336 ? 37.812 -12.312 -33.625 1 94.88 336 LYS A C 1
ATOM 2735 O O . LYS A 1 336 ? 38.969 -11.906 -33.844 1 94.88 336 LYS A O 1
ATOM 2740 N N . GLU A 1 337 ? 36.75 -11.555 -33.406 1 93.69 337 GLU A N 1
ATOM 2741 C CA . GLU A 1 337 ? 36.906 -10.102 -33.344 1 93.69 337 GLU A CA 1
ATOM 2742 C C . GLU A 1 337 ? 37.781 -9.68 -32.188 1 93.69 337 GLU A C 1
ATOM 2744 O O . GLU A 1 337 ? 38.594 -8.758 -32.312 1 93.69 337 GLU A O 1
ATOM 2749 N N . ILE A 1 338 ? 37.625 -10.273 -31.078 1 93.44 338 ILE A N 1
ATOM 2750 C CA . ILE A 1 338 ? 38.406 -9.961 -29.875 1 93.44 338 ILE A CA 1
ATOM 2751 C C . ILE A 1 338 ? 39.875 -10.336 -30.094 1 93.44 338 ILE A C 1
ATOM 2753 O O . ILE A 1 338 ? 40.75 -9.648 -29.609 1 93.44 338 ILE A O 1
ATOM 2757 N N . GLU A 1 339 ? 40.062 -11.477 -30.734 1 92.62 339 GLU A N 1
ATOM 2758 C CA . GLU A 1 339 ? 41.406 -11.891 -31.062 1 92.62 339 GLU A CA 1
ATOM 2759 C C . GLU A 1 339 ? 42.125 -10.883 -31.969 1 92.62 339 GLU A C 1
ATOM 2761 O O . GLU A 1 339 ? 43.281 -10.531 -31.734 1 92.62 339 GLU A O 1
ATOM 2766 N N . GLU A 1 340 ? 41.438 -10.492 -32.938 1 91.75 340 GLU A N 1
ATOM 2767 C CA . GLU A 1 340 ? 42 -9.484 -33.844 1 91.75 340 GLU A CA 1
ATOM 2768 C C . GLU A 1 340 ? 42.25 -8.164 -33.125 1 91.75 340 GLU A C 1
ATOM 2770 O O . GLU A 1 340 ? 43.25 -7.5 -33.375 1 91.75 340 GLU A O 1
ATOM 2775 N N . TYR A 1 341 ? 41.281 -7.855 -32.25 1 91.44 341 TYR A N 1
ATOM 2776 C CA . TYR A 1 341 ? 41.406 -6.629 -31.484 1 91.44 341 TYR A CA 1
ATOM 2777 C C . TYR A 1 341 ? 42.625 -6.688 -30.562 1 91.44 341 TYR A C 1
ATOM 2779 O O . TYR A 1 341 ? 43.375 -5.715 -30.453 1 91.44 341 TYR A O 1
ATOM 2787 N N . SER A 1 342 ? 42.812 -7.809 -29.953 1 89.69 342 SER A N 1
ATOM 2788 C CA . SER A 1 342 ? 43.938 -8 -29.062 1 89.69 342 SER A CA 1
ATOM 2789 C C . SER A 1 342 ? 45.25 -7.977 -29.812 1 89.69 342 SER A C 1
ATOM 2791 O O . SER A 1 342 ? 46.25 -7.445 -29.328 1 89.69 342 SER A O 1
ATOM 2793 N N . LYS A 1 343 ? 45.25 -8.461 -31.031 1 88.38 343 LYS A N 1
ATOM 2794 C CA . LYS A 1 343 ? 46.438 -8.453 -31.859 1 88.38 343 LYS A CA 1
ATOM 2795 C C . LYS A 1 343 ? 46.781 -7.035 -32.312 1 88.38 343 LYS A C 1
ATOM 2797 O O . LYS A 1 343 ? 47.969 -6.652 -32.312 1 88.38 343 LYS A O 1
ATOM 2802 N N . SER A 1 344 ? 45.75 -6.387 -32.594 1 84.81 344 SER A N 1
ATOM 2803 C CA . SER A 1 344 ? 45.969 -5.016 -33.062 1 84.81 344 SER A CA 1
ATOM 2804 C C . SER A 1 344 ? 46.438 -4.129 -31.891 1 84.81 344 SER A C 1
ATOM 2806 O O . SER A 1 344 ? 47.281 -3.246 -32.094 1 84.81 344 SER A O 1
ATOM 2808 N N . ALA A 1 345 ? 45.906 -4.371 -30.75 1 80.75 345 ALA A N 1
ATOM 2809 C CA . ALA A 1 345 ? 46.281 -3.596 -29.578 1 80.75 345 ALA A CA 1
ATOM 2810 C C . ALA A 1 345 ? 47.719 -3.92 -29.156 1 80.75 345 ALA A C 1
ATOM 2812 O O . ALA A 1 345 ? 48.469 -3.027 -28.781 1 80.75 345 ALA A O 1
ATOM 2813 N N . ALA A 1 346 ? 48.125 -5.188 -29.266 1 81.19 346 ALA A N 1
ATOM 2814 C CA . ALA A 1 346 ? 49.469 -5.625 -28.953 1 81.19 346 ALA A CA 1
ATOM 2815 C C . ALA A 1 346 ? 50.469 -5.082 -29.969 1 81.19 346 ALA A C 1
ATOM 2817 O O . ALA A 1 346 ? 51.594 -4.691 -29.609 1 81.19 346 ALA A O 1
ATOM 2818 N N . ALA A 1 347 ? 50.094 -5.086 -31.172 1 78.88 347 ALA A N 1
ATOM 2819 C CA . ALA A 1 347 ? 50.969 -4.566 -32.219 1 78.88 347 ALA A CA 1
ATOM 2820 C C . ALA A 1 347 ? 51.188 -3.068 -32.062 1 78.88 347 ALA A C 1
ATOM 2822 O O . ALA A 1 347 ? 52.281 -2.564 -32.344 1 78.88 347 ALA A O 1
ATOM 2823 N N . LYS A 1 348 ? 50.156 -2.439 -31.609 1 70.06 348 LYS A N 1
ATOM 2824 C CA . LYS A 1 348 ? 50.281 -1.001 -31.406 1 70.06 348 LYS A CA 1
ATOM 2825 C C . LYS A 1 348 ? 51.219 -0.7 -30.234 1 70.06 348 LYS A C 1
ATOM 2827 O O . LYS A 1 348 ? 51.969 0.292 -30.266 1 70.06 348 LYS A O 1
ATOM 2832 N N . GLU A 1 349 ? 51.188 -1.55 -29.359 1 72.25 349 GLU A N 1
ATOM 2833 C CA . GLU A 1 349 ? 52.062 -1.377 -28.203 1 72.25 349 GLU A CA 1
ATOM 2834 C C . GLU A 1 349 ? 53.5 -1.701 -28.562 1 72.25 349 GLU A C 1
ATOM 2836 O O . GLU A 1 349 ? 54.438 -1.104 -28.016 1 72.25 349 GLU A O 1
ATOM 2841 N N . ASP A 1 350 ? 53.781 -2.602 -29.531 1 69.44 350 ASP A N 1
ATOM 2842 C CA . ASP A 1 350 ? 55.125 -2.984 -29.953 1 69.44 350 ASP A CA 1
ATOM 2843 C C . ASP A 1 350 ? 55.656 -2.023 -31.016 1 69.44 350 ASP A C 1
ATOM 2845 O O . ASP A 1 350 ? 56.812 -2.125 -31.422 1 69.44 350 ASP A O 1
ATOM 2849 N N . SER A 1 351 ? 54.844 -1.378 -31.719 1 63.31 351 SER A N 1
ATOM 2850 C CA . SER A 1 351 ? 55.438 -0.453 -32.688 1 63.31 351 SER A CA 1
ATOM 2851 C C . SER A 1 351 ? 56.25 0.637 -31.984 1 63.31 351 SER A C 1
ATOM 2853 O O . SER A 1 351 ? 55.719 1.327 -31.109 1 63.31 351 SER A O 1
ATOM 2855 N N . PRO A 1 352 ? 57.562 0.612 -32.062 1 54.19 352 PRO A N 1
ATOM 2856 C CA . PRO A 1 352 ? 58.469 1.598 -31.5 1 54.19 352 PRO A CA 1
ATOM 2857 C C . PRO A 1 352 ? 58.094 3.035 -31.828 1 54.19 352 PRO A C 1
ATOM 2859 O O . PRO A 1 352 ? 57.469 3.293 -32.875 1 54.19 352 PRO A O 1
ATOM 2862 N N . GLN A 1 353 ? 57.781 3.873 -30.797 1 49.91 353 GLN A N 1
ATOM 2863 C CA . GLN A 1 353 ? 57.812 5.32 -30.969 1 49.91 353 GLN A CA 1
ATOM 2864 C C . GLN A 1 353 ? 59 5.734 -31.844 1 49.91 353 GLN A C 1
ATOM 2866 O O . GLN A 1 353 ? 60.156 5.57 -31.453 1 49.91 353 GLN A O 1
ATOM 2871 N N . GLN A 1 354 ? 59 5.52 -33.125 1 35.72 354 GLN A N 1
ATOM 2872 C CA . GLN A 1 354 ? 59.906 6.445 -33.812 1 35.72 354 GLN A CA 1
ATOM 2873 C C . GLN A 1 354 ? 59.406 7.883 -33.688 1 35.72 354 GLN A C 1
ATOM 2875 O O . GLN A 1 354 ? 58.219 8.148 -33.906 1 35.72 354 GLN A O 1
ATOM 2880 N N . MET B 1 1 ? 11.875 33.094 -28.641 1 25.3 1 MET B N 1
ATOM 2881 C CA . MET B 1 1 ? 10.68 33 -27.797 1 25.3 1 MET B CA 1
ATOM 2882 C C . MET B 1 1 ? 11.039 33.125 -26.328 1 25.3 1 MET B C 1
ATOM 2884 O O . MET B 1 1 ? 10.164 33.25 -25.469 1 25.3 1 MET B O 1
ATOM 2888 N N . ALA B 1 2 ? 12.297 32.75 -25.984 1 31.42 2 ALA B N 1
ATOM 2889 C CA . ALA B 1 2 ? 12.836 32.75 -24.625 1 31.42 2 ALA B CA 1
ATOM 2890 C C . ALA B 1 2 ? 13.086 34.156 -24.125 1 31.42 2 ALA B C 1
ATOM 2892 O O . ALA B 1 2 ? 12.883 34.469 -22.953 1 31.42 2 ALA B O 1
ATOM 2893 N N . ASP B 1 3 ? 13.609 35.031 -24.938 1 33.19 3 ASP B N 1
ATOM 2894 C CA . ASP B 1 3 ? 13.984 36.375 -24.531 1 33.19 3 ASP B CA 1
ATOM 2895 C C . ASP B 1 3 ? 12.758 37.188 -24.172 1 33.19 3 ASP B C 1
ATOM 2897 O O . ASP B 1 3 ? 12.828 38.094 -23.344 1 33.19 3 ASP B O 1
ATOM 2901 N N . ALA B 1 4 ? 11.602 37 -24.891 1 32.03 4 ALA B N 1
ATOM 2902 C CA . ALA B 1 4 ? 10.375 37.75 -24.656 1 32.03 4 ALA B CA 1
ATOM 2903 C C . ALA B 1 4 ? 9.727 37.375 -23.344 1 32.03 4 ALA B C 1
ATOM 2905 O O . ALA B 1 4 ? 9.031 38.188 -22.719 1 32.03 4 ALA B O 1
ATOM 2906 N N . LEU B 1 5 ? 9.836 36.062 -22.922 1 29.52 5 LEU B N 1
ATOM 2907 C CA . LEU B 1 5 ? 9.266 35.656 -21.641 1 29.52 5 LEU B CA 1
ATOM 2908 C C . LEU B 1 5 ? 10.016 36.312 -20.484 1 29.52 5 LEU B C 1
ATOM 2910 O O . LEU B 1 5 ? 9.438 36.562 -19.422 1 29.52 5 LEU B O 1
ATOM 2914 N N . LYS B 1 6 ? 11.312 36.656 -20.594 1 35.06 6 LYS B N 1
ATOM 2915 C CA . LYS B 1 6 ? 12.023 37.344 -19.516 1 35.06 6 LYS B CA 1
ATOM 2916 C C . LYS B 1 6 ? 11.508 38.781 -19.312 1 35.06 6 LYS B C 1
ATOM 2918 O O . LYS B 1 6 ? 11.422 39.25 -18.188 1 35.06 6 LYS B O 1
ATOM 2923 N N . GLN B 1 7 ? 11.172 39.438 -20.406 1 32.59 7 GLN B N 1
ATOM 2924 C CA . GLN B 1 7 ? 10.727 40.844 -20.281 1 32.59 7 GLN B CA 1
ATOM 2925 C C . GLN B 1 7 ? 9.312 40.906 -19.703 1 32.59 7 GLN B C 1
ATOM 2927 O O . GLN B 1 7 ? 8.938 41.906 -19.094 1 32.59 7 GLN B O 1
ATOM 2932 N N . LYS B 1 8 ? 8.398 39.938 -20.062 1 33.59 8 LYS B N 1
ATOM 2933 C CA . LYS B 1 8 ? 7.066 39.969 -19.469 1 33.59 8 LYS B CA 1
ATOM 2934 C C . LYS B 1 8 ? 7.121 39.625 -17.984 1 33.59 8 LYS B C 1
ATOM 2936 O O . LYS B 1 8 ? 6.336 40.156 -17.188 1 33.59 8 LYS B O 1
ATOM 2941 N N . GLU B 1 9 ? 8.016 38.75 -17.547 1 33.66 9 GLU B N 1
ATOM 2942 C CA . GLU B 1 9 ? 8.172 38.5 -16.125 1 33.66 9 GLU B CA 1
ATOM 2943 C C . GLU B 1 9 ? 8.789 39.688 -15.406 1 33.66 9 GLU B C 1
ATOM 2945 O O . GLU B 1 9 ? 8.5 39.938 -14.234 1 33.66 9 GLU B O 1
ATOM 2950 N N . ALA B 1 10 ? 9.703 40.469 -16.078 1 37.44 10 ALA B N 1
ATOM 2951 C CA . ALA B 1 10 ? 10.227 41.688 -15.453 1 37.44 10 ALA B CA 1
ATOM 2952 C C . ALA B 1 10 ? 9.141 42.75 -15.359 1 37.44 10 ALA B C 1
ATOM 2954 O O . ALA B 1 10 ? 9.047 43.469 -14.352 1 37.44 10 ALA B O 1
ATOM 2955 N N . SER B 1 11 ? 8.375 43 -16.469 1 37.12 11 SER B N 1
ATOM 2956 C CA . SER B 1 11 ? 7.32 44 -16.375 1 37.12 11 SER B CA 1
ATOM 2957 C C . SER B 1 11 ? 6.191 43.5 -15.469 1 37.12 11 SER B C 1
ATOM 2959 O O . SER B 1 11 ? 5.566 44.312 -14.766 1 37.12 11 SER B O 1
ATOM 2961 N N . SER B 1 12 ? 5.754 42.188 -15.531 1 34.69 12 SER B N 1
ATOM 2962 C CA . SER B 1 12 ? 4.785 41.688 -14.562 1 34.69 12 SER B CA 1
ATOM 2963 C C . SER B 1 12 ? 5.406 41.562 -13.18 1 34.69 12 SER B C 1
ATOM 2965 O O . SER B 1 12 ? 4.695 41.562 -12.172 1 34.69 12 SER B O 1
ATOM 2967 N N . SER B 1 13 ? 6.734 41.344 -13.047 1 35.44 13 SER B N 1
ATOM 2968 C CA . SER B 1 13 ? 7.387 41.375 -11.742 1 35.44 13 SER B CA 1
ATOM 2969 C C . SER B 1 13 ? 7.41 42.812 -11.188 1 35.44 13 SER B C 1
ATOM 2971 O O . SER B 1 13 ? 7.457 43 -9.977 1 35.44 13 SER B O 1
ATOM 2973 N N . GLU B 1 14 ? 7.586 43.844 -12.07 1 35.03 14 GLU B N 1
ATOM 2974 C CA . GLU B 1 14 ? 7.473 45.219 -11.586 1 35.03 14 GLU B CA 1
ATOM 2975 C C . GLU B 1 14 ? 6.059 45.5 -11.086 1 35.03 14 GLU B C 1
ATOM 2977 O O . GLU B 1 14 ? 5.887 46.156 -10.055 1 35.03 14 GLU B O 1
ATOM 2982 N N . ALA B 1 15 ? 5.047 45.125 -11.891 1 34.03 15 ALA B N 1
ATOM 2983 C CA . ALA B 1 15 ? 3.682 45.406 -11.438 1 34.03 15 ALA B CA 1
ATOM 2984 C C . ALA B 1 15 ? 3.299 44.5 -10.266 1 34.03 15 ALA B C 1
ATOM 2986 O O . ALA B 1 15 ? 2.594 44.938 -9.352 1 34.03 15 ALA B O 1
ATOM 2987 N N . ASN B 1 16 ? 3.781 43.281 -10.289 1 34.47 16 ASN B N 1
ATOM 2988 C CA . ASN B 1 16 ? 3.422 42.375 -9.188 1 34.47 16 ASN B CA 1
ATOM 2989 C C . ASN B 1 16 ? 4.168 42.75 -7.906 1 34.47 16 ASN B C 1
ATOM 2991 O O . ASN B 1 16 ? 3.838 42.25 -6.828 1 34.47 16 ASN B O 1
ATOM 2995 N N . ILE B 1 17 ? 5.387 43.312 -7.988 1 36.38 17 ILE B N 1
ATOM 2996 C CA . ILE B 1 17 ? 5.965 43.719 -6.719 1 36.38 17 ILE B CA 1
ATOM 2997 C C . ILE B 1 17 ? 5.008 44.688 -6.012 1 36.38 17 ILE B C 1
ATOM 2999 O O . ILE B 1 17 ? 4.84 44.625 -4.793 1 36.38 17 ILE B O 1
ATOM 3003 N N . LEU B 1 18 ? 4.508 45.688 -6.785 1 33.09 18 LEU B N 1
ATOM 3004 C CA . LEU B 1 18 ? 3.668 46.656 -6.094 1 33.09 18 LEU B CA 1
ATOM 3005 C C . LEU B 1 18 ? 2.307 46.062 -5.762 1 33.09 18 LEU B C 1
ATOM 3007 O O . LEU B 1 18 ? 1.643 46.5 -4.82 1 33.09 18 LEU B O 1
ATOM 3011 N N . ALA B 1 19 ? 1.799 45.281 -6.664 1 34.28 19 ALA B N 1
ATOM 3012 C CA . ALA B 1 19 ? 0.438 44.812 -6.406 1 34.28 19 ALA B CA 1
ATOM 3013 C C . ALA B 1 19 ? 0.421 43.719 -5.336 1 34.28 19 ALA B C 1
ATOM 3015 O O . ALA B 1 19 ? -0.604 43.062 -5.121 1 34.28 19 ALA B O 1
ATOM 3016 N N . GLY B 1 20 ? 1.604 43.281 -4.84 1 33.72 20 GLY B N 1
ATOM 3017 C CA . GLY B 1 20 ? 1.479 42.312 -3.775 1 33.72 20 GLY B CA 1
ATOM 3018 C C . GLY B 1 20 ? 0.528 42.75 -2.676 1 33.72 20 GLY B C 1
ATOM 3019 O O . GLY B 1 20 ? 0.931 42.875 -1.518 1 33.72 20 GLY B O 1
ATOM 3020 N N . ALA B 1 21 ? -0.364 43.562 -2.984 1 31.23 21 ALA B N 1
ATOM 3021 C CA . ALA B 1 21 ? -1.334 43.906 -1.948 1 31.23 21 ALA B CA 1
ATOM 3022 C C . ALA B 1 21 ? -2.021 42.656 -1.4 1 31.23 21 ALA B C 1
ATOM 3024 O O . ALA B 1 21 ? -3.023 42.75 -0.69 1 31.23 21 ALA B O 1
ATOM 3025 N N . GLY B 1 22 ? -1.765 41.438 -1.912 1 31.89 22 GLY B N 1
ATOM 3026 C CA . GLY B 1 22 ? -2.607 40.562 -1.119 1 31.89 22 GLY B CA 1
ATOM 3027 C C . GLY B 1 22 ? -2.408 40.719 0.375 1 31.89 22 GLY B C 1
ATOM 3028 O O . GLY B 1 22 ? -3.236 41.344 1.052 1 31.89 22 GLY B O 1
ATOM 3029 N N . SER B 1 23 ? -2.123 39.562 1.177 1 32.91 23 SER B N 1
ATOM 3030 C CA . SER B 1 23 ? -2.225 39.625 2.631 1 32.91 23 SER B CA 1
ATOM 3031 C C . SER B 1 23 ? -1.215 40.625 3.211 1 32.91 23 SER B C 1
ATOM 3033 O O . SER B 1 23 ? -0.005 40.406 3.098 1 32.91 23 SER B O 1
ATOM 3035 N N . PRO B 1 24 ? -1.493 41.812 3.152 1 32.09 24 PRO B N 1
ATOM 3036 C CA . PRO B 1 24 ? -0.692 42.906 3.703 1 32.09 24 PRO B CA 1
ATOM 3037 C C . PRO B 1 24 ? -0.232 42.656 5.133 1 32.09 24 PRO B C 1
ATOM 3039 O O . PRO B 1 24 ? -1.032 42.719 6.07 1 32.09 24 PRO B O 1
ATOM 3042 N N . VAL B 1 25 ? 0.245 41.5 5.586 1 33.12 25 VAL B N 1
ATOM 3043 C CA . VAL B 1 25 ? 0.723 41.812 6.93 1 33.12 25 VAL B CA 1
ATOM 3044 C C . VAL B 1 25 ? 1.706 42.969 6.879 1 33.12 25 VAL B C 1
ATOM 3046 O O . VAL B 1 25 ? 2.732 42.906 6.199 1 33.12 25 VAL B O 1
ATOM 3049 N N . PRO B 1 26 ? 1.164 44.188 6.941 1 31.12 26 PRO B N 1
ATOM 3050 C CA . PRO B 1 26 ? 1.959 45.438 7.008 1 31.12 26 PRO B CA 1
ATOM 3051 C C . PRO B 1 26 ? 3.121 45.312 7.992 1 31.12 26 PRO B C 1
ATOM 3053 O O . PRO B 1 26 ? 2.904 45.188 9.195 1 31.12 26 PRO B O 1
ATOM 3056 N N . ILE B 1 27 ? 3.996 44.438 7.926 1 31.67 27 ILE B N 1
ATOM 3057 C CA . ILE B 1 27 ? 5.094 44.688 8.859 1 31.67 27 ILE B CA 1
ATOM 3058 C C . ILE B 1 27 ? 5.773 46 8.516 1 31.67 27 ILE B C 1
ATOM 3060 O O . ILE B 1 27 ? 6.375 46.156 7.449 1 31.67 27 ILE B O 1
ATOM 3064 N N . GLU B 1 28 ? 5.102 47.156 8.836 1 29.94 28 GLU B N 1
ATOM 3065 C CA . GLU B 1 28 ? 5.727 48.469 8.719 1 29.94 28 GLU B CA 1
ATOM 3066 C C . GLU B 1 28 ? 7.117 48.469 9.352 1 29.94 28 GLU B C 1
ATOM 3068 O O . GLU B 1 28 ? 7.258 48.219 10.555 1 29.94 28 GLU B O 1
ATOM 3073 N N . PRO B 1 29 ? 8.102 48 8.664 1 30.59 29 PRO B N 1
ATOM 3074 C CA . PRO B 1 29 ? 9.375 48.281 9.328 1 30.59 29 PRO B CA 1
ATOM 3075 C C . PRO B 1 29 ? 9.57 49.781 9.602 1 30.59 29 PRO B C 1
ATOM 3077 O O . PRO B 1 29 ? 9.312 50.594 8.727 1 30.59 29 PRO B O 1
ATOM 3080 N N . GLN B 1 30 ? 9.344 50.312 10.789 1 31.06 30 GLN B N 1
ATOM 3081 C CA . GLN B 1 30 ? 9.547 51.656 11.289 1 31.06 30 GLN B CA 1
ATOM 3082 C C . GLN B 1 30 ? 10.969 52.125 11.023 1 31.06 30 GLN B C 1
ATOM 3084 O O . GLN B 1 30 ? 11.875 51.875 11.82 1 31.06 30 GLN B O 1
ATOM 3089 N N . ALA B 1 31 ? 11.609 51.875 9.953 1 33.06 31 ALA B N 1
ATOM 3090 C CA . ALA B 1 31 ? 12.922 52.531 9.914 1 33.06 31 ALA B CA 1
ATOM 3091 C C . ALA B 1 31 ? 12.789 54.031 9.961 1 33.06 31 ALA B C 1
ATOM 3093 O O . ALA B 1 31 ? 12.016 54.625 9.211 1 33.06 31 ALA B O 1
ATOM 3094 N N . LYS B 1 32 ? 13.336 54.781 10.969 1 35.62 32 LYS B N 1
ATOM 3095 C CA . LYS B 1 32 ? 13.414 56.125 11.531 1 35.62 32 LYS B CA 1
ATOM 3096 C C . LYS B 1 32 ? 14.055 57.094 10.547 1 35.62 32 LYS B C 1
ATOM 3098 O O . LYS B 1 32 ? 14.258 58.281 10.867 1 35.62 32 LYS B O 1
ATOM 3103 N N . ASP B 1 33 ? 14.914 56.781 9.656 1 34.53 33 ASP B N 1
ATOM 3104 C CA . ASP B 1 33 ? 15.648 57.938 9.133 1 34.53 33 ASP B CA 1
ATOM 3105 C C . ASP B 1 33 ? 14.75 58.812 8.266 1 34.53 33 ASP B C 1
ATOM 3107 O O . ASP B 1 33 ? 13.914 58.312 7.516 1 34.53 33 ASP B O 1
ATOM 3111 N N . SER B 1 34 ? 14.664 60.125 8.523 1 39.03 34 SER B N 1
ATOM 3112 C CA . SER B 1 34 ? 13.836 61.25 8.055 1 39.03 34 SER B CA 1
ATOM 3113 C C . SER B 1 34 ? 13.82 61.312 6.527 1 39.03 34 SER B C 1
ATOM 3115 O O . SER B 1 34 ? 12.781 61.594 5.922 1 39.03 34 SER B O 1
ATOM 3117 N N . ALA B 1 35 ? 14.984 61.562 5.934 1 41.62 35 ALA B N 1
ATOM 3118 C CA . ALA B 1 35 ? 15.078 61.812 4.496 1 41.62 35 ALA B CA 1
ATOM 3119 C C . ALA B 1 35 ? 14.547 60.625 3.709 1 41.62 35 ALA B C 1
ATOM 3121 O O . ALA B 1 35 ? 13.906 60.781 2.668 1 41.62 35 ALA B O 1
ATOM 3122 N N . GLY B 1 36 ? 14.805 59.438 4.121 1 42.22 36 GLY B N 1
ATOM 3123 C CA . GLY B 1 36 ? 14.391 58.188 3.512 1 42.22 36 GLY B CA 1
ATOM 3124 C C . GLY B 1 36 ? 12.906 57.906 3.637 1 42.22 36 GLY B C 1
ATOM 3125 O O . GLY B 1 36 ? 12.352 57.062 2.93 1 42.22 36 GLY B O 1
ATOM 3126 N N . LYS B 1 37 ? 12.219 58.469 4.68 1 49 37 LYS B N 1
ATOM 3127 C CA . LYS B 1 37 ? 10.781 58.406 4.914 1 49 37 LYS B CA 1
ATOM 3128 C C . LYS B 1 37 ? 10.008 59.188 3.875 1 49 37 LYS B C 1
ATOM 3130 O O . LYS B 1 37 ? 8.93 58.781 3.441 1 49 37 LYS B O 1
ATOM 3135 N N . GLU B 1 38 ? 10.594 60.344 3.584 1 49.81 38 GLU B N 1
ATOM 3136 C CA . GLU B 1 38 ? 9.875 61.156 2.604 1 49.81 38 GLU B CA 1
ATOM 3137 C C . GLU B 1 38 ? 9.805 60.438 1.251 1 49.81 38 GLU B C 1
ATOM 3139 O O . GLU B 1 38 ? 8.766 60.469 0.592 1 49.81 38 GLU B O 1
ATOM 3144 N N . ASN B 1 39 ? 10.938 59.969 0.794 1 51.88 39 ASN B N 1
ATOM 3145 C CA . ASN B 1 39 ? 10.93 59.25 -0.473 1 51.88 39 ASN B CA 1
ATOM 3146 C C . ASN B 1 39 ? 10.102 57.969 -0.382 1 51.88 39 ASN B C 1
ATOM 3148 O O . ASN B 1 39 ? 9.43 57.594 -1.344 1 51.88 39 ASN B O 1
ATOM 3152 N N . LYS B 1 40 ? 10.094 57.469 0.769 1 57.88 40 LYS B N 1
ATOM 3153 C CA . LYS B 1 40 ? 9.305 56.25 0.979 1 57.88 40 LYS B CA 1
ATOM 3154 C C . LYS B 1 40 ? 7.812 56.562 0.991 1 57.88 40 LYS B C 1
ATOM 3156 O O . LYS B 1 40 ? 7.012 55.781 0.446 1 57.88 40 LYS B O 1
ATOM 3161 N N . GLU B 1 41 ? 7.535 57.719 1.63 1 59.47 41 GLU B N 1
ATOM 3162 C CA . GLU B 1 41 ? 6.133 58.156 1.645 1 59.47 41 GLU B CA 1
ATOM 3163 C C . GLU B 1 41 ? 5.668 58.562 0.254 1 59.47 41 GLU B C 1
ATOM 3165 O O . GLU B 1 41 ? 4.531 58.281 -0.135 1 59.47 41 GLU B O 1
ATOM 3170 N N . GLY B 1 42 ? 6.574 59.188 -0.422 1 59.25 42 GLY B N 1
ATOM 3171 C CA . GLY B 1 42 ? 6.215 59.656 -1.754 1 59.25 42 GLY B CA 1
ATOM 3172 C C . GLY B 1 42 ? 6.055 58.531 -2.754 1 59.25 42 GLY B C 1
ATOM 3173 O O . GLY B 1 42 ? 5.301 58.656 -3.725 1 59.25 42 GLY B O 1
ATOM 3174 N N . LEU B 1 43 ? 6.742 57.438 -2.473 1 65.12 43 LEU B N 1
ATOM 3175 C CA . LEU B 1 43 ? 6.668 56.312 -3.371 1 65.12 43 LEU B CA 1
ATOM 3176 C C . LEU B 1 43 ? 5.637 55.281 -2.881 1 65.12 43 LEU B C 1
ATOM 3178 O O . LEU B 1 43 ? 5.414 54.25 -3.523 1 65.12 43 LEU B O 1
ATOM 3182 N N . SER B 1 44 ? 5.039 55.906 -1.838 1 69.25 44 SER B N 1
ATOM 3183 C CA . SER B 1 44 ? 4.012 55 -1.3 1 69.25 44 SER B CA 1
ATOM 3184 C C . SER B 1 44 ? 2.631 55.375 -1.836 1 69.25 44 SER B C 1
ATOM 3186 O O . SER B 1 44 ? 2.375 56.531 -2.168 1 69.25 44 SER B O 1
ATOM 3188 N N . GLN B 1 45 ? 1.883 54.375 -2.055 1 71.06 45 GLN B N 1
ATOM 3189 C CA . GLN B 1 45 ? 0.508 54.562 -2.496 1 71.06 45 GLN B CA 1
ATOM 3190 C C . GLN B 1 45 ? -0.203 55.594 -1.621 1 71.06 45 GLN B C 1
ATOM 3192 O O . GLN B 1 45 ? -0.938 56.438 -2.127 1 71.06 45 GLN B O 1
ATOM 3197 N N . LEU B 1 46 ? 0.096 55.5 -0.414 1 71.5 46 LEU B N 1
ATOM 3198 C CA . LEU B 1 46 ? -0.567 56.406 0.521 1 71.5 46 LEU B CA 1
ATOM 3199 C C . LEU B 1 46 ? -0.127 57.844 0.291 1 71.5 46 LEU B C 1
ATOM 3201 O O . LEU B 1 46 ? -0.946 58.781 0.352 1 71.5 46 LEU B O 1
ATOM 3205 N N . GLY B 1 47 ? 1.112 58.031 0.06 1 72.44 47 GLY B N 1
ATOM 3206 C CA . GLY B 1 47 ? 1.615 59.375 -0.18 1 72.44 47 GLY B CA 1
ATOM 3207 C C . GLY B 1 47 ? 1.069 60 -1.451 1 72.44 47 GLY B C 1
ATOM 3208 O O . GLY B 1 47 ? 0.708 61.188 -1.465 1 72.44 47 GLY B O 1
ATOM 3209 N N . VAL B 1 48 ? 0.909 59.188 -2.461 1 78.38 48 VAL B N 1
ATOM 3210 C CA . VAL B 1 48 ? 0.402 59.688 -3.734 1 78.38 48 VAL B CA 1
ATOM 3211 C C . VAL B 1 48 ? -1.096 59.969 -3.623 1 78.38 48 VAL B C 1
ATOM 3213 O O . VAL B 1 48 ? -1.597 60.938 -4.172 1 78.38 48 VAL B O 1
ATOM 3216 N N . LYS B 1 49 ? -1.748 59.125 -2.855 1 78.44 49 LYS B N 1
ATOM 3217 C CA . LYS B 1 49 ? -3.182 59.344 -2.66 1 78.44 49 LYS B CA 1
ATOM 3218 C C . LYS B 1 49 ? -3.455 60.594 -1.852 1 78.44 49 LYS B C 1
ATOM 3220 O O . LYS B 1 49 ? -4.418 61.312 -2.123 1 78.44 49 LYS B O 1
ATOM 3225 N N . LYS B 1 50 ? -2.633 60.812 -0.947 1 80.5 50 LYS B N 1
ATOM 3226 C CA . LYS B 1 50 ? -2.779 62.031 -0.159 1 80.5 50 LYS B CA 1
ATOM 3227 C C . LYS B 1 50 ? -2.584 63.281 -1.024 1 80.5 50 LYS B C 1
ATOM 3229 O O . LYS B 1 50 ? -3.281 64.25 -0.85 1 80.5 50 LYS B O 1
ATOM 3234 N N . ALA B 1 51 ? -1.688 63.188 -1.999 1 81 51 ALA B N 1
ATOM 3235 C CA . ALA B 1 51 ? -1.403 64.312 -2.889 1 81 51 ALA B CA 1
ATOM 3236 C C . ALA B 1 51 ? -2.453 64.438 -3.992 1 81 51 ALA B C 1
ATOM 3238 O O . ALA B 1 51 ? -2.678 65.5 -4.543 1 81 51 ALA B O 1
ATOM 3239 N N . ASN B 1 52 ? -3.051 63.188 -4.258 1 82.62 52 ASN B N 1
ATOM 3240 C CA . ASN B 1 52 ? -4.105 63.156 -5.27 1 82.62 52 ASN B CA 1
ATOM 3241 C C . ASN B 1 52 ? -5.34 62.406 -4.77 1 82.62 52 ASN B C 1
ATOM 3243 O O . ASN B 1 52 ? -5.586 61.281 -5.164 1 82.62 52 ASN B O 1
ATOM 3247 N N . PRO B 1 53 ? -6.145 62.969 -3.945 1 83.25 53 PRO B N 1
ATOM 3248 C CA . PRO B 1 53 ? -7.254 62.281 -3.264 1 83.25 53 PRO B CA 1
ATOM 3249 C C . PRO B 1 53 ? -8.312 61.781 -4.234 1 83.25 53 PRO B C 1
ATOM 3251 O O . PRO B 1 53 ? -9.008 60.812 -3.932 1 83.25 53 PRO B O 1
ATOM 3254 N N . GLU B 1 54 ? -8.32 62.375 -5.324 1 84.44 54 GLU B N 1
ATOM 3255 C CA . GLU B 1 54 ? -9.398 61.969 -6.227 1 84.44 54 GLU B CA 1
ATOM 3256 C C . GLU B 1 54 ? -8.898 61 -7.289 1 84.44 54 GLU B C 1
ATOM 3258 O O . GLU B 1 54 ? -9.672 60.531 -8.133 1 84.44 54 GLU B O 1
ATOM 3263 N N . ALA B 1 55 ? -7.766 60.719 -7.152 1 83.81 55 ALA B N 1
ATOM 3264 C CA . ALA B 1 55 ? -7.199 59.844 -8.188 1 83.81 55 ALA B CA 1
ATOM 3265 C C . ALA B 1 55 ? -7.645 58.406 -8 1 83.81 55 ALA B C 1
ATOM 3267 O O . ALA B 1 55 ? -7.789 57.938 -6.875 1 83.81 55 ALA B O 1
ATOM 3268 N N . THR B 1 56 ? -8.062 57.875 -9.047 1 86.44 56 THR B N 1
ATOM 3269 C CA . THR B 1 56 ? -8.422 56.469 -9.047 1 86.44 56 THR B CA 1
ATOM 3270 C C . THR B 1 56 ? -7.191 55.594 -8.836 1 86.44 56 THR B C 1
ATOM 3272 O O . THR B 1 56 ? -6.062 56.062 -8.961 1 86.44 56 THR B O 1
ATOM 3275 N N . PHE B 1 57 ? -7.5 54.469 -8.453 1 83 57 PHE B N 1
ATOM 3276 C CA . PHE B 1 57 ? -6.43 53.5 -8.227 1 83 57 PHE B CA 1
ATOM 3277 C C . PHE B 1 57 ? -5.531 53.375 -9.453 1 83 57 PHE B C 1
ATOM 3279 O O . PHE B 1 57 ? -4.309 53.312 -9.328 1 83 57 PHE B O 1
ATOM 3286 N N . LYS B 1 58 ? -6.203 53.438 -10.5 1 85.31 58 LYS B N 1
ATOM 3287 C CA . LYS B 1 58 ? -5.465 53.344 -11.75 1 85.31 58 LYS B CA 1
ATOM 3288 C C . LYS B 1 58 ? -4.539 54.531 -11.953 1 85.31 58 LYS B C 1
ATOM 3290 O O . LYS B 1 58 ? -3.387 54.375 -12.359 1 85.31 58 LYS B O 1
ATOM 3295 N N . GLU B 1 59 ? -5.008 55.656 -11.672 1 86.38 59 GLU B N 1
ATOM 3296 C CA . GLU B 1 59 ? -4.219 56.875 -11.812 1 86.38 59 GLU B CA 1
ATOM 3297 C C . GLU B 1 59 ? -3.064 56.906 -10.812 1 86.38 59 GLU B C 1
ATOM 3299 O O . GLU B 1 59 ? -1.953 57.312 -11.156 1 86.38 59 GLU B O 1
ATOM 3304 N N . ILE B 1 60 ? -3.41 56.469 -9.672 1 81.81 60 ILE B N 1
ATOM 3305 C CA . ILE B 1 60 ? -2.395 56.438 -8.625 1 81.81 60 ILE B CA 1
ATOM 3306 C C . ILE B 1 60 ? -1.284 55.469 -9.039 1 81.81 60 ILE B C 1
ATOM 3308 O O . ILE B 1 60 ? -0.1 55.75 -8.859 1 81.81 60 ILE B O 1
ATOM 3312 N N . SER B 1 61 ? -1.721 54.438 -9.617 1 83.31 61 SER B N 1
ATOM 3313 C CA . SER B 1 61 ? -0.753 53.469 -10.078 1 83.31 61 SER B CA 1
ATOM 3314 C C . SER B 1 61 ? 0.142 54.031 -11.172 1 83.31 61 SER B C 1
ATOM 3316 O O . SER B 1 61 ? 1.352 53.781 -11.18 1 83.31 61 SER B O 1
ATOM 3318 N N . ASN B 1 62 ? -0.429 54.75 -11.992 1 83.62 62 ASN B N 1
ATOM 3319 C CA . ASN B 1 62 ? 0.331 55.344 -13.07 1 83.62 62 ASN B CA 1
ATOM 3320 C C . ASN B 1 62 ? 1.324 56.406 -12.547 1 83.62 62 ASN B C 1
ATOM 3322 O O . ASN B 1 62 ? 2.457 56.469 -13.031 1 83.62 62 ASN B O 1
ATOM 3326 N N . ILE B 1 63 ? 0.858 57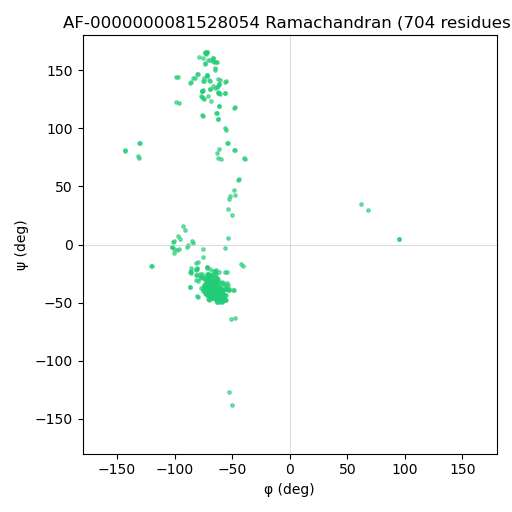.094 -11.617 1 82.56 63 ILE B N 1
ATOM 3327 C CA . ILE B 1 63 ? 1.714 58.125 -11.031 1 82.56 63 ILE B CA 1
ATOM 3328 C C . ILE B 1 63 ? 2.896 57.469 -10.32 1 82.56 63 ILE B C 1
ATOM 3330 O O . ILE B 1 63 ? 4.039 57.906 -10.469 1 82.56 63 ILE B O 1
ATOM 3334 N N . LEU B 1 64 ? 2.502 56.469 -9.641 1 82.81 64 LEU B N 1
ATOM 3335 C CA . LEU B 1 64 ? 3.551 55.719 -8.945 1 82.81 64 LEU B CA 1
ATOM 3336 C C . LEU B 1 64 ? 4.535 55.094 -9.93 1 82.81 64 LEU B C 1
ATOM 3338 O O . LEU B 1 64 ? 5.746 55.125 -9.703 1 82.81 64 LEU B O 1
ATOM 3342 N N . GLY B 1 65 ? 4.078 54.625 -10.953 1 84.06 65 GLY B N 1
ATOM 3343 C CA . GLY B 1 65 ? 4.93 54.094 -12 1 84.06 65 GLY B CA 1
ATOM 3344 C C . GLY B 1 65 ? 5.852 55.125 -12.609 1 84.06 65 GLY B C 1
ATOM 3345 O O . GLY B 1 65 ? 7.035 54.844 -12.836 1 84.06 65 GLY B O 1
ATOM 3346 N N . ALA B 1 66 ? 5.316 56.281 -12.875 1 82 66 ALA B N 1
ATOM 3347 C CA . ALA B 1 66 ? 6.102 57.375 -13.445 1 82 66 ALA B CA 1
ATOM 3348 C C . ALA B 1 66 ? 7.188 57.812 -12.469 1 82 66 ALA B C 1
ATOM 3350 O O . ALA B 1 66 ? 8.32 58.094 -12.875 1 82 66 ALA B O 1
ATOM 3351 N N . LYS B 1 67 ? 6.824 57.812 -11.25 1 8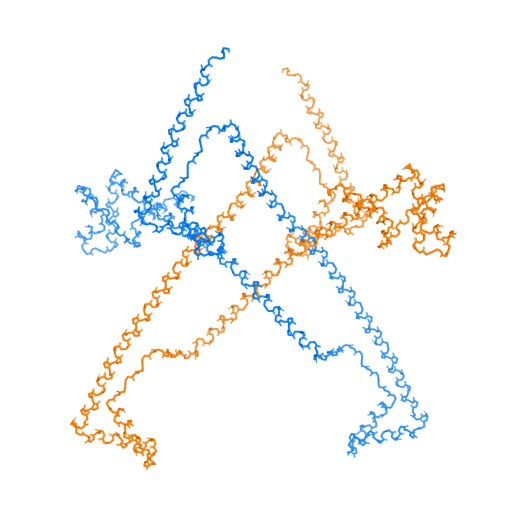1.44 67 LYS B N 1
ATOM 3352 C CA . LYS B 1 67 ? 7.793 58.219 -10.242 1 81.44 67 LYS B CA 1
ATOM 3353 C C . LYS B 1 67 ? 8.906 57.188 -10.102 1 81.44 67 LYS B C 1
ATOM 3355 O O . LYS B 1 67 ? 10.078 57.562 -9.953 1 81.44 67 LYS B O 1
ATOM 3360 N N . TRP B 1 68 ? 8.5 56.031 -10.172 1 85 68 TRP B N 1
ATOM 3361 C CA . TRP B 1 68 ? 9.461 54.969 -10.023 1 85 68 TRP B CA 1
ATOM 3362 C C . TRP B 1 68 ? 10.453 54.938 -11.18 1 85 68 TRP B C 1
ATOM 3364 O O . TRP B 1 68 ? 11.648 54.688 -10.977 1 85 68 TRP B O 1
ATOM 3374 N N . LYS B 1 69 ? 9.969 55.344 -12.281 1 83 69 LYS B N 1
ATOM 3375 C CA . LYS B 1 69 ? 10.844 55.406 -13.453 1 83 69 LYS B CA 1
ATOM 3376 C C . LYS B 1 69 ? 11.891 56.5 -13.305 1 83 69 LYS B C 1
ATOM 3378 O O . LYS B 1 69 ? 12.984 56.406 -13.852 1 83 69 LYS B O 1
ATOM 3383 N N . ASN B 1 70 ? 11.609 57.406 -12.484 1 81.38 70 ASN B N 1
ATOM 3384 C CA . ASN B 1 70 ? 12.516 58.562 -12.352 1 81.38 70 ASN B CA 1
ATOM 3385 C C . ASN B 1 70 ? 13.414 58.406 -11.133 1 81.38 70 ASN B C 1
ATOM 3387 O O . ASN B 1 70 ? 14.273 59.281 -10.883 1 81.38 70 ASN B O 1
ATOM 3391 N N . VAL B 1 71 ? 13.125 57.406 -10.391 1 80.06 71 VAL B N 1
ATOM 3392 C CA . VAL B 1 71 ? 13.969 57.188 -9.219 1 80.06 71 VAL B CA 1
ATOM 3393 C C . VAL B 1 71 ? 15.305 56.594 -9.656 1 80.06 71 VAL B C 1
ATOM 3395 O O . VAL B 1 71 ? 15.352 55.781 -10.602 1 80.06 71 VAL B O 1
ATOM 3398 N N . THR B 1 72 ? 16.422 57.156 -9.133 1 83.12 72 THR B N 1
ATOM 3399 C CA . THR B 1 72 ? 17.75 56.688 -9.508 1 83.12 72 THR B CA 1
ATOM 3400 C C . THR B 1 72 ? 17.938 55.219 -9.055 1 83.12 72 THR B C 1
ATOM 3402 O O . THR B 1 72 ? 17.219 54.75 -8.188 1 83.12 72 THR B O 1
ATOM 3405 N N . ALA B 1 73 ? 18.828 54.531 -9.695 1 83.06 73 ALA B N 1
ATOM 3406 C CA . ALA B 1 73 ? 19.141 53.125 -9.406 1 83.06 73 ALA B CA 1
ATOM 3407 C C . ALA B 1 73 ? 19.562 52.969 -7.949 1 83.06 73 ALA B C 1
ATOM 3409 O O . ALA B 1 73 ? 19.219 51.969 -7.309 1 83.06 73 ALA B O 1
ATOM 3410 N N . GLU B 1 74 ? 20.234 54.031 -7.477 1 85.25 74 GLU B N 1
ATOM 3411 C CA . GLU B 1 74 ? 20.734 53.969 -6.105 1 85.25 74 GLU B CA 1
ATOM 3412 C C . GLU B 1 74 ? 19.594 54.062 -5.098 1 85.25 74 GLU B C 1
ATOM 3414 O O . GLU B 1 74 ? 19.594 53.375 -4.078 1 85.25 74 GLU B O 1
ATOM 3419 N N . GLU B 1 75 ? 18.609 54.812 -5.484 1 82.44 75 GLU B N 1
ATOM 3420 C CA . GLU B 1 75 ? 17.469 54.969 -4.598 1 82.44 75 GLU B CA 1
ATOM 3421 C C . GLU B 1 75 ? 16.516 53.781 -4.707 1 82.44 75 GLU B C 1
ATOM 3423 O O . GLU B 1 75 ? 15.758 53.5 -3.773 1 82.44 75 GLU B O 1
ATOM 3428 N N . LYS B 1 76 ? 16.594 53.094 -5.797 1 84.31 76 LYS B N 1
ATOM 3429 C CA . LYS B 1 76 ? 15.734 51.938 -6.027 1 84.31 76 LYS B CA 1
ATOM 3430 C C . LYS B 1 76 ? 16.266 50.688 -5.316 1 84.31 76 LYS B C 1
ATOM 3432 O O . LYS B 1 76 ? 15.516 49.781 -5.012 1 84.31 76 LYS B O 1
ATOM 3437 N N . LYS B 1 77 ? 17.5 50.75 -5.012 1 87.12 77 LYS B N 1
ATOM 3438 C CA . LYS B 1 77 ? 18.203 49.562 -4.547 1 87.12 77 LYS B CA 1
ATOM 3439 C C . LYS B 1 77 ? 17.578 49 -3.268 1 87.12 77 LYS B C 1
ATOM 3441 O O . LYS B 1 77 ? 17.266 47.812 -3.174 1 87.12 77 LYS B O 1
ATOM 3446 N N . PRO B 1 78 ? 17.344 49.969 -2.334 1 85.69 78 PRO B N 1
ATOM 3447 C CA . PRO B 1 78 ? 16.734 49.406 -1.11 1 85.69 78 PRO B CA 1
ATOM 3448 C C . PRO B 1 78 ? 15.352 48.812 -1.348 1 85.69 78 PRO B C 1
ATOM 3450 O O . PRO B 1 78 ? 14.984 47.844 -0.702 1 85.69 78 PRO B O 1
ATOM 3453 N N . TYR B 1 79 ? 14.656 49.344 -2.262 1 83.25 79 TYR B N 1
ATOM 3454 C CA . TYR B 1 79 ? 13.328 48.812 -2.586 1 83.25 79 TYR B CA 1
ATOM 3455 C C . TYR B 1 79 ? 13.43 47.5 -3.336 1 83.25 79 TYR B C 1
ATOM 3457 O O . TYR B 1 79 ? 12.648 46.562 -3.092 1 83.25 79 TYR B O 1
ATOM 3465 N N . GLU B 1 80 ? 14.344 47.438 -4.133 1 85.19 80 GLU B N 1
ATOM 3466 C CA . GLU B 1 80 ? 14.562 46.188 -4.867 1 85.19 80 GLU B CA 1
ATOM 3467 C C . GLU B 1 80 ? 15.055 45.094 -3.941 1 85.19 80 GLU B C 1
ATOM 3469 O O . GLU B 1 80 ? 14.641 43.938 -4.07 1 85.19 80 GLU B O 1
ATOM 3474 N N . GLU B 1 81 ? 15.898 45.406 -3.064 1 90.56 81 GLU B N 1
ATOM 3475 C CA . GLU B 1 81 ? 16.406 44.406 -2.115 1 90.56 81 GLU B CA 1
ATOM 3476 C C . GLU B 1 81 ? 15.289 43.906 -1.21 1 90.56 81 GLU B C 1
ATOM 3478 O O . GLU B 1 81 ? 15.227 42.719 -0.918 1 90.56 81 GLU B O 1
ATOM 3483 N N . LYS B 1 82 ? 14.508 44.844 -0.826 1 89.06 82 LYS B N 1
ATOM 3484 C CA . LYS B 1 82 ? 13.367 44.438 -0.005 1 89.06 82 LYS B CA 1
ATOM 3485 C C . LYS B 1 82 ? 12.406 43.562 -0.796 1 89.06 82 LYS B C 1
ATOM 3487 O O . LYS B 1 82 ? 11.891 42.562 -0.271 1 89.06 82 LYS B O 1
ATOM 3492 N N . TYR B 1 83 ? 12.242 43.938 -1.978 1 87.56 83 TYR B N 1
ATOM 3493 C CA . TYR B 1 83 ? 11.383 43.156 -2.848 1 87.56 83 TYR B CA 1
ATOM 3494 C C . TYR B 1 83 ? 11.953 41.75 -3.033 1 87.56 83 TYR B C 1
ATOM 3496 O O . TYR B 1 83 ? 11.219 40.75 -2.928 1 87.56 83 TYR B O 1
ATOM 3504 N N . GLN B 1 84 ? 13.18 41.656 -3.297 1 90.38 84 GLN B N 1
ATOM 3505 C CA . GLN B 1 84 ? 13.812 40.375 -3.488 1 90.38 84 GLN B CA 1
ATOM 3506 C C . GLN B 1 84 ? 13.727 39.531 -2.221 1 90.38 84 GLN B C 1
ATOM 3508 O O . GLN B 1 84 ? 13.477 38.312 -2.285 1 90.38 84 GLN B O 1
ATOM 3513 N N . ALA B 1 85 ? 13.906 40.156 -1.148 1 90 85 ALA B N 1
ATOM 3514 C CA . ALA B 1 85 ? 13.828 39.469 0.123 1 90 85 ALA B CA 1
ATOM 3515 C C . ALA B 1 85 ? 12.414 38.938 0.365 1 90 85 ALA B C 1
ATOM 3517 O O . ALA B 1 85 ? 12.234 37.781 0.797 1 90 85 ALA B O 1
ATOM 3518 N N . ASP B 1 86 ? 11.492 39.812 0.035 1 89 86 ASP B N 1
ATOM 3519 C CA . ASP B 1 86 ? 10.094 39.438 0.216 1 89 86 ASP B CA 1
ATOM 3520 C C . ASP B 1 86 ? 9.703 38.312 -0.756 1 89 86 ASP B C 1
ATOM 3522 O O . ASP B 1 86 ? 8.961 37.406 -0.397 1 89 86 ASP B O 1
ATOM 3526 N N . LYS B 1 87 ? 10.18 38.531 -1.861 1 89.19 87 LYS B N 1
ATOM 3527 C CA . LYS B 1 87 ? 9.93 37.531 -2.869 1 89.19 87 LYS B CA 1
ATOM 3528 C C . LYS B 1 87 ? 10.523 36.188 -2.453 1 89.19 87 LYS B C 1
ATOM 3530 O O . LYS B 1 87 ? 9.867 35.156 -2.555 1 89.19 87 LYS B O 1
ATOM 3535 N N . GLU B 1 88 ? 11.648 36.188 -2.006 1 91.19 88 GLU B N 1
ATOM 3536 C CA . GLU B 1 88 ? 12.305 34.938 -1.569 1 91.19 88 GLU B CA 1
ATOM 3537 C C . GLU B 1 88 ? 11.57 34.312 -0.382 1 91.19 88 GLU B C 1
ATOM 3539 O O . GLU B 1 88 ? 11.406 33.094 -0.319 1 91.19 88 GLU B O 1
ATOM 3544 N N . ALA B 1 89 ? 11.234 35.219 0.436 1 90.12 89 ALA B N 1
ATOM 3545 C CA . ALA B 1 89 ? 10.484 34.719 1.594 1 90.12 89 ALA B CA 1
ATOM 3546 C C . ALA B 1 89 ? 9.164 34.094 1.167 1 90.12 89 ALA B C 1
ATOM 3548 O O . ALA B 1 89 ? 8.773 33.062 1.699 1 90.12 89 ALA B O 1
ATOM 3549 N N . TYR B 1 90 ? 8.594 34.781 0.253 1 90.69 90 TYR B N 1
ATOM 3550 C CA . TYR B 1 90 ? 7.332 34.281 -0.269 1 90.69 90 TYR B CA 1
ATOM 3551 C C . TYR B 1 90 ? 7.531 32.938 -0.941 1 90.69 90 TYR B C 1
ATOM 3553 O O . TYR B 1 90 ? 6.773 31.984 -0.691 1 90.69 90 TYR B O 1
ATOM 3561 N N . LEU B 1 91 ? 8.508 32.812 -1.699 1 90.31 91 LEU B N 1
ATOM 3562 C CA . LEU B 1 91 ? 8.797 31.578 -2.398 1 90.31 91 LEU B CA 1
ATOM 3563 C C . LEU B 1 91 ? 9.133 30.469 -1.41 1 90.31 91 LEU B C 1
ATOM 3565 O O . LEU B 1 91 ? 8.766 29.312 -1.626 1 90.31 91 LEU B O 1
ATOM 3569 N N . LYS B 1 92 ? 9.773 30.844 -0.414 1 91.25 92 LYS B N 1
ATOM 3570 C CA . LYS B 1 92 ? 10.102 29.859 0.614 1 91.25 92 LYS B CA 1
ATOM 3571 C C . LYS B 1 92 ? 8.844 29.328 1.299 1 91.25 92 LYS B C 1
ATOM 3573 O O . LYS B 1 92 ? 8.688 28.125 1.502 1 91.25 92 LYS B O 1
ATOM 3578 N N . VAL B 1 93 ? 7.988 30.25 1.51 1 92.06 93 VAL B N 1
ATOM 3579 C CA . VAL B 1 93 ? 6.746 29.875 2.178 1 92.06 93 VAL B CA 1
ATOM 3580 C C . VAL B 1 93 ? 5.918 28.984 1.261 1 92.06 93 VAL B C 1
ATOM 3582 O O . VAL B 1 93 ? 5.402 27.953 1.691 1 92.06 93 VAL B O 1
ATOM 3585 N N . ILE B 1 94 ? 5.832 29.375 0.094 1 91.81 94 ILE B N 1
ATOM 3586 C CA . ILE B 1 94 ? 5.066 28.609 -0.886 1 91.81 94 ILE B CA 1
ATOM 3587 C C . ILE B 1 94 ? 5.707 27.234 -1.086 1 91.81 94 ILE B C 1
ATOM 3589 O O . ILE B 1 94 ? 5.004 26.234 -1.2 1 91.81 94 ILE B O 1
ATOM 3593 N N . GLY B 1 95 ? 6.918 27.219 -1.144 1 92.12 95 GLY B N 1
ATOM 3594 C CA . GLY B 1 95 ? 7.633 25.953 -1.278 1 92.12 95 GLY B CA 1
ATOM 3595 C C . GLY B 1 95 ? 7.395 25.016 -0.12 1 92.12 95 GLY B C 1
ATOM 3596 O O . GLY B 1 95 ? 7.156 23.812 -0.327 1 92.12 95 GLY B O 1
ATOM 3597 N N . ASN B 1 96 ? 7.426 25.516 1.008 1 92.25 96 ASN B N 1
ATOM 3598 C CA . ASN B 1 96 ? 7.172 24.719 2.199 1 92.25 96 ASN B CA 1
ATOM 3599 C C . ASN B 1 96 ? 5.742 24.172 2.219 1 92.25 96 ASN B C 1
ATOM 3601 O O . ASN B 1 96 ? 5.512 23.031 2.609 1 92.25 96 ASN B O 1
ATOM 3605 N N . GLU B 1 97 ? 4.922 25.016 1.79 1 92.38 97 GLU B N 1
ATOM 3606 C CA . GLU B 1 97 ? 3.523 24.594 1.746 1 92.38 97 GLU B CA 1
ATOM 3607 C C . GLU B 1 97 ? 3.314 23.469 0.742 1 92.38 97 GLU B C 1
ATOM 3609 O O . GLU B 1 97 ? 2.584 22.516 1.017 1 92.38 97 GLU B O 1
ATOM 3614 N N . LYS B 1 98 ? 3.879 23.688 -0.337 1 93.5 98 LYS B N 1
ATOM 3615 C CA . LYS B 1 98 ? 3.781 22.656 -1.362 1 93.5 98 LYS B CA 1
ATOM 3616 C C . LYS B 1 98 ? 4.355 21.328 -0.863 1 93.5 98 LYS B C 1
ATOM 3618 O O . LYS B 1 98 ? 3.773 20.266 -1.093 1 93.5 98 LYS B O 1
ATOM 3623 N N . ARG B 1 99 ? 5.391 21.453 -0.203 1 95.06 99 ARG B N 1
ATOM 3624 C CA . ARG B 1 99 ? 6.051 20.266 0.333 1 95.06 99 ARG B CA 1
ATOM 3625 C C . ARG B 1 99 ? 5.191 19.594 1.396 1 95.06 99 ARG B C 1
ATOM 3627 O O . ARG B 1 99 ? 5.066 18.375 1.419 1 95.06 99 ARG B O 1
ATOM 3634 N N . GLU B 1 100 ? 4.637 20.359 2.141 1 94.75 100 GLU B N 1
ATOM 3635 C CA . GLU B 1 100 ? 3.762 19.828 3.184 1 94.75 100 GLU B CA 1
ATOM 3636 C C . GLU B 1 100 ? 2.545 19.125 2.584 1 94.75 100 GLU B C 1
ATOM 3638 O O . GLU B 1 100 ? 2.131 18.078 3.064 1 94.75 100 GLU B O 1
ATOM 3643 N N . ASN B 1 101 ? 2.068 19.75 1.573 1 94.81 101 ASN B N 1
ATOM 3644 C CA . ASN B 1 101 ? 0.918 19.141 0.904 1 94.81 101 ASN B CA 1
ATOM 3645 C C . ASN B 1 101 ? 1.271 17.797 0.278 1 94.81 101 ASN B C 1
ATOM 3647 O O . ASN B 1 101 ? 0.495 16.844 0.367 1 94.81 101 ASN B O 1
ATOM 3651 N N . GLU B 1 102 ? 2.332 17.812 -0.26 1 95.56 102 GLU B N 1
ATOM 3652 C CA . GLU B 1 102 ? 2.793 16.547 -0.847 1 95.56 102 GLU B CA 1
ATOM 3653 C C . GLU B 1 102 ? 2.979 15.477 0.221 1 95.56 102 GLU B C 1
ATOM 3655 O O . GLU B 1 102 ? 2.592 14.328 0.023 1 95.56 102 GLU B O 1
ATOM 3660 N N . ALA B 1 103 ? 3.525 15.867 1.26 1 97.25 103 ALA B N 1
ATOM 3661 C CA . ALA B 1 103 ? 3.754 14.961 2.377 1 97.25 103 ALA B CA 1
ATOM 3662 C C . ALA B 1 103 ? 2.434 14.438 2.941 1 97.25 103 ALA B C 1
ATOM 3664 O O . ALA B 1 103 ? 2.285 13.242 3.188 1 97.25 103 ALA B O 1
ATOM 3665 N N . MET B 1 104 ? 1.548 15.32 3.057 1 96.19 104 MET B N 1
ATOM 3666 C CA . MET B 1 104 ? 0.249 14.945 3.609 1 96.19 104 MET B CA 1
ATOM 3667 C C . MET B 1 104 ? -0.478 13.977 2.686 1 96.19 104 MET B C 1
ATOM 3669 O O . MET B 1 104 ? -1.14 13.047 3.148 1 96.19 104 MET B O 1
ATOM 3673 N N . LYS B 1 105 ? -0.356 14.211 1.45 1 96 105 LYS B N 1
ATOM 3674 C CA . LYS B 1 105 ? -0.967 13.305 0.478 1 96 105 LYS B CA 1
ATOM 3675 C C . LYS B 1 105 ? -0.41 11.891 0.614 1 96 105 LYS B C 1
ATOM 3677 O O . LYS B 1 105 ? -1.16 10.914 0.559 1 96 105 LYS B O 1
ATOM 3682 N N . LEU B 1 106 ? 0.812 11.859 0.799 1 95.62 106 LEU B N 1
ATOM 3683 C CA . LEU B 1 106 ? 1.473 10.57 0.959 1 95.62 106 LEU B CA 1
ATOM 3684 C C . LEU B 1 106 ? 0.963 9.852 2.203 1 95.62 106 LEU B C 1
ATOM 3686 O O . LEU B 1 106 ? 0.656 8.656 2.154 1 95.62 106 LEU B O 1
ATOM 3690 N N . LEU B 1 107 ? 0.936 10.523 3.246 1 94.81 107 LEU B N 1
ATOM 3691 C CA . LEU B 1 107 ? 0.469 9.945 4.5 1 94.81 107 LEU B CA 1
ATOM 3692 C C . LEU B 1 107 ? -0.984 9.5 4.383 1 94.81 107 LEU B C 1
ATOM 3694 O O . LEU B 1 107 ? -1.345 8.414 4.848 1 94.81 107 LEU B O 1
ATOM 3698 N N . GLU B 1 108 ? -1.781 10.328 3.785 1 93.62 108 GLU B N 1
ATOM 3699 C CA . GLU B 1 108 ? -3.195 10.008 3.602 1 93.62 108 GLU B CA 1
ATOM 3700 C C . GLU B 1 108 ? -3.373 8.758 2.754 1 93.62 108 GLU B C 1
ATOM 3702 O O . GLU B 1 108 ? -4.227 7.918 3.047 1 93.62 108 GLU B O 1
ATOM 3707 N N . GLU B 1 109 ? -2.643 8.656 1.755 1 92.38 109 GLU B N 1
ATOM 3708 C CA . GLU B 1 109 ? -2.707 7.477 0.901 1 92.38 109 GLU B CA 1
ATOM 3709 C C . GLU B 1 109 ? -2.346 6.215 1.679 1 92.38 109 GLU B C 1
ATOM 3711 O O . GLU B 1 109 ? -3.004 5.184 1.538 1 92.38 109 GLU B O 1
ATOM 3716 N N . GLU B 1 110 ? -1.373 6.305 2.447 1 92.44 110 GLU B N 1
ATOM 3717 C CA . GLU B 1 110 ? -0.966 5.168 3.27 1 92.44 110 GLU B CA 1
ATOM 3718 C C . GLU B 1 110 ? -2.061 4.785 4.258 1 92.44 110 GLU B C 1
ATOM 3720 O O . GLU B 1 110 ? -2.334 3.598 4.461 1 92.44 110 GLU B O 1
ATOM 3725 N N . GLN B 1 111 ? -2.551 5.766 4.859 1 92 111 GLN B N 1
ATOM 3726 C CA . GLN B 1 111 ? -3.617 5.527 5.824 1 92 111 GLN B CA 1
ATOM 3727 C C . GLN B 1 111 ? -4.84 4.91 5.156 1 92 111 GLN B C 1
ATOM 3729 O O . GLN B 1 111 ? -5.465 4.004 5.703 1 92 111 GLN B O 1
ATOM 3734 N N . LYS B 1 112 ? -5.145 5.434 4.008 1 92.06 112 LYS B N 1
ATOM 3735 C CA . LYS B 1 112 ? -6.266 4.891 3.246 1 92.06 112 LYS B CA 1
ATOM 3736 C C . LYS B 1 112 ? -6.035 3.422 2.904 1 92.06 112 LYS B C 1
ATOM 3738 O O . LYS B 1 112 ? -6.953 2.605 2.998 1 92.06 112 LYS B O 1
ATOM 3743 N N . GLN B 1 113 ? -4.902 3.174 2.555 1 92.12 113 GLN B N 1
ATOM 3744 C CA . GLN B 1 113 ? -4.547 1.796 2.232 1 92.12 113 GLN B CA 1
ATOM 3745 C C . GLN B 1 113 ? -4.699 0.887 3.447 1 92.12 113 GLN B C 1
ATOM 3747 O O . GLN B 1 113 ? -5.246 -0.213 3.342 1 92.12 113 GLN B O 1
ATOM 3752 N N . ARG B 1 114 ? -4.254 1.327 4.516 1 92.25 114 ARG B N 1
ATOM 3753 C CA . ARG B 1 114 ? -4.363 0.557 5.75 1 92.25 114 ARG B CA 1
ATOM 3754 C C . ARG B 1 114 ? -5.824 0.318 6.121 1 92.25 114 ARG B C 1
ATOM 3756 O O . ARG B 1 114 ? -6.211 -0.805 6.449 1 92.25 114 ARG B O 1
ATOM 3763 N N . THR B 1 115 ? -6.531 1.312 6.016 1 92.19 115 THR B N 1
ATOM 3764 C CA . THR B 1 115 ? -7.949 1.216 6.34 1 92.19 115 THR B CA 1
ATOM 3765 C C . THR B 1 115 ? -8.656 0.268 5.375 1 92.19 115 THR B C 1
ATOM 3767 O O . THR B 1 115 ? -9.484 -0.547 5.793 1 92.19 115 THR B O 1
ATOM 3770 N N . ALA B 1 116 ? -8.352 0.437 4.148 1 93.56 116 ALA B N 1
ATOM 3771 C CA . ALA B 1 116 ? -8.945 -0.428 3.129 1 93.56 116 ALA B CA 1
ATOM 3772 C C . ALA B 1 116 ? -8.656 -1.897 3.422 1 93.56 116 ALA B C 1
ATOM 3774 O O . ALA B 1 116 ? -9.547 -2.744 3.322 1 93.56 116 ALA B O 1
ATOM 3775 N N . MET B 1 117 ? -7.461 -2.141 3.793 1 94.12 117 MET B N 1
ATOM 3776 C CA . MET B 1 117 ? -7.055 -3.512 4.09 1 94.12 117 MET B CA 1
ATOM 3777 C C . MET B 1 117 ? -7.789 -4.043 5.316 1 94.12 117 MET B C 1
ATOM 3779 O O . MET B 1 117 ? -8.211 -5.203 5.336 1 94.12 117 MET B O 1
ATOM 3783 N N . GLU B 1 118 ? -7.938 -3.229 6.266 1 92.62 118 GLU B N 1
ATOM 3784 C CA . GLU B 1 118 ? -8.641 -3.627 7.484 1 92.62 118 GLU B CA 1
ATOM 3785 C C . GLU B 1 118 ? -10.109 -3.934 7.195 1 92.62 118 GLU B C 1
ATOM 3787 O O . GLU B 1 118 ? -10.641 -4.938 7.672 1 92.62 118 GLU B O 1
ATOM 3792 N N . LEU B 1 119 ? -10.68 -3.113 6.457 1 91.81 119 LEU B N 1
ATOM 3793 C CA . LEU B 1 119 ? -12.086 -3.299 6.109 1 91.81 119 LEU B CA 1
ATOM 3794 C C . LEU B 1 119 ? -12.273 -4.555 5.266 1 91.81 119 LEU B C 1
ATOM 3796 O O . LEU B 1 119 ? -13.242 -5.293 5.457 1 91.81 119 LEU B O 1
ATOM 3800 N N . LEU B 1 120 ? -11.438 -4.754 4.344 1 91.75 120 LEU B N 1
ATOM 3801 C CA . LEU B 1 120 ? -11.516 -5.957 3.523 1 91.75 120 LEU B CA 1
ATOM 3802 C C . LEU B 1 120 ? -11.391 -7.211 4.379 1 91.75 120 LEU B C 1
ATOM 3804 O O . LEU B 1 120 ? -12.141 -8.172 4.199 1 91.75 120 LEU B O 1
ATOM 3808 N N . GLU B 1 121 ? -10.422 -7.184 5.25 1 91.56 121 GLU B N 1
ATOM 3809 C CA . GLU B 1 121 ? -10.219 -8.328 6.133 1 91.56 121 GLU B CA 1
ATOM 3810 C C . GLU B 1 121 ? -11.461 -8.602 6.977 1 91.56 121 GLU B C 1
ATOM 3812 O O . GLU B 1 121 ? -11.859 -9.75 7.16 1 91.56 121 GLU B O 1
ATOM 3817 N N . GLN B 1 122 ? -11.992 -7.555 7.465 1 89.88 122 GLN B N 1
ATOM 3818 C CA . GLN B 1 122 ? -13.219 -7.684 8.242 1 89.88 122 GLN B CA 1
ATOM 3819 C C . GLN B 1 122 ? -14.352 -8.266 7.391 1 89.88 122 GLN B C 1
ATOM 3821 O O . GLN B 1 122 ? -15.078 -9.156 7.84 1 89.88 122 GLN B O 1
ATOM 3826 N N . TYR B 1 123 ? -14.516 -7.855 6.242 1 89.62 123 TYR B N 1
ATOM 3827 C CA . TYR B 1 123 ? -15.539 -8.336 5.32 1 89.62 123 TYR B CA 1
ATOM 3828 C C . TYR B 1 123 ? -15.344 -9.82 5.023 1 89.62 123 TYR B C 1
ATOM 3830 O O . TYR B 1 123 ? -16.297 -10.594 5.055 1 89.62 123 TYR B O 1
ATOM 3838 N N . LEU B 1 124 ? -14.109 -10.125 4.727 1 89.88 124 LEU B N 1
ATOM 3839 C CA . LEU B 1 124 ? -13.805 -11.523 4.414 1 89.88 124 LEU B CA 1
ATOM 3840 C C . LEU B 1 124 ? -14.094 -12.422 5.609 1 89.88 124 LEU B C 1
ATOM 3842 O O . LEU B 1 124 ? -14.594 -13.539 5.445 1 89.88 124 LEU B O 1
ATOM 3846 N N . GLN B 1 125 ? -13.758 -11.93 6.699 1 90.06 125 GLN B N 1
ATOM 3847 C CA . GLN B 1 125 ? -14.039 -12.68 7.918 1 90.06 125 GLN B CA 1
ATOM 3848 C C . GLN B 1 125 ? -15.547 -12.836 8.125 1 90.06 125 GLN B C 1
ATOM 3850 O O . GLN B 1 125 ? -16.016 -13.914 8.492 1 90.06 125 GLN B O 1
ATOM 3855 N N . PHE B 1 126 ? -16.234 -11.883 7.836 1 90.38 126 PHE B N 1
ATOM 3856 C CA . PHE B 1 126 ? -17.688 -11.922 7.945 1 90.38 126 PHE B CA 1
ATOM 3857 C C . PHE B 1 126 ? -18.281 -12.914 6.949 1 90.38 126 PHE B C 1
ATOM 3859 O O . PHE B 1 126 ? -19.172 -13.695 7.297 1 90.38 126 PHE B O 1
ATOM 3866 N N . GLN B 1 127 ? -17.75 -12.812 5.727 1 86.12 127 GLN B N 1
ATOM 3867 C CA . GLN B 1 127 ? -18.234 -13.727 4.691 1 86.12 127 GLN B CA 1
ATOM 3868 C C . GLN B 1 127 ? -17.938 -15.18 5.059 1 86.12 127 GLN B C 1
ATOM 3870 O O . GLN B 1 127 ? -18.781 -16.062 4.824 1 86.12 127 GLN B O 1
ATOM 3875 N N . GLN B 1 128 ? -16.781 -15.344 5.559 1 87.88 128 GLN B N 1
ATOM 3876 C CA . GLN B 1 128 ? -16.406 -16.703 5.961 1 87.88 128 GLN B CA 1
ATOM 3877 C C . GLN B 1 128 ? -17.312 -17.219 7.078 1 87.88 128 GLN B C 1
ATOM 3879 O O . GLN B 1 128 ? -17.719 -18.375 7.066 1 87.88 128 GLN B O 1
ATOM 3884 N N . GLU B 1 129 ? -17.641 -16.406 7.891 1 85.69 129 GLU B N 1
ATOM 3885 C CA . GLU B 1 129 ? -18.531 -16.781 8.984 1 85.69 129 GLU B CA 1
ATOM 3886 C C . GLU B 1 129 ? -19.953 -17.016 8.484 1 85.69 129 GLU B C 1
ATOM 3888 O O . GLU B 1 129 ? -20.641 -17.938 8.93 1 85.69 129 GLU B O 1
ATOM 3893 N N . ALA B 1 130 ? -20.281 -16.266 7.508 1 83.69 130 ALA B N 1
ATOM 3894 C CA . ALA B 1 130 ? -21.609 -16.406 6.934 1 83.69 130 ALA B CA 1
ATOM 3895 C C . ALA B 1 130 ? -21.734 -17.688 6.113 1 83.69 130 ALA B C 1
ATOM 3897 O O . ALA B 1 130 ? -22.75 -18.375 6.16 1 83.69 130 ALA B O 1
ATOM 3898 N N . LYS B 1 131 ? -20.625 -17.938 5.316 1 81.81 131 LYS B N 1
ATOM 3899 C CA . LYS B 1 131 ? -20.609 -19.156 4.5 1 81.81 131 LYS B CA 1
ATOM 3900 C C . LYS B 1 131 ? -20.641 -20.406 5.371 1 81.81 131 LYS B C 1
ATOM 3902 O O . LYS B 1 131 ? -21.266 -21.406 5.008 1 81.81 131 LYS B O 1
ATOM 3907 N N . GLU B 1 132 ? -20.031 -20.312 6.355 1 78.25 132 GLU B N 1
ATOM 3908 C CA . GLU B 1 132 ? -20.047 -21.438 7.285 1 78.25 132 GLU B CA 1
ATOM 3909 C C . GLU B 1 132 ? -21.438 -21.672 7.855 1 78.25 132 GLU B C 1
ATOM 3911 O O . GLU B 1 132 ? -21.844 -22.812 8.062 1 78.25 132 GLU B O 1
ATOM 3916 N N . VAL B 1 133 ? -22.141 -20.609 7.828 1 74.31 133 VAL B N 1
ATOM 3917 C CA . VAL B 1 133 ? -23.5 -20.719 8.352 1 74.31 133 VAL B CA 1
ATOM 3918 C C . VAL B 1 133 ? -24.438 -21.188 7.254 1 74.31 133 VAL B C 1
ATOM 3920 O O . VAL B 1 133 ? -25.328 -22 7.504 1 74.31 133 VAL B O 1
ATOM 3923 N N . ASP B 1 134 ? -24.172 -20.688 5.941 1 67.5 134 ASP B N 1
ATOM 3924 C CA . ASP B 1 134 ? -25.062 -21 4.828 1 67.5 134 AS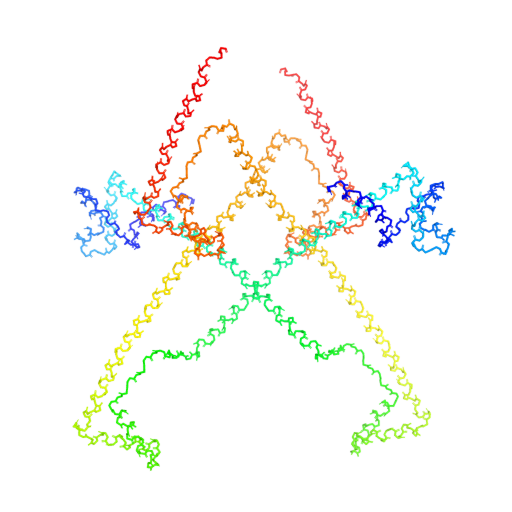P B CA 1
ATOM 3925 C C . ASP B 1 134 ? -24.781 -22.406 4.277 1 67.5 134 ASP B C 1
ATOM 3927 O O . ASP B 1 134 ? -25.672 -23.078 3.768 1 67.5 134 ASP B O 1
ATOM 3931 N N . LYS B 1 135 ? -23.5 -22.891 4.031 1 65.06 135 LYS B N 1
ATOM 3932 C CA . LYS B 1 135 ? -23.188 -24.234 3.516 1 65.06 135 LYS B CA 1
ATOM 3933 C C . LYS B 1 135 ? -24.078 -25.281 4.168 1 65.06 135 LYS B C 1
ATOM 3935 O O . LYS B 1 135 ? -24.406 -26.297 3.545 1 65.06 135 LYS B O 1
ATOM 3940 N N . LYS B 1 136 ? -24.719 -25.203 5.188 1 62.81 136 LYS B N 1
ATOM 3941 C CA . LYS B 1 136 ? -25.625 -26.156 5.832 1 62.81 136 LYS B CA 1
ATOM 3942 C C . LYS B 1 136 ? -27 -26.141 5.168 1 62.81 136 LYS B C 1
ATOM 3944 O O . LYS B 1 136 ? -27.688 -27.172 5.145 1 62.81 136 LYS B O 1
ATOM 3949 N N . LYS B 1 137 ? -27.266 -25.078 4.352 1 59.59 137 LYS B N 1
ATOM 3950 C CA . LYS B 1 137 ? -28.672 -25.031 3.994 1 59.59 137 LYS B CA 1
ATOM 3951 C C . LYS B 1 137 ? -28.859 -25.109 2.482 1 59.59 137 LYS B C 1
ATOM 3953 O O . LYS B 1 137 ? -29.984 -25.312 2.002 1 59.59 137 LYS B O 1
ATOM 3958 N N . THR B 1 138 ? -27.875 -24.844 1.666 1 59.22 138 THR B N 1
ATOM 3959 C CA . THR B 1 138 ? -28.312 -24.484 0.319 1 59.22 138 THR B CA 1
ATOM 3960 C C . THR B 1 138 ? -28.219 -25.688 -0.614 1 59.22 138 THR B C 1
ATOM 3962 O O . THR B 1 138 ? -27.25 -26.453 -0.565 1 59.22 138 THR B O 1
ATOM 3965 N N . LYS B 1 139 ? -29.453 -26.125 -1.318 1 61.16 139 LYS B N 1
ATOM 3966 C CA . LYS B 1 139 ? -29.656 -27.172 -2.314 1 61.16 139 LYS B CA 1
ATOM 3967 C C . LYS B 1 139 ? -28.859 -26.891 -3.584 1 61.16 139 LYS B C 1
ATOM 3969 O O . LYS B 1 139 ? -28.797 -25.75 -4.039 1 61.16 139 LYS B O 1
ATOM 3974 N N . LYS B 1 140 ? -28.109 -27.812 -4.113 1 64.69 140 LYS B N 1
ATOM 3975 C CA . LYS B 1 140 ? -27.266 -27.672 -5.297 1 64.69 140 LYS B CA 1
ATOM 3976 C C . LYS B 1 140 ? -28.094 -27.406 -6.543 1 64.69 140 LYS B C 1
ATOM 3978 O O . LYS B 1 140 ? -29.109 -28.078 -6.77 1 64.69 140 LYS B O 1
ATOM 3983 N N . GLU B 1 141 ? -28.031 -26.266 -7.16 1 68.69 141 GLU B N 1
ATOM 3984 C CA . GLU B 1 141 ? -28.766 -25.906 -8.367 1 68.69 141 GLU B CA 1
ATOM 3985 C C . GLU B 1 141 ? -28.484 -26.906 -9.5 1 68.69 141 GLU B C 1
ATOM 3987 O O . GLU B 1 141 ? -27.344 -27.328 -9.68 1 68.69 141 GLU B O 1
ATOM 3992 N N . LYS B 1 142 ? -29.609 -27.438 -10.164 1 78.44 142 LYS B N 1
ATOM 3993 C CA . LYS B 1 142 ? -29.5 -28.406 -11.258 1 78.44 142 LYS B CA 1
ATOM 3994 C C . LYS B 1 142 ? -28.922 -27.75 -12.508 1 78.44 142 LYS B C 1
ATOM 3996 O O . LYS B 1 142 ? -29.234 -26.594 -12.82 1 78.44 142 LYS B O 1
ATOM 4001 N N . ASP B 1 143 ? -28.016 -28.453 -13.344 1 85.81 143 ASP B N 1
ATOM 4002 C CA . ASP B 1 143 ? -27.438 -27.984 -14.609 1 85.81 143 ASP B CA 1
ATOM 4003 C C . ASP B 1 143 ? -28.469 -28.078 -15.734 1 85.81 143 ASP B C 1
ATOM 4005 O O . ASP B 1 143 ? -28.953 -29.172 -16.047 1 85.81 143 ASP B O 1
ATOM 4009 N N . PRO B 1 144 ? -28.922 -27 -16.219 1 89.62 144 PRO B N 1
ATOM 4010 C CA . PRO B 1 144 ? -29.938 -26.984 -17.281 1 89.62 144 PRO B CA 1
ATOM 4011 C C . PRO B 1 144 ? -29.516 -27.812 -18.5 1 89.62 144 PRO B C 1
ATOM 4013 O O . PRO B 1 144 ? -30.359 -28.219 -19.281 1 89.62 144 PRO B O 1
ATOM 4016 N N . LEU B 1 145 ? -28.266 -28.031 -18.719 1 89.44 145 LEU B N 1
ATOM 4017 C CA . LEU B 1 145 ? -27.781 -28.734 -19.906 1 89.44 145 LEU B CA 1
ATOM 4018 C C . LEU B 1 145 ? -27.719 -30.234 -19.672 1 89.44 145 LEU B C 1
ATOM 4020 O O . LEU B 1 145 ? -27.453 -31.016 -20.594 1 89.44 145 LEU B O 1
ATOM 4024 N N . LYS B 1 146 ? -28.031 -30.656 -18.562 1 92.56 146 LYS B N 1
ATOM 4025 C CA . LYS B 1 146 ? -28.031 -32.094 -18.234 1 92.56 146 LYS B CA 1
ATOM 4026 C C . LYS B 1 146 ? -29.25 -32.781 -18.844 1 92.56 146 LYS B C 1
ATOM 4028 O O . LYS B 1 146 ? -30.375 -32.312 -18.703 1 92.56 146 LYS B O 1
ATOM 4033 N N . PRO B 1 147 ? -29 -33.844 -19.578 1 94.5 147 PRO B N 1
ATOM 4034 C CA . PRO B 1 147 ? -30.109 -34.594 -20.172 1 94.5 147 PRO B CA 1
ATOM 4035 C C . PRO B 1 147 ? -31.125 -35.062 -19.125 1 94.5 147 PRO B C 1
ATOM 4037 O O . PRO B 1 147 ? -30.75 -35.406 -18 1 94.5 147 PRO B O 1
ATOM 4040 N N . LYS B 1 148 ? -32.406 -34.938 -19.578 1 91.44 148 LYS B N 1
ATOM 4041 C CA . LYS B 1 148 ? -33.5 -35.375 -18.703 1 91.44 148 LYS B CA 1
ATOM 4042 C C . LYS B 1 148 ? -33.594 -36.906 -18.656 1 91.44 148 LYS B C 1
ATOM 4044 O O . LYS B 1 148 ? -33.406 -37.562 -19.688 1 91.44 148 LYS B O 1
ATOM 4049 N N . GLN B 1 149 ? -33.844 -37.344 -17.547 1 92.5 149 GLN B N 1
ATOM 4050 C CA . GLN B 1 149 ? -34 -38.781 -17.391 1 92.5 149 GLN B CA 1
ATOM 4051 C C . GLN B 1 149 ? -35.156 -39.312 -18.234 1 92.5 149 GLN B C 1
ATOM 4053 O O . GLN B 1 149 ? -36.219 -38.688 -18.266 1 92.5 149 GLN B O 1
ATOM 4058 N N . PRO B 1 150 ? -34.844 -40.375 -18.984 1 93.88 150 PRO B N 1
ATOM 4059 C CA . PRO B 1 150 ? -35.906 -40.938 -19.797 1 93.88 150 PRO B CA 1
ATOM 4060 C C . PRO B 1 150 ? -37.062 -41.531 -18.969 1 93.88 150 PRO B C 1
ATOM 4062 O O . PRO B 1 150 ? -36.812 -42 -17.844 1 93.88 150 PRO B O 1
ATOM 4065 N N . MET B 1 151 ? -38.219 -41.469 -19.594 1 92.62 151 MET B N 1
ATOM 4066 C CA . MET B 1 151 ? -39.406 -42.031 -18.938 1 92.62 151 MET B CA 1
ATOM 4067 C C . MET B 1 151 ? -39.469 -43.531 -19.078 1 92.62 151 MET B C 1
ATOM 4069 O O . MET B 1 151 ? -39 -44.094 -20.094 1 92.62 151 MET B O 1
ATOM 4073 N N . SER B 1 152 ? -40 -44.219 -18.062 1 94.75 152 SER B N 1
ATOM 4074 C CA . SER B 1 152 ? -40.219 -45.656 -18.125 1 94.75 152 SER B CA 1
ATOM 4075 C C . SER B 1 152 ? -41.375 -46 -19.047 1 94.75 152 SER B C 1
ATOM 4077 O O . SER B 1 152 ? -42.125 -45.125 -19.469 1 94.75 152 SER B O 1
ATOM 4079 N N . ALA B 1 153 ? -41.406 -47.312 -19.391 1 95.62 153 ALA B N 1
ATOM 4080 C CA . ALA B 1 153 ? -42.5 -47.781 -20.25 1 95.62 153 ALA B CA 1
ATOM 4081 C C . ALA B 1 153 ? -43.875 -47.406 -19.656 1 95.62 153 ALA B C 1
ATOM 4083 O O . ALA B 1 153 ? -44.75 -46.969 -20.359 1 95.62 153 ALA B O 1
ATOM 4084 N N . PHE B 1 154 ? -44 -47.5 -18.438 1 94.75 154 PHE B N 1
ATOM 4085 C CA . PHE B 1 154 ? -45.25 -47.188 -17.75 1 94.75 154 PHE B CA 1
ATOM 4086 C C . PHE B 1 154 ? -45.594 -45.719 -17.875 1 94.75 154 PHE B C 1
ATOM 4088 O O . PHE B 1 154 ? -46.719 -45.344 -18.172 1 94.75 154 PHE B O 1
ATOM 4095 N N . PHE B 1 155 ? -44.5 -44.938 -17.688 1 94.81 155 PHE B N 1
ATOM 4096 C CA . PHE B 1 155 ? -44.75 -43.5 -17.688 1 94.81 155 PHE B CA 1
ATOM 4097 C C . PHE B 1 155 ? -45.094 -43.031 -19.094 1 94.81 155 PHE B C 1
ATOM 4099 O O . PHE B 1 155 ? -45.875 -42.094 -19.266 1 94.81 155 PHE B O 1
ATOM 4106 N N . LEU B 1 156 ? -44.594 -43.656 -20.094 1 94.06 156 LEU B N 1
ATOM 4107 C CA . LEU B 1 156 ? -44.938 -43.344 -21.484 1 94.06 156 LEU B CA 1
ATOM 4108 C C . LEU B 1 156 ? -46.406 -43.625 -21.75 1 94.06 156 LEU B C 1
ATOM 4110 O O . LEU B 1 156 ? -47.125 -42.812 -22.328 1 94.06 156 LEU B O 1
ATOM 4114 N N . PHE B 1 157 ? -46.875 -44.781 -21.297 1 94.62 157 PHE B N 1
ATOM 4115 C CA . PHE B 1 157 ? -48.25 -45.188 -21.438 1 94.62 157 PHE B CA 1
ATOM 4116 C C . PHE B 1 157 ? -49.188 -44.25 -20.656 1 94.62 157 PHE B C 1
ATOM 4118 O O . PHE B 1 157 ? -50.156 -43.75 -21.188 1 94.62 157 PHE B O 1
ATOM 4125 N N . ALA B 1 158 ? -48.75 -43.969 -19.438 1 93.31 158 ALA B N 1
ATOM 4126 C CA . ALA B 1 158 ? -49.562 -43.125 -18.547 1 93.31 158 ALA B CA 1
ATOM 4127 C C . ALA B 1 158 ? -49.75 -41.719 -19.109 1 93.31 158 ALA B C 1
ATOM 4129 O O . ALA B 1 158 ? -50.812 -41.156 -19.016 1 93.31 158 ALA B O 1
ATOM 4130 N N . SER B 1 159 ? -48.688 -41.281 -19.672 1 91 159 SER B N 1
ATOM 4131 C CA . SER B 1 159 ? -48.75 -39.938 -20.234 1 91 159 SER B CA 1
ATOM 4132 C C . SER B 1 159 ? -49.688 -39.875 -21.406 1 91 159 SER B C 1
ATOM 4134 O O . SER B 1 159 ? -50.438 -38.875 -21.578 1 91 159 SER B O 1
ATOM 4136 N N . GLU B 1 160 ? -49.781 -40.906 -22.156 1 90 160 GLU B N 1
ATOM 4137 C CA . GLU B 1 160 ? -50.688 -40.969 -23.297 1 90 160 GLU B CA 1
ATOM 4138 C C . GLU B 1 160 ? -52.156 -41.125 -22.859 1 90 160 GLU B C 1
ATOM 4140 O O . GLU B 1 160 ? -53.031 -40.5 -23.406 1 90 160 GLU B O 1
ATOM 4145 N N . ARG B 1 161 ? -52.281 -41.969 -21.812 1 90.88 161 ARG B N 1
ATOM 4146 C CA . ARG B 1 161 ? -53.625 -42.25 -21.312 1 90.88 161 ARG B CA 1
ATOM 4147 C C . ARG B 1 161 ? -54.125 -41.094 -20.469 1 90.88 161 ARG B C 1
ATOM 4149 O O . ARG B 1 161 ? -55.344 -40.875 -20.375 1 90.88 161 ARG B O 1
ATOM 4156 N N . ARG B 1 162 ? -53.188 -40.344 -19.906 1 91.88 162 ARG B N 1
ATOM 4157 C CA . ARG B 1 162 ? -53.531 -39.281 -18.984 1 91.88 162 ARG B CA 1
ATOM 4158 C C . ARG B 1 162 ? -54.375 -38.219 -19.688 1 91.88 162 ARG B C 1
ATOM 4160 O O . ARG B 1 162 ? -55.375 -37.781 -19.156 1 91.88 162 ARG B O 1
ATOM 4167 N N . ALA B 1 163 ? -53.969 -37.844 -20.844 1 87.88 163 ALA B N 1
ATOM 4168 C CA . ALA B 1 163 ? -54.688 -36.844 -21.594 1 87.88 163 ALA B CA 1
ATOM 4169 C C . ALA B 1 163 ? -56.156 -37.25 -21.781 1 87.88 163 ALA B C 1
ATOM 4171 O O . ALA B 1 163 ? -57.062 -36.438 -21.609 1 87.88 163 ALA B O 1
ATOM 4172 N N . ALA B 1 164 ? -56.344 -38.5 -22.094 1 88.88 164 ALA B N 1
ATOM 4173 C CA . ALA B 1 164 ? -57.688 -39 -22.344 1 88.88 164 ALA B CA 1
ATOM 4174 C C . ALA B 1 164 ? -58.5 -39.062 -21.062 1 88.88 164 ALA B C 1
ATOM 4176 O O . ALA B 1 164 ? -59.688 -38.719 -21.047 1 88.88 164 ALA B O 1
ATOM 4177 N N . LEU B 1 165 ? -57.844 -39.344 -20 1 91.31 165 LEU B N 1
ATOM 4178 C CA . LEU B 1 165 ? -58.531 -39.5 -18.719 1 91.31 165 LEU B CA 1
ATOM 4179 C C . LEU B 1 165 ? -58.844 -38.156 -18.094 1 91.31 165 LEU B C 1
ATOM 4181 O O . LEU B 1 165 ? -59.875 -37.969 -17.453 1 91.31 165 LEU B O 1
ATOM 4185 N N . LEU B 1 166 ? -58 -37.281 -18.375 1 89.56 166 LEU B N 1
ATOM 4186 C CA . LEU B 1 166 ? -58.25 -35.938 -17.875 1 89.56 166 LEU B CA 1
ATOM 4187 C C . LEU B 1 166 ? -59.438 -35.312 -18.625 1 89.56 166 LEU B C 1
ATOM 4189 O O . LEU B 1 166 ? -60.219 -34.562 -18.016 1 89.56 166 LEU B O 1
ATOM 4193 N N . ALA B 1 167 ? -59.531 -35.656 -19.781 1 88.38 167 ALA B N 1
ATOM 4194 C CA . ALA B 1 167 ? -60.656 -35.188 -20.578 1 88.38 167 ALA B CA 1
ATOM 4195 C C . ALA B 1 167 ? -61.969 -35.719 -20.047 1 88.38 167 ALA B C 1
ATOM 4197 O O . ALA B 1 167 ? -63.031 -35.125 -20.219 1 88.38 167 ALA B O 1
ATOM 4198 N N . GLU B 1 168 ? -61.844 -36.844 -19.312 1 89.81 168 GLU B N 1
ATOM 4199 C CA . GLU B 1 168 ? -63.031 -37.438 -18.719 1 89.81 168 GLU B CA 1
ATOM 4200 C C . GLU B 1 168 ? -63.25 -36.938 -17.312 1 89.81 168 GLU B C 1
ATOM 4202 O O . GLU B 1 168 ? -64.062 -37.5 -16.562 1 89.81 168 GLU B O 1
ATOM 4207 N N . ASN B 1 169 ? -62.594 -35.844 -16.906 1 88.81 169 ASN B N 1
ATOM 4208 C CA . ASN B 1 169 ? -62.688 -35.125 -15.641 1 88.81 169 ASN B CA 1
ATOM 4209 C C . ASN B 1 169 ? -62.281 -36 -14.461 1 88.81 169 ASN B C 1
ATOM 4211 O O . ASN B 1 169 ? -62.906 -35.938 -13.398 1 88.81 169 ASN B O 1
ATOM 4215 N N . LYS B 1 170 ? -61.344 -36.812 -14.773 1 88.88 170 LYS B N 1
ATOM 4216 C CA . LYS B 1 170 ? -60.781 -37.594 -13.672 1 88.88 170 LYS B CA 1
ATOM 4217 C C . LYS B 1 170 ? -59.656 -36.812 -12.977 1 88.88 170 LYS B C 1
ATOM 4219 O O . LYS B 1 170 ? -58.906 -36.094 -13.633 1 88.88 170 LYS B O 1
ATOM 4224 N N . SER B 1 171 ? -59.656 -36.906 -11.773 1 90.75 171 SER B N 1
ATOM 4225 C CA . SER B 1 171 ? -58.625 -36.25 -11 1 90.75 171 SER B CA 1
ATOM 4226 C C . SER B 1 171 ? -57.25 -36.906 -11.195 1 90.75 171 SER B C 1
ATOM 4228 O O . SER B 1 171 ? -57.188 -38.062 -11.617 1 90.75 171 SER B O 1
ATOM 4230 N N . VAL B 1 172 ? -56.188 -36.281 -10.945 1 86.75 172 VAL B N 1
ATOM 4231 C CA . VAL B 1 172 ? -54.812 -36.719 -11.133 1 86.75 172 VAL B CA 1
ATOM 4232 C C . VAL B 1 172 ? -54.562 -38 -10.352 1 86.75 172 VAL B C 1
ATOM 4234 O O . VAL B 1 172 ? -54.062 -39 -10.891 1 86.75 172 VAL B O 1
ATOM 4237 N N . PRO B 1 173 ? -55 -38 -9.133 1 93.44 173 PRO B N 1
ATOM 4238 C CA . PRO B 1 173 ? -54.812 -39.281 -8.406 1 93.44 173 PRO B CA 1
ATOM 4239 C C . PRO B 1 173 ? -55.625 -40.406 -9.008 1 93.44 173 PRO B C 1
ATOM 4241 O O . PRO B 1 173 ? -55.156 -41.562 -9.016 1 93.44 173 PRO B O 1
ATOM 4244 N N . GLU B 1 174 ? -56.719 -40.188 -9.633 1 93.56 174 GLU B N 1
ATOM 4245 C CA . GLU B 1 174 ? -57.562 -41.188 -10.266 1 93.56 174 GLU B CA 1
ATOM 4246 C C . GLU B 1 174 ? -56.906 -41.719 -11.555 1 93.56 174 GLU B C 1
ATOM 4248 O O . GLU B 1 174 ? -56.969 -42.906 -11.859 1 93.56 174 GLU B O 1
ATOM 4253 N N . VAL B 1 175 ? -56.438 -40.75 -12.148 1 92.69 175 VAL B N 1
ATOM 4254 C CA . VAL B 1 175 ? -55.75 -41.094 -13.391 1 92.69 175 VAL B CA 1
ATOM 4255 C C . VAL B 1 175 ? -54.625 -42.062 -13.102 1 92.69 175 VAL B C 1
ATOM 4257 O O . VAL B 1 175 ? -54.438 -43.031 -13.828 1 92.69 175 VAL B O 1
ATOM 4260 N N . GLY B 1 176 ? -53.875 -41.844 -12.102 1 91.88 176 GLY B N 1
ATOM 4261 C CA . GLY B 1 176 ? -52.781 -42.719 -11.703 1 91.88 176 GLY B CA 1
ATOM 4262 C C . GLY B 1 176 ? -53.25 -44.125 -11.406 1 91.88 176 GLY B C 1
ATOM 4263 O O . GLY B 1 176 ? -52.625 -45.094 -11.844 1 91.88 176 GLY B O 1
ATOM 4264 N N . LYS B 1 177 ? -54.312 -44.156 -10.695 1 94 177 LYS B N 1
ATOM 4265 C CA . LYS B 1 177 ? -54.844 -45.469 -10.305 1 94 177 LYS B CA 1
ATOM 4266 C C . LYS B 1 177 ? -55.344 -46.25 -11.516 1 94 177 LYS B C 1
ATOM 4268 O O . LYS B 1 177 ? -55.062 -47.438 -11.664 1 94 177 LYS B O 1
ATOM 4273 N N . ILE B 1 178 ? -55.969 -45.594 -12.422 1 94 178 ILE B N 1
ATOM 4274 C CA . ILE B 1 178 ? -56.562 -46.25 -13.594 1 94 178 ILE B CA 1
ATOM 4275 C C . ILE B 1 178 ? -55.438 -46.75 -14.523 1 94 178 ILE B C 1
ATOM 4277 O O . ILE B 1 178 ? -55.469 -47.875 -14.984 1 94 178 ILE B O 1
ATOM 4281 N N . THR B 1 179 ? -54.531 -45.875 -14.672 1 94.19 179 THR B N 1
ATOM 4282 C CA . THR B 1 179 ? -53.438 -46.219 -15.586 1 94.19 179 THR B CA 1
ATOM 4283 C C . THR B 1 179 ? -52.594 -47.344 -15.016 1 94.19 179 THR B C 1
ATOM 4285 O O . THR B 1 179 ? -52.156 -48.219 -15.758 1 94.19 179 THR B O 1
ATOM 4288 N N . GLY B 1 180 ? -52.406 -47.344 -13.781 1 95 180 GLY B N 1
ATOM 4289 C CA . GLY B 1 180 ? -51.688 -48.438 -13.133 1 95 180 GLY B CA 1
ATOM 4290 C C . GLY B 1 180 ? -52.375 -49.781 -13.312 1 95 180 GLY B C 1
ATOM 4291 O O . GLY B 1 180 ? -51.719 -50.781 -13.625 1 95 180 GLY B O 1
ATOM 4292 N N . GLU B 1 181 ? -53.656 -49.719 -13.109 1 95 181 GLU B N 1
ATOM 4293 C CA . GLU B 1 181 ? -54.438 -50.938 -13.25 1 95 181 GLU B CA 1
ATOM 4294 C C . GLU B 1 181 ? -54.438 -51.438 -14.695 1 95 181 GLU B C 1
ATOM 4296 O O . GLU B 1 181 ? -54.312 -52.625 -14.945 1 95 181 GLU B O 1
ATOM 4301 N N . GLU B 1 182 ? -54.594 -50.562 -15.531 1 94.44 182 GLU B N 1
ATOM 4302 C CA . GLU B 1 182 ? -54.594 -50.906 -16.953 1 94.44 182 GLU B CA 1
ATOM 4303 C C . GLU B 1 182 ? -53.25 -51.531 -17.359 1 94.44 182 GLU B C 1
ATOM 4305 O O . GLU B 1 182 ? -53.188 -52.5 -18.109 1 94.44 182 GLU B O 1
ATOM 4310 N N . TRP B 1 183 ? -52.094 -50.938 -16.859 1 94.56 183 TRP B N 1
ATOM 4311 C CA . TRP B 1 183 ? -50.75 -51.406 -17.172 1 94.56 183 TRP B CA 1
ATOM 4312 C C . TRP B 1 183 ? -50.531 -52.812 -16.672 1 94.56 183 TRP B C 1
ATOM 4314 O O . TRP B 1 183 ? -49.969 -53.656 -17.375 1 94.56 183 TRP B O 1
ATOM 4324 N N . LYS B 1 184 ? -51.062 -53.031 -15.414 1 94.19 184 LYS B N 1
ATOM 4325 C CA . LYS B 1 184 ? -50.906 -54.344 -14.789 1 94.19 184 LYS B CA 1
ATOM 4326 C C . LYS B 1 184 ? -51.719 -55.406 -15.547 1 94.19 184 LYS B C 1
ATOM 4328 O O . LYS B 1 184 ? -51.281 -56.562 -15.625 1 94.19 184 LYS B O 1
ATOM 4333 N N . ASN B 1 185 ? -52.781 -54.969 -16.219 1 93.38 185 ASN B N 1
ATOM 4334 C CA . ASN B 1 185 ? -53.656 -55.906 -16.891 1 93.38 185 ASN B CA 1
ATOM 4335 C C . ASN B 1 185 ? -53.281 -56.031 -18.375 1 93.38 185 ASN B C 1
ATOM 4337 O O . ASN B 1 185 ? -53.875 -56.844 -19.094 1 93.38 185 ASN B O 1
ATOM 4341 N N . MET B 1 186 ? -52.375 -55.281 -18.781 1 92.56 186 MET B N 1
ATOM 4342 C CA . MET B 1 186 ? -51.969 -55.312 -20.188 1 92.56 186 MET B CA 1
ATOM 4343 C C . MET B 1 186 ? -51.156 -56.562 -20.469 1 92.56 186 MET B C 1
ATOM 4345 O O . MET B 1 186 ? -50.438 -57.062 -19.609 1 92.56 186 MET B O 1
ATOM 4349 N N . THR B 1 187 ? -51.375 -57.094 -21.641 1 92.81 187 THR B N 1
ATOM 4350 C CA . THR B 1 187 ? -50.562 -58.219 -22.078 1 92.81 187 THR B CA 1
ATOM 4351 C C . THR B 1 187 ? -49.156 -57.781 -22.5 1 92.81 187 THR B C 1
ATOM 4353 O O . THR B 1 187 ? -48.906 -56.562 -22.672 1 92.81 187 THR B O 1
ATOM 4356 N N . GLU B 1 188 ? -48.219 -58.688 -22.547 1 92.69 188 GLU B N 1
ATOM 4357 C CA . GLU B 1 188 ? -46.844 -58.375 -22.984 1 92.69 188 GLU B CA 1
ATOM 4358 C C . GLU B 1 188 ? -46.844 -57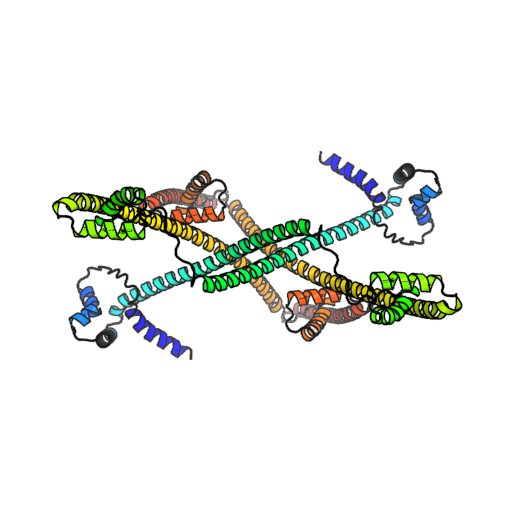.719 -24.375 1 92.69 188 GLU B C 1
ATOM 4360 O O . GLU B 1 188 ? -46.062 -56.812 -24.625 1 92.69 188 GLU B O 1
ATOM 4365 N N . LYS B 1 189 ? -47.875 -58.219 -25.125 1 93.69 189 LYS B N 1
ATOM 4366 C CA . LYS B 1 189 ? -47.969 -57.688 -26.484 1 93.69 189 LYS B CA 1
ATOM 4367 C C . LYS B 1 189 ? -48.406 -56.219 -26.484 1 93.69 189 LYS B C 1
ATOM 4369 O O . LYS B 1 189 ? -47.906 -55.438 -27.266 1 93.69 189 LYS B O 1
ATOM 4374 N N . GLN B 1 190 ? -49.219 -55.906 -25.562 1 92.88 190 GLN B N 1
ATOM 4375 C CA . GLN B 1 190 ? -49.719 -54.531 -25.453 1 92.88 190 GLN B CA 1
ATOM 4376 C C . GLN B 1 190 ? -48.656 -53.625 -24.844 1 92.88 190 GLN B C 1
ATOM 4378 O O . GLN B 1 190 ? -48.594 -52.438 -25.172 1 92.88 190 GLN B O 1
ATOM 4383 N N . ARG B 1 191 ? -47.781 -54.188 -24.031 1 94.25 191 ARG B N 1
ATOM 4384 C CA . ARG B 1 191 ? -46.75 -53.406 -23.328 1 94.25 191 ARG B CA 1
ATOM 4385 C C . ARG B 1 191 ? -45.531 -53.219 -24.188 1 94.25 191 ARG B C 1
ATOM 4387 O O . ARG B 1 191 ? -44.75 -52.281 -23.969 1 94.25 191 ARG B O 1
ATOM 4394 N N . ARG B 1 192 ? -45.312 -54 -25.172 1 94.44 192 ARG B N 1
ATOM 4395 C CA . ARG B 1 192 ? -44.094 -54.125 -25.969 1 94.44 192 ARG B CA 1
ATOM 4396 C C . ARG B 1 192 ? -43.75 -52.781 -26.625 1 94.44 192 ARG B C 1
ATOM 4398 O O . ARG B 1 192 ? -42.625 -52.312 -26.562 1 94.44 192 ARG B O 1
ATOM 4405 N N . PRO B 1 193 ? -44.781 -52.219 -27.234 1 94.81 193 PRO B N 1
ATOM 4406 C CA . PRO B 1 193 ? -44.469 -50.938 -27.875 1 94.81 193 PRO B CA 1
ATOM 4407 C C . PRO B 1 193 ? -43.938 -49.906 -26.875 1 94.81 193 PRO B C 1
ATOM 4409 O O . PRO B 1 193 ? -43.062 -49.125 -27.219 1 94.81 193 PRO B O 1
ATOM 4412 N N . TYR B 1 194 ? -44.406 -49.844 -25.812 1 96 194 TYR B N 1
ATOM 4413 C CA . TYR B 1 194 ? -43.969 -48.906 -24.797 1 96 194 TYR B CA 1
ATOM 4414 C C . TYR B 1 194 ? -42.594 -49.281 -24.25 1 96 194 TYR B C 1
ATOM 4416 O O . TYR B 1 194 ? -41.75 -48.406 -24 1 96 194 TYR B O 1
ATOM 4424 N N . GLU B 1 195 ? -42.375 -50.5 -24.078 1 96 195 GLU B N 1
ATOM 4425 C CA . GLU B 1 195 ? -41.094 -50.969 -23.625 1 96 195 GLU B CA 1
ATOM 4426 C C . GLU B 1 195 ? -40 -50.688 -24.656 1 96 195 GLU B C 1
ATOM 4428 O O . GLU B 1 195 ? -38.875 -50.312 -24.297 1 96 195 GLU B O 1
ATOM 4433 N N . GLU B 1 196 ? -40.406 -50.844 -25.875 1 95.94 196 GLU B N 1
ATOM 4434 C CA . GLU B 1 196 ? -39.438 -50.594 -26.953 1 95.94 196 GLU B CA 1
ATOM 4435 C C . GLU B 1 196 ? -39.125 -49.094 -27.016 1 95.94 196 GLU B C 1
ATOM 4437 O O . GLU B 1 196 ? -37.938 -48.719 -27.156 1 95.94 196 GLU B O 1
ATOM 4442 N N . ARG B 1 197 ? -40.094 -48.312 -26.938 1 95.25 197 ARG B N 1
ATOM 4443 C CA . ARG B 1 197 ? -39.906 -46.844 -26.938 1 95.25 197 ARG B CA 1
ATOM 4444 C C . ARG B 1 197 ? -39.062 -46.406 -25.719 1 95.25 197 ARG B C 1
ATOM 4446 O O . ARG B 1 197 ? -38.188 -45.562 -25.844 1 95.25 197 ARG B O 1
ATOM 4453 N N . ALA B 1 198 ? -39.312 -46.969 -24.625 1 95.94 198 ALA B N 1
ATOM 4454 C CA . ALA B 1 198 ? -38.562 -46.656 -23.406 1 95.94 198 ALA B CA 1
ATOM 4455 C C . ALA B 1 198 ? -37.125 -47.062 -23.531 1 95.94 198 ALA B C 1
ATOM 4457 O O . ALA B 1 198 ? -36.219 -46.312 -23.078 1 95.94 198 ALA B O 1
ATOM 4458 N N . LYS B 1 199 ? -36.938 -48.188 -24.062 1 95.5 199 LYS B N 1
ATOM 4459 C CA . LYS B 1 199 ? -35.562 -48.688 -24.281 1 95.5 199 LYS B CA 1
ATOM 4460 C C . LYS B 1 199 ? -34.812 -47.75 -25.219 1 95.5 199 LYS B C 1
ATOM 4462 O O . LYS B 1 199 ? -33.625 -47.406 -24.969 1 95.5 199 LYS B O 1
ATOM 4467 N N . GLN B 1 200 ? -35.531 -47.344 -26.25 1 95.81 200 GLN B N 1
ATOM 4468 C CA . GLN B 1 200 ? -34.906 -46.406 -27.203 1 95.81 200 GLN B CA 1
ATOM 4469 C C . GLN B 1 200 ? -34.562 -45.094 -26.531 1 95.81 200 GLN B C 1
ATOM 4471 O O . GLN B 1 200 ? -33.5 -44.531 -26.734 1 95.81 200 GLN B O 1
ATOM 4476 N N . ASN B 1 201 ? -35.438 -44.625 -25.719 1 95.62 201 ASN B N 1
ATOM 4477 C CA . ASN B 1 201 ? -35.219 -43.375 -24.984 1 95.62 201 ASN B CA 1
ATOM 4478 C C . ASN B 1 201 ? -34.062 -43.531 -24 1 95.62 201 ASN B C 1
ATOM 4480 O O . ASN B 1 201 ? -33.281 -42.594 -23.828 1 95.62 201 ASN B O 1
ATOM 4484 N N . LYS B 1 202 ? -34 -44.562 -23.391 1 96.06 202 LYS B N 1
ATOM 4485 C CA . LYS B 1 202 ? -32.906 -44.812 -22.453 1 96.06 202 LYS B CA 1
ATOM 4486 C C . LYS B 1 202 ? -31.562 -44.812 -23.172 1 96.06 202 LYS B C 1
ATOM 4488 O O . LYS B 1 202 ? -30.578 -44.281 -22.672 1 96.06 202 LYS B O 1
ATOM 4493 N N . GLU B 1 203 ? -31.609 -45.5 -24.281 1 96.44 203 GLU B N 1
ATOM 4494 C CA . GLU B 1 203 ? -30.391 -45.531 -25.062 1 96.44 203 GLU B CA 1
ATOM 4495 C C . GLU B 1 203 ? -29.969 -44.156 -25.516 1 96.44 203 GLU B C 1
ATOM 4497 O O . GLU B 1 203 ? -28.781 -43.812 -25.438 1 96.44 203 GLU B O 1
ATOM 4502 N N . LYS B 1 204 ? -31.016 -43.438 -25.906 1 95.81 204 LYS B N 1
ATOM 4503 C CA . LYS B 1 204 ? -30.734 -42.031 -26.281 1 95.81 204 LYS B CA 1
ATOM 4504 C C . LYS B 1 204 ? -30.219 -41.25 -25.094 1 95.81 204 LYS B C 1
ATOM 4506 O O . LYS B 1 204 ? -29.266 -40.469 -25.25 1 95.81 204 LYS B O 1
ATOM 4511 N N . TYR B 1 205 ? -30.75 -41.438 -24.031 1 96.25 205 TYR B N 1
ATOM 4512 C CA . TYR B 1 205 ? -30.344 -40.781 -22.812 1 96.25 205 TYR B CA 1
ATOM 4513 C C . TYR B 1 205 ? -28.906 -41.125 -22.453 1 96.25 205 TYR B C 1
ATOM 4515 O O . TYR B 1 205 ? -28.109 -40.25 -22.094 1 96.25 205 TYR B O 1
ATOM 4523 N N . MET B 1 206 ? -28.578 -42.375 -22.516 1 96.25 206 MET B N 1
ATOM 4524 C CA . MET B 1 206 ? -27.219 -42.812 -22.203 1 96.25 206 MET B CA 1
ATOM 4525 C C . MET B 1 206 ? -26.203 -42.156 -23.125 1 96.25 206 MET B C 1
ATOM 4527 O O . MET B 1 206 ? -25.109 -41.781 -22.703 1 96.25 206 MET B O 1
ATOM 4531 N N . GLU B 1 207 ? -26.641 -42.031 -24.359 1 96 207 GLU B N 1
ATOM 4532 C CA . GLU B 1 207 ? -25.781 -41.375 -25.328 1 96 207 GLU B CA 1
ATOM 4533 C C . GLU B 1 207 ? -25.609 -39.906 -25 1 96 207 GLU B C 1
ATOM 4535 O O . GLU B 1 207 ? -24.5 -39.375 -25.031 1 96 207 GLU B O 1
ATOM 4540 N N . GLU B 1 208 ? -26.703 -39.344 -24.672 1 95.62 208 GLU B N 1
ATOM 4541 C CA . GLU B 1 208 ? -26.672 -37.938 -24.344 1 95.62 208 GLU B CA 1
ATOM 4542 C C . GLU B 1 208 ? -25.891 -37.688 -23.047 1 95.62 208 GLU B C 1
ATOM 4544 O O . GLU B 1 208 ? -25.172 -36.688 -22.922 1 95.62 208 GLU B O 1
ATOM 4549 N N . MET B 1 209 ? -26.047 -38.531 -22.203 1 95.62 209 MET B N 1
ATOM 4550 C CA . MET B 1 209 ? -25.359 -38.438 -20.922 1 95.62 209 MET B CA 1
ATOM 4551 C C . MET B 1 209 ? -23.859 -38.594 -21.094 1 95.62 209 MET B C 1
ATOM 4553 O O . MET B 1 209 ? -23.062 -37.875 -20.453 1 95.62 209 MET B O 1
ATOM 4557 N N . GLU B 1 210 ? -23.484 -39.531 -21.891 1 95.31 210 GLU B N 1
ATOM 4558 C CA . GLU B 1 210 ? -22.078 -39.719 -22.172 1 95.31 210 GLU B CA 1
ATOM 4559 C C . GLU B 1 210 ? -21.469 -38.469 -22.828 1 95.31 210 GLU B C 1
ATOM 4561 O O . GLU B 1 210 ? -20.375 -38.031 -22.484 1 95.31 210 GLU B O 1
ATOM 4566 N N . ALA B 1 211 ? -22.266 -37.938 -23.734 1 95.31 211 ALA B N 1
ATOM 4567 C CA . ALA B 1 211 ? -21.828 -36.719 -24.375 1 95.31 211 ALA B CA 1
ATOM 4568 C C . ALA B 1 211 ? -21.719 -35.562 -23.375 1 95.31 211 ALA B C 1
ATOM 4570 O O . ALA B 1 211 ? -20.781 -34.781 -23.422 1 95.31 211 ALA B O 1
ATOM 4571 N N . TYR B 1 212 ? -22.688 -35.531 -22.547 1 95.69 212 TYR B N 1
ATOM 4572 C CA . TYR B 1 212 ? -22.719 -34.531 -21.484 1 95.69 212 TYR B CA 1
ATOM 4573 C C . TYR B 1 212 ? -21.5 -34.656 -20.578 1 95.69 212 TYR B C 1
ATOM 4575 O O . TYR B 1 212 ? -20.828 -33.688 -20.266 1 95.69 212 TYR B O 1
ATOM 4583 N N . LYS B 1 213 ? -21.125 -35.844 -20.219 1 94.69 213 LYS B N 1
ATOM 4584 C CA . LYS B 1 213 ? -20 -36.094 -19.328 1 94.69 213 LYS B CA 1
ATOM 4585 C C . LYS B 1 213 ? -18.672 -35.75 -20.016 1 94.69 213 LYS B C 1
ATOM 4587 O O . LYS B 1 213 ? -17.781 -35.188 -19.375 1 94.69 213 LYS B O 1
ATOM 4592 N N . GLN B 1 214 ? -18.609 -36.125 -21.188 1 95.19 214 GLN B N 1
ATOM 4593 C CA . GLN B 1 214 ? -17.391 -35.844 -21.938 1 95.19 214 GLN B CA 1
ATOM 4594 C C . GLN B 1 214 ? -17.172 -34.344 -22.078 1 95.19 214 GLN B C 1
ATOM 4596 O O . GLN B 1 214 ? -16.047 -33.844 -21.938 1 95.19 214 GLN B O 1
ATOM 4601 N N . LYS B 1 215 ? -18.234 -33.688 -22.375 1 94.38 215 LYS B N 1
ATOM 4602 C CA . LYS B 1 215 ? -18.141 -32.219 -22.5 1 94.38 215 LYS B CA 1
ATOM 4603 C C . LYS B 1 215 ? -17.719 -31.578 -21.188 1 94.38 215 LYS B C 1
ATOM 4605 O O . LYS B 1 215 ? -16.891 -30.672 -21.172 1 94.38 215 LYS B O 1
ATOM 4610 N N . LYS B 1 216 ? -18.203 -32.031 -20.203 1 93.19 216 LYS B N 1
ATOM 4611 C CA . LYS B 1 216 ? -17.891 -31.516 -18.875 1 93.19 216 LYS B CA 1
ATOM 4612 C C . LYS B 1 216 ? -16.438 -31.797 -18.5 1 93.19 216 LYS B C 1
ATOM 4614 O O . LYS B 1 216 ? -15.766 -30.953 -17.906 1 93.19 216 LYS B O 1
ATOM 4619 N N . GLU B 1 217 ? -16.031 -32.906 -18.828 1 94.38 217 GLU B N 1
ATOM 4620 C CA . GLU B 1 217 ? -14.648 -33.281 -18.562 1 94.38 217 GLU B CA 1
ATOM 4621 C C . GLU B 1 217 ? -13.68 -32.438 -19.375 1 94.38 217 GLU B C 1
ATOM 4623 O O . GLU B 1 217 ? -12.648 -32 -18.859 1 94.38 217 GLU B O 1
ATOM 4628 N N . GLU B 1 218 ? -14.047 -32.281 -20.578 1 94.94 218 GLU B N 1
ATOM 4629 C CA . GLU B 1 218 ? -13.219 -31.453 -21.438 1 94.94 218 GLU B CA 1
ATOM 4630 C C . GLU B 1 218 ? -13.133 -30.016 -20.906 1 94.94 218 GLU B C 1
ATOM 4632 O O . GLU B 1 218 ? -12.062 -29.406 -20.922 1 94.94 218 GLU B O 1
ATOM 4637 N N . GLU B 1 219 ? -14.227 -29.547 -20.516 1 94.12 219 GLU B N 1
ATOM 4638 C CA . GLU B 1 219 ? -14.266 -28.203 -19.953 1 94.12 219 GLU B CA 1
ATOM 4639 C C . GLU B 1 219 ? -13.414 -28.109 -18.688 1 94.12 219 GLU B C 1
ATOM 4641 O O . GLU B 1 219 ? -12.703 -27.125 -18.484 1 94.12 219 GLU B O 1
ATOM 4646 N N . ALA B 1 220 ? -13.5 -29.078 -18 1 93.88 220 ALA B N 1
ATOM 4647 C CA . ALA B 1 220 ? -12.734 -29.125 -16.75 1 93.88 220 ALA B CA 1
ATOM 4648 C C . ALA B 1 220 ? -11.234 -29.156 -17.031 1 93.88 220 ALA B C 1
ATOM 4650 O O . ALA B 1 220 ? -10.453 -28.469 -16.359 1 93.88 220 ALA B O 1
ATOM 4651 N N . VAL B 1 221 ? -10.875 -29.938 -17.938 1 94.88 221 VAL B N 1
ATOM 4652 C CA . VAL B 1 221 ? -9.469 -30.047 -18.297 1 94.88 221 VAL B CA 1
ATOM 4653 C C . VAL B 1 221 ? -8.961 -28.719 -18.859 1 94.88 221 VAL B C 1
ATOM 4655 O O . VAL B 1 221 ? -7.852 -28.297 -18.531 1 94.88 221 VAL B O 1
ATOM 4658 N N . ASN B 1 222 ? -9.773 -28.156 -19.672 1 93.88 222 ASN B N 1
ATOM 4659 C CA . ASN B 1 222 ? -9.398 -26.875 -20.25 1 93.88 222 ASN B CA 1
ATOM 4660 C C . ASN B 1 222 ? -9.234 -25.812 -19.156 1 93.88 222 ASN B C 1
ATOM 4662 O O . ASN B 1 222 ? -8.305 -25 -19.203 1 93.88 222 ASN B O 1
ATOM 4666 N N . LEU B 1 223 ? -10.078 -25.859 -18.25 1 94.56 223 LEU B N 1
ATOM 4667 C CA . LEU B 1 223 ? -10.008 -24.906 -17.156 1 94.56 223 LEU B CA 1
ATOM 4668 C C . LEU B 1 223 ? -8.75 -25.125 -16.328 1 94.56 223 LEU B C 1
ATOM 4670 O O . LEU B 1 223 ? -8.078 -24.156 -15.945 1 94.56 223 LEU B O 1
ATOM 4674 N N . THR B 1 224 ? -8.5 -26.25 -16.062 1 94.69 224 THR B N 1
ATOM 4675 C CA . THR B 1 224 ? -7.32 -26.578 -15.281 1 94.69 224 THR B CA 1
ATOM 4676 C C . THR B 1 224 ? -6.047 -26.156 -16.016 1 94.69 224 THR B C 1
ATOM 4678 O O . THR B 1 224 ? -5.117 -25.625 -15.398 1 94.69 224 THR B O 1
ATOM 4681 N N . ARG B 1 225 ? -6.07 -26.453 -17.266 1 94.19 225 ARG B N 1
ATOM 4682 C CA . ARG B 1 225 ? -4.922 -26.062 -18.078 1 94.19 225 ARG B CA 1
ATOM 4683 C C . ARG B 1 225 ? -4.73 -24.547 -18.078 1 94.19 225 ARG B C 1
ATOM 4685 O O . ARG B 1 225 ? -3.607 -24.062 -17.938 1 94.19 225 ARG B O 1
ATOM 4692 N N . GLU B 1 226 ? -5.762 -23.922 -18.234 1 93.88 226 GLU B N 1
ATOM 4693 C CA . GLU B 1 226 ? -5.707 -22.469 -18.234 1 93.88 226 GLU B CA 1
ATOM 4694 C C . GLU B 1 226 ? -5.242 -21.938 -16.875 1 93.88 226 GLU B C 1
ATOM 4696 O O . GLU B 1 226 ? -4.438 -21 -16.812 1 93.88 226 GLU B O 1
ATOM 4701 N N . GLU B 1 227 ? -5.742 -22.516 -15.906 1 94.06 227 GLU B N 1
ATOM 4702 C CA . GLU B 1 227 ? -5.359 -22.109 -14.555 1 94.06 227 GLU B CA 1
ATOM 4703 C C . GLU B 1 227 ? -3.877 -22.359 -14.305 1 94.06 227 GLU B C 1
ATOM 4705 O O . GLU B 1 227 ? -3.203 -21.547 -13.68 1 94.06 227 GLU B O 1
ATOM 4710 N N . GLU B 1 228 ? -3.508 -23.438 -14.812 1 94.06 228 GLU B N 1
ATOM 4711 C CA . GLU B 1 228 ? -2.1 -23.781 -14.648 1 94.06 228 GLU B CA 1
ATOM 4712 C C . GLU B 1 228 ? -1.199 -22.797 -15.391 1 94.06 228 GLU B C 1
ATOM 4714 O O . GLU B 1 228 ? -0.16 -22.391 -14.875 1 94.06 228 GLU B O 1
ATOM 4719 N N . GLU B 1 229 ? -1.612 -22.484 -16.547 1 93.06 229 GLU B N 1
ATOM 4720 C CA . GLU B 1 229 ? -0.85 -21.516 -17.328 1 93.06 229 GLU B CA 1
ATOM 4721 C C . GLU B 1 229 ? -0.812 -20.156 -16.641 1 93.06 229 GLU B C 1
ATOM 4723 O O . GLU B 1 229 ? 0.236 -19.516 -16.578 1 93.06 229 GLU B O 1
ATOM 4728 N N . LEU B 1 230 ? -1.906 -19.844 -16.188 1 93.12 230 LEU B N 1
ATOM 4729 C CA . LEU B 1 230 ? -1.987 -18.562 -15.477 1 93.12 230 LEU B CA 1
ATOM 4730 C C . LEU B 1 230 ? -1.103 -18.594 -14.234 1 93.12 230 LEU B C 1
ATOM 4732 O O . LEU B 1 230 ? -0.435 -17.594 -13.93 1 93.12 230 LEU B O 1
ATOM 4736 N N . MET B 1 231 ? -1.113 -19.625 -13.617 1 94.25 231 MET B N 1
ATOM 4737 C CA . MET B 1 231 ? -0.308 -19.766 -12.406 1 94.25 231 MET B CA 1
ATOM 4738 C C . MET B 1 231 ? 1.178 -19.625 -12.727 1 94.25 231 MET B C 1
ATOM 4740 O O . MET B 1 231 ? 1.93 -19.031 -11.953 1 94.25 231 MET B O 1
ATOM 4744 N N . LYS B 1 232 ? 1.526 -20.234 -13.828 1 94.75 232 LYS B N 1
ATOM 4745 C CA . LYS B 1 232 ? 2.926 -20.125 -14.227 1 94.75 232 LYS B CA 1
ATOM 4746 C C . LYS B 1 232 ? 3.328 -18.672 -14.461 1 94.75 232 LYS B C 1
ATOM 4748 O O . LYS B 1 232 ? 4.406 -18.25 -14.047 1 94.75 232 LYS B O 1
ATOM 4753 N N . ILE B 1 233 ? 2.488 -18 -15.078 1 94.44 233 ILE B N 1
ATOM 4754 C CA . ILE B 1 233 ? 2.75 -16.594 -15.375 1 94.44 233 ILE B CA 1
ATOM 4755 C C . ILE B 1 233 ? 2.803 -15.789 -14.078 1 94.44 233 ILE B C 1
ATOM 4757 O O . ILE B 1 233 ? 3.711 -14.977 -13.883 1 94.44 233 ILE B O 1
ATOM 4761 N N . GLN B 1 234 ? 1.936 -16.062 -13.219 1 94.38 234 GLN B N 1
ATOM 4762 C CA . GLN B 1 234 ? 1.881 -15.367 -11.938 1 94.38 234 GLN B CA 1
ATOM 4763 C C . GLN B 1 234 ? 3.139 -15.633 -11.117 1 94.38 234 GLN B C 1
ATOM 4765 O O . GLN B 1 234 ? 3.678 -14.719 -10.484 1 94.38 234 GLN B O 1
ATOM 4770 N N . LYS B 1 235 ? 3.475 -16.844 -11.156 1 95.12 235 LYS B N 1
ATOM 4771 C CA . LYS B 1 235 ? 4.684 -17.219 -10.43 1 95.12 235 LYS B CA 1
ATOM 4772 C C . LYS B 1 235 ? 5.895 -16.438 -10.93 1 95.12 235 LYS B C 1
ATOM 4774 O O . LYS B 1 235 ? 6.695 -15.945 -10.133 1 95.12 235 LYS B O 1
ATOM 4779 N N . GLN B 1 236 ? 5.965 -16.359 -12.195 1 95.31 236 GLN B N 1
ATOM 4780 C CA . GLN B 1 236 ? 7.074 -15.617 -12.781 1 95.31 236 GLN B CA 1
ATOM 4781 C C . GLN B 1 236 ? 6.988 -14.133 -12.43 1 95.31 236 GLN B C 1
ATOM 4783 O O . GLN B 1 236 ? 8.008 -13.5 -12.141 1 95.31 236 GLN B O 1
ATOM 4788 N N . GLU B 1 237 ? 5.867 -13.672 -12.5 1 94.94 237 GLU B N 1
ATOM 4789 C CA . GLU B 1 237 ? 5.668 -12.281 -12.109 1 94.94 237 GLU B CA 1
ATOM 4790 C C . GLU B 1 237 ? 6.059 -12.055 -10.648 1 94.94 237 GLU B C 1
ATOM 4792 O O . GLU B 1 237 ? 6.699 -11.055 -10.32 1 94.94 237 GLU B O 1
ATOM 4797 N N . ALA B 1 238 ? 5.652 -12.945 -9.805 1 96.88 238 ALA B N 1
ATOM 4798 C CA . ALA B 1 238 ? 5.973 -12.891 -8.383 1 96.88 238 ALA B CA 1
ATOM 4799 C C . ALA B 1 238 ? 7.484 -12.898 -8.156 1 96.88 238 ALA B C 1
ATOM 4801 O O . ALA B 1 238 ? 8.008 -12.125 -7.352 1 96.88 238 ALA B O 1
ATOM 4802 N N . LEU B 1 239 ? 8.086 -13.719 -8.898 1 96.38 239 LEU B N 1
ATOM 4803 C CA . LEU B 1 239 ? 9.539 -13.82 -8.781 1 96.38 239 LEU B CA 1
ATOM 4804 C C . LEU B 1 239 ? 10.203 -12.516 -9.211 1 96.38 239 LEU B C 1
ATOM 4806 O O . LEU B 1 239 ? 11.195 -12.094 -8.602 1 96.38 239 LEU B O 1
ATOM 4810 N N . GLN B 1 240 ? 9.664 -11.883 -10.242 1 95.62 240 GLN B N 1
ATOM 4811 C CA . GLN B 1 240 ? 10.18 -10.594 -10.695 1 95.62 240 GLN B CA 1
ATOM 4812 C C . GLN B 1 240 ? 10.039 -9.531 -9.609 1 95.62 240 GLN B C 1
ATOM 4814 O O . GLN B 1 240 ? 10.977 -8.766 -9.367 1 95.62 240 GLN B O 1
ATOM 4819 N N . LEU B 1 241 ? 9 -9.617 -9.008 1 95.44 241 LEU B N 1
ATOM 4820 C CA . LEU B 1 241 ? 8.719 -8.648 -7.949 1 95.44 241 LEU B CA 1
ATOM 4821 C C . LEU B 1 241 ? 9.664 -8.852 -6.77 1 95.44 241 LEU B C 1
ATOM 4823 O O . LEU B 1 241 ? 10.195 -7.879 -6.223 1 95.44 241 LEU B O 1
ATOM 4827 N N . LEU B 1 242 ? 9.781 -10.016 -6.43 1 96.31 242 LEU B N 1
ATOM 4828 C CA . LEU B 1 242 ? 10.664 -10.344 -5.316 1 96.31 242 LEU B CA 1
ATOM 4829 C C . LEU B 1 242 ? 12.094 -9.906 -5.613 1 96.31 242 LEU B C 1
ATOM 4831 O O . LEU B 1 242 ? 12.773 -9.344 -4.75 1 96.31 242 LEU B O 1
ATOM 4835 N N . LYS B 1 243 ? 12.516 -10.18 -6.77 1 95.75 243 LYS B N 1
ATOM 4836 C CA . LYS B 1 243 ? 13.867 -9.805 -7.172 1 95.75 243 LYS B CA 1
ATOM 4837 C C . LYS B 1 243 ? 14.055 -8.289 -7.109 1 95.75 243 LYS B C 1
ATOM 4839 O O . LYS B 1 243 ? 15.094 -7.805 -6.66 1 95.75 243 LYS B O 1
ATOM 4844 N N . LYS B 1 244 ? 13.117 -7.613 -7.547 1 93.88 244 LYS B N 1
ATOM 4845 C CA . LYS B 1 244 ? 13.172 -6.156 -7.504 1 93.88 244 LYS B CA 1
ATOM 4846 C C . LYS B 1 244 ? 13.258 -5.648 -6.066 1 93.88 244 LYS B C 1
ATOM 4848 O O . LYS B 1 244 ? 14.055 -4.758 -5.766 1 93.88 244 LYS B O 1
ATOM 4853 N N . LYS B 1 245 ? 12.508 -6.156 -5.238 1 94.44 245 LYS B N 1
ATOM 4854 C CA . LYS B 1 245 ? 12.516 -5.793 -3.822 1 94.44 245 LYS B CA 1
ATOM 4855 C C . LYS B 1 245 ? 13.867 -6.094 -3.188 1 94.44 245 LYS B C 1
ATOM 4857 O O . LYS B 1 245 ? 14.414 -5.266 -2.457 1 94.44 245 LYS B O 1
ATOM 4862 N N . GLU B 1 246 ? 14.336 -7.227 -3.498 1 95.81 246 GLU B N 1
ATOM 4863 C CA . GLU B 1 246 ? 15.625 -7.648 -2.949 1 95.81 246 GLU B CA 1
ATOM 4864 C C . GLU B 1 246 ? 16.75 -6.734 -3.422 1 95.81 246 GLU B C 1
ATOM 4866 O O . GLU B 1 246 ? 17.641 -6.395 -2.648 1 95.81 246 GLU B O 1
ATOM 4871 N N . LYS B 1 247 ? 16.688 -6.43 -4.641 1 94.69 247 LYS B N 1
ATOM 4872 C CA . LYS B 1 247 ? 17.703 -5.535 -5.195 1 94.69 247 LYS B CA 1
ATOM 4873 C C . LYS B 1 247 ? 17.703 -4.184 -4.492 1 94.69 247 LYS B C 1
ATOM 4875 O O . LYS B 1 247 ? 18.75 -3.652 -4.137 1 94.69 247 LYS B O 1
ATOM 4880 N N . THR B 1 248 ? 16.594 -3.686 -4.297 1 93.31 248 THR B N 1
ATOM 4881 C CA . THR B 1 248 ? 16.453 -2.404 -3.613 1 93.31 248 THR B CA 1
ATOM 4882 C C . THR B 1 248 ? 16.969 -2.498 -2.18 1 93.31 248 THR B C 1
ATOM 4884 O O . THR B 1 248 ? 17.719 -1.628 -1.726 1 93.31 248 THR B O 1
ATOM 4887 N N . GLU B 1 249 ? 16.578 -3.516 -1.524 1 94.75 249 GLU B N 1
ATOM 4888 C CA . GLU B 1 249 ? 17.016 -3.723 -0.147 1 94.75 249 GLU B CA 1
ATOM 4889 C C . GLU B 1 249 ? 18.531 -3.883 -0.069 1 94.75 249 GLU B C 1
ATOM 4891 O O . GLU B 1 249 ? 19.172 -3.402 0.875 1 94.75 249 GLU B O 1
ATOM 4896 N N . HIS B 1 250 ? 19 -4.551 -1.064 1 94.94 250 HIS B N 1
ATOM 4897 C CA . HIS B 1 250 ? 20.453 -4.75 -1.112 1 94.94 250 HIS B CA 1
ATOM 4898 C C . HIS B 1 250 ? 21.188 -3.428 -1.291 1 94.94 250 HIS B C 1
ATOM 4900 O O . HIS B 1 250 ? 22.203 -3.189 -0.644 1 94.94 250 HIS B O 1
ATOM 4906 N N . ILE B 1 251 ? 20.641 -2.615 -2.086 1 95.19 251 ILE B N 1
ATOM 4907 C CA . ILE B 1 251 ? 21.25 -1.311 -2.332 1 95.19 251 ILE B CA 1
ATOM 4908 C C . ILE B 1 251 ? 21.25 -0.486 -1.048 1 95.19 251 ILE B C 1
ATOM 4910 O O . ILE B 1 251 ? 22.25 0.143 -0.7 1 95.19 251 ILE B O 1
ATOM 4914 N N . ILE B 1 252 ? 20.219 -0.545 -0.389 1 94.75 252 ILE B N 1
ATOM 4915 C CA . ILE B 1 252 ? 20.078 0.221 0.843 1 94.75 252 ILE B CA 1
ATOM 4916 C C . ILE B 1 252 ? 21.031 -0.316 1.903 1 94.75 252 ILE B C 1
ATOM 4918 O O . ILE B 1 252 ? 21.734 0.456 2.572 1 94.75 252 ILE B O 1
ATOM 4922 N N . LYS B 1 253 ? 21.062 -1.577 1.967 1 94.75 253 LYS B N 1
ATOM 4923 C CA . LYS B 1 253 ? 21.922 -2.213 2.949 1 94.75 253 LYS B CA 1
ATOM 4924 C C . LYS B 1 253 ? 23.391 -1.903 2.664 1 94.75 253 LYS B C 1
ATOM 4926 O O . LYS B 1 253 ? 24.156 -1.553 3.574 1 94.75 253 LYS B O 1
ATOM 4931 N N . LYS B 1 254 ? 23.766 -2.023 1.514 1 94.44 254 LYS B N 1
ATOM 4932 C CA . LYS B 1 254 ? 25.141 -1.757 1.122 1 94.44 254 LYS B CA 1
ATOM 4933 C C . LYS B 1 254 ? 25.516 -0.301 1.384 1 94.44 254 LYS B C 1
ATOM 4935 O O . LYS B 1 254 ? 26.625 -0.012 1.844 1 94.44 254 LYS B O 1
ATOM 4940 N N . THR B 1 255 ? 24.641 0.532 1.106 1 92.94 255 THR B N 1
ATOM 4941 C CA . THR B 1 255 ? 24.875 1.951 1.348 1 92.94 255 THR B CA 1
ATOM 4942 C C . THR B 1 255 ? 25.062 2.223 2.838 1 92.94 255 THR B C 1
ATOM 4944 O O . THR B 1 255 ? 25.953 2.969 3.227 1 92.94 255 THR B O 1
ATOM 4947 N N . LYS B 1 256 ? 24.266 1.61 3.602 1 93.31 256 LYS B N 1
ATOM 4948 C CA . LYS B 1 256 ? 24.375 1.767 5.051 1 93.31 256 LYS B CA 1
ATOM 4949 C C . LYS B 1 256 ? 25.688 1.189 5.574 1 93.31 256 LYS B C 1
ATOM 4951 O O . LYS B 1 256 ? 26.344 1.807 6.41 1 93.31 256 LYS B O 1
ATOM 4956 N N . GLU B 1 257 ? 26.031 0.068 5.039 1 95.19 257 GLU B N 1
ATOM 4957 C CA . GLU B 1 257 ? 27.266 -0.584 5.449 1 95.19 257 GLU B CA 1
ATOM 4958 C C . GLU B 1 257 ? 28.484 0.25 5.062 1 95.19 257 GLU B C 1
ATOM 4960 O O . GLU B 1 257 ? 29.422 0.381 5.844 1 95.19 257 GLU B O 1
ATOM 4965 N N . ASN B 1 258 ? 28.438 0.747 3.924 1 93.88 258 ASN B N 1
ATOM 4966 C CA . ASN B 1 258 ? 29.531 1.594 3.473 1 93.88 258 ASN B CA 1
ATOM 4967 C C . ASN B 1 258 ? 29.656 2.85 4.332 1 93.88 258 ASN B C 1
ATOM 4969 O O . ASN B 1 258 ? 30.781 3.266 4.664 1 93.88 258 ASN B O 1
ATOM 4973 N N . ARG B 1 259 ? 28.578 3.404 4.73 1 93.44 259 ARG B N 1
ATOM 4974 C CA . ARG B 1 259 ? 28.578 4.578 5.598 1 93.44 259 ARG B CA 1
ATOM 4975 C C . ARG B 1 259 ? 29.141 4.242 6.973 1 93.44 259 ARG B C 1
ATOM 4977 O O . ARG B 1 259 ? 29.922 5.012 7.531 1 93.44 259 ARG B O 1
ATOM 4984 N N . GLN B 1 260 ? 28.812 3.133 7.465 1 94.56 260 GLN B N 1
ATOM 4985 C CA . GLN B 1 260 ? 29.312 2.688 8.766 1 94.56 260 GLN B CA 1
ATOM 4986 C C . GLN B 1 260 ? 30.797 2.4 8.711 1 94.56 260 GLN B C 1
ATOM 4988 O O . GLN B 1 260 ? 31.531 2.73 9.648 1 94.56 260 GLN B O 1
ATOM 4993 N N . LYS B 1 261 ? 31.156 1.763 7.664 1 94.06 261 LYS B N 1
ATOM 4994 C CA . LYS B 1 261 ? 32.594 1.469 7.496 1 94.06 261 LYS B CA 1
ATOM 4995 C C . LYS B 1 261 ? 33.406 2.752 7.406 1 94.06 261 LYS B C 1
ATOM 4997 O O . LYS B 1 261 ? 34.469 2.863 8.031 1 94.06 261 LYS B O 1
ATOM 5002 N N . LYS B 1 262 ? 32.969 3.67 6.742 1 93.56 262 LYS B N 1
ATOM 5003 C CA . LYS B 1 262 ? 33.656 4.949 6.625 1 93.56 262 LYS B CA 1
ATOM 5004 C C . LYS B 1 262 ? 33.719 5.66 7.969 1 93.56 262 LYS B C 1
ATOM 5006 O O . LYS B 1 262 ? 34.75 6.246 8.312 1 93.56 262 LYS B O 1
ATOM 5011 N N . LYS B 1 263 ? 32.656 5.566 8.648 1 91.38 263 LYS B N 1
ATOM 5012 C CA . LYS B 1 263 ? 32.656 6.172 9.977 1 91.38 263 LYS B CA 1
ATOM 5013 C C . LYS B 1 263 ? 33.656 5.496 10.914 1 91.38 263 LYS B C 1
ATOM 5015 O O . LYS B 1 263 ? 34.375 6.172 11.633 1 91.38 263 LYS B O 1
ATOM 5020 N N . LYS B 1 264 ? 33.688 4.242 10.891 1 91.69 264 LYS B N 1
ATOM 5021 C CA . LYS B 1 264 ? 34.625 3.488 11.727 1 91.69 264 LYS B CA 1
ATOM 5022 C C . LYS B 1 264 ? 36.062 3.781 11.344 1 91.69 264 LYS B C 1
ATOM 5024 O O . LYS B 1 264 ? 36.938 3.943 12.211 1 91.69 264 LYS B O 1
ATOM 5029 N N . GLN B 1 265 ? 36.281 3.854 10.164 1 92.25 265 GLN B N 1
ATOM 5030 C CA . GLN B 1 265 ? 37.625 4.16 9.68 1 92.25 265 GLN B CA 1
ATOM 5031 C C . GLN B 1 265 ? 38.062 5.555 10.125 1 92.25 265 GLN B C 1
ATOM 5033 O O . GLN B 1 265 ? 39.219 5.754 10.523 1 92.25 265 GLN B O 1
ATOM 5038 N N . LYS B 1 266 ? 37.188 6.461 10.078 1 88.81 266 LYS B N 1
ATOM 5039 C CA . LYS B 1 266 ? 37.5 7.82 10.508 1 88.81 266 LYS B CA 1
ATOM 5040 C C . LYS B 1 266 ? 37.812 7.871 12.008 1 88.81 266 LYS B C 1
ATOM 5042 O O . LYS B 1 266 ? 38.719 8.562 12.438 1 88.81 266 LYS B O 1
ATOM 5047 N N . GLU B 1 267 ? 37.062 7.125 12.75 1 88.62 267 GLU B N 1
ATOM 5048 C CA . GLU B 1 267 ? 37.25 7.078 14.195 1 88.62 267 GLU B CA 1
ATOM 5049 C C . GLU B 1 267 ? 38.562 6.371 14.57 1 88.62 267 GLU B C 1
ATOM 5051 O O . GLU B 1 267 ? 39.219 6.766 15.523 1 88.62 267 GLU B O 1
ATOM 5056 N N . GLU B 1 268 ? 38.875 5.301 13.844 1 87.88 268 GLU B N 1
ATOM 5057 C CA . GLU B 1 268 ? 40.062 4.527 14.125 1 87.88 268 GLU B CA 1
ATOM 5058 C C . GLU B 1 268 ? 41.344 5.293 13.711 1 87.88 268 GLU B C 1
ATOM 5060 O O . GLU B 1 268 ? 42.406 5.113 14.305 1 87.88 268 GLU B O 1
ATOM 5065 N N . SER B 1 269 ? 41.188 6.082 12.727 1 86.25 269 SER B N 1
ATOM 5066 C CA . SER B 1 269 ? 42.344 6.84 12.25 1 86.25 269 SER B CA 1
ATOM 5067 C C . SER B 1 269 ? 42.812 7.875 13.281 1 86.25 269 SER B C 1
ATOM 5069 O O . SER B 1 269 ? 44 8.156 13.406 1 86.25 269 SER B O 1
ATOM 5071 N N . ASP B 1 270 ? 41.781 8.398 14.016 1 84.88 270 ASP B N 1
ATOM 5072 C CA . ASP B 1 270 ? 42.125 9.375 15.039 1 84.88 270 ASP B CA 1
ATOM 5073 C C . ASP B 1 270 ? 41.25 9.219 16.266 1 84.88 270 ASP B C 1
ATOM 5075 O O . ASP B 1 270 ? 40.344 10.016 16.5 1 84.88 270 ASP B O 1
ATOM 5079 N N . PRO B 1 271 ? 41.594 8.25 17.125 1 84.88 271 PRO B N 1
ATOM 5080 C CA . PRO B 1 271 ? 40.719 7.934 18.266 1 84.88 271 PRO B CA 1
ATOM 5081 C C . PRO B 1 271 ? 40.75 9.023 19.328 1 84.88 271 PRO B C 1
ATOM 5083 O O . PRO B 1 271 ? 39.812 9.109 20.141 1 84.88 271 PRO B O 1
ATOM 5086 N N . LYS B 1 272 ? 41.844 9.852 19.469 1 84.12 272 LYS B N 1
ATOM 5087 C CA . LYS B 1 272 ? 41.969 10.859 20.516 1 84.12 272 LYS B CA 1
ATOM 5088 C C . LYS B 1 272 ? 41.281 12.164 20.125 1 84.12 272 LYS B C 1
ATOM 5090 O O . LYS B 1 272 ? 41.219 13.109 20.906 1 84.12 272 LYS B O 1
ATOM 5095 N N . LYS B 1 273 ? 40.656 12.18 18.938 1 89.5 273 LYS B N 1
ATOM 5096 C CA . LYS B 1 273 ? 39.938 13.383 18.484 1 89.5 273 LYS B CA 1
ATOM 5097 C C . LYS B 1 273 ? 38.625 13.555 19.234 1 89.5 273 LYS B C 1
ATOM 5099 O O . LYS B 1 273 ? 37.844 12.609 19.344 1 89.5 273 LYS B O 1
ATOM 5104 N N . PRO B 1 274 ? 38.469 14.734 19.828 1 91.19 274 PRO B N 1
ATOM 5105 C CA . PRO B 1 274 ? 37.219 14.969 20.562 1 91.19 274 PRO B CA 1
ATOM 5106 C C . PRO B 1 274 ? 36 14.883 19.672 1 91.19 274 PRO B C 1
ATOM 5108 O O . PRO B 1 274 ? 36.031 15.297 18.516 1 91.19 274 PRO B O 1
ATOM 5111 N N . LYS B 1 275 ? 34.938 14.312 20.219 1 89.75 275 LYS B N 1
ATOM 5112 C CA . LYS B 1 275 ? 33.688 14.195 19.484 1 89.75 275 LYS B CA 1
ATOM 5113 C C . LYS B 1 275 ? 32.875 15.484 19.594 1 89.75 275 LYS B C 1
ATOM 5115 O O . LYS B 1 275 ? 32.844 16.125 20.641 1 89.75 275 LYS B O 1
ATOM 5120 N N . LYS B 1 276 ? 32.219 15.812 18.516 1 92.44 276 LYS B N 1
ATOM 5121 C CA . LYS B 1 276 ? 31.359 17 18.484 1 92.44 276 LYS B CA 1
ATOM 5122 C C . LYS B 1 276 ? 30.172 16.859 19.422 1 92.44 276 LYS B C 1
ATOM 5124 O O . LYS B 1 276 ? 29.547 15.805 19.469 1 92.44 276 LYS B O 1
ATOM 5129 N N . PRO B 1 277 ? 29.891 17.922 20.188 1 94.44 277 PRO B N 1
ATOM 5130 C CA . PRO B 1 277 ? 28.781 17.859 21.141 1 94.44 277 PRO B CA 1
ATOM 5131 C C . PRO B 1 277 ? 27.406 17.906 20.469 1 94.44 277 PRO B C 1
ATOM 5133 O O . PRO B 1 277 ? 27.312 18.297 19.312 1 94.44 277 PRO B O 1
ATOM 5136 N N . ALA B 1 278 ? 26.453 17.531 21.234 1 94.69 278 ALA B N 1
ATOM 5137 C CA . ALA B 1 278 ? 25.078 17.5 20.734 1 94.69 278 ALA B CA 1
ATOM 5138 C C . ALA B 1 278 ? 24.531 18.922 20.562 1 94.69 278 ALA B C 1
ATOM 5140 O O . ALA B 1 278 ? 24.875 19.828 21.328 1 94.69 278 ALA B O 1
ATOM 5141 N N . SER B 1 279 ? 23.672 19.109 19.5 1 96.38 279 SER B N 1
ATOM 5142 C CA . SER B 1 279 ? 23 20.391 19.281 1 96.38 279 SER B CA 1
ATOM 5143 C C . SER B 1 279 ? 21.922 20.625 20.328 1 96.38 279 SER B C 1
ATOM 5145 O O . SER B 1 279 ? 21.609 19.734 21.125 1 96.38 279 SER B O 1
ATOM 5147 N N . SER B 1 280 ? 21.453 21.969 20.391 1 96.88 280 SER B N 1
ATOM 5148 C CA . SER B 1 280 ? 20.391 22.312 21.312 1 96.88 280 SER B CA 1
ATOM 5149 C C . SER B 1 280 ? 19.156 21.438 21.109 1 96.88 280 SER B C 1
ATOM 5151 O O . SER B 1 280 ? 18.562 20.953 22.062 1 96.88 280 SER B O 1
ATOM 5153 N N . PHE B 1 281 ? 18.875 21.125 19.906 1 96.75 281 PHE B N 1
ATOM 5154 C CA . PHE B 1 281 ? 17.719 20.297 19.578 1 96.75 281 PHE B CA 1
ATOM 5155 C C . PHE B 1 281 ? 17.938 18.859 20.062 1 96.75 281 PHE B C 1
ATOM 5157 O O . PHE B 1 281 ? 17 18.25 20.594 1 96.75 281 PHE B O 1
ATOM 5164 N N . LEU B 1 282 ? 19.078 18.375 19.859 1 97.19 282 LEU B N 1
ATOM 5165 C CA . LEU B 1 282 ? 19.359 17 20.25 1 97.19 282 LEU B CA 1
ATOM 5166 C C . LEU B 1 282 ? 19.281 16.828 21.75 1 97.19 282 LEU B C 1
ATOM 5168 O O . LEU B 1 282 ? 18.781 15.812 22.25 1 97.19 282 LEU B O 1
ATOM 5172 N N . LEU B 1 283 ? 19.797 17.828 22.438 1 96.88 283 LEU B N 1
ATOM 5173 C CA . LEU B 1 283 ? 19.703 17.812 23.891 1 96.88 283 LEU B CA 1
ATOM 5174 C C . LEU B 1 283 ? 18.25 17.828 24.359 1 96.88 283 LEU B C 1
ATOM 5176 O O . LEU B 1 283 ? 17.859 17.031 25.219 1 96.88 283 LEU B O 1
ATOM 5180 N N . PHE B 1 284 ? 17.484 18.656 23.734 1 97.44 284 PHE B N 1
ATOM 5181 C CA . PHE B 1 284 ? 16.062 18.734 24.031 1 97.44 284 PHE B CA 1
ATOM 5182 C C . PHE B 1 284 ? 15.359 17.422 23.703 1 97.44 284 PHE B C 1
ATOM 5184 O O . PHE B 1 284 ? 14.547 16.938 24.484 1 97.44 284 PHE B O 1
ATOM 5191 N N . SER B 1 285 ? 15.727 16.875 22.547 1 97.19 285 SER B N 1
ATOM 5192 C CA . SER B 1 285 ? 15.094 15.664 22.031 1 97.19 285 SER B CA 1
ATOM 5193 C C . SER B 1 285 ? 15.297 14.492 22.984 1 97.19 285 SER B C 1
ATOM 5195 O O . SER B 1 285 ? 14.383 13.695 23.188 1 97.19 285 SER B O 1
ATOM 5197 N N . LYS B 1 286 ? 16.406 14.383 23.547 1 96.31 286 LYS B N 1
ATOM 5198 C CA . LYS B 1 286 ? 16.703 13.297 24.469 1 96.31 286 LYS B CA 1
ATOM 5199 C C . LYS B 1 286 ? 15.805 13.367 25.703 1 96.31 286 LYS B C 1
ATOM 5201 O O . LYS B 1 286 ? 15.242 12.352 26.125 1 96.31 286 LYS B O 1
ATOM 5206 N N . GLU B 1 287 ? 15.711 14.523 26.172 1 96.12 287 GLU B N 1
ATOM 5207 C CA . GLU B 1 287 ? 14.891 14.711 27.359 1 96.12 287 GLU B CA 1
ATOM 5208 C C . GLU B 1 287 ? 13.406 14.555 27.047 1 96.12 287 GLU B C 1
ATOM 5210 O O . GLU B 1 287 ? 12.672 13.891 27.781 1 96.12 287 GLU B O 1
ATOM 5215 N N . ALA B 1 288 ? 13.039 15.219 25.984 1 96.38 288 ALA B N 1
ATOM 5216 C CA . ALA B 1 288 ? 11.641 15.148 25.578 1 96.38 288 ALA B CA 1
ATOM 5217 C C . ALA B 1 288 ? 11.227 13.711 25.281 1 96.38 288 ALA B C 1
ATOM 5219 O O . ALA B 1 288 ? 10.102 13.305 25.578 1 96.38 288 ALA B O 1
ATOM 5220 N N . ARG B 1 289 ? 12.078 12.945 24.672 1 96.62 289 ARG B N 1
ATOM 5221 C CA . ARG B 1 289 ? 11.812 11.555 24.328 1 96.62 289 ARG B CA 1
ATOM 5222 C C . ARG B 1 289 ? 11.531 10.727 25.594 1 96.62 289 ARG B C 1
ATOM 5224 O O . ARG B 1 289 ? 10.555 9.969 25.641 1 96.62 289 ARG B O 1
ATOM 5231 N N . LYS B 1 290 ? 12.352 10.914 26.578 1 95.69 290 LYS B N 1
ATOM 5232 C CA . LYS B 1 290 ? 12.18 10.195 27.844 1 95.69 290 LYS B CA 1
ATOM 5233 C C . LYS B 1 290 ? 10.828 10.508 28.469 1 95.69 290 LYS B C 1
ATOM 5235 O O . LYS B 1 290 ? 10.094 9.602 28.875 1 95.69 290 LYS B O 1
ATOM 5240 N N . ASN B 1 291 ? 10.516 11.758 28.484 1 96 291 ASN B N 1
ATOM 5241 C CA . ASN B 1 291 ? 9.273 12.195 29.109 1 96 291 ASN B CA 1
ATOM 5242 C C . ASN B 1 291 ? 8.055 11.672 28.359 1 96 291 ASN B C 1
ATOM 5244 O O . ASN B 1 291 ? 7.094 11.195 28.969 1 96 291 ASN B O 1
ATOM 5248 N N . LEU B 1 292 ? 8.125 11.703 27.078 1 95.69 292 LEU B N 1
ATOM 5249 C CA . LEU B 1 292 ? 6.992 11.305 26.25 1 95.69 292 LEU B CA 1
ATOM 5250 C C . LEU B 1 292 ? 6.777 9.797 26.312 1 95.69 292 LEU B C 1
ATOM 5252 O O . LEU B 1 292 ? 5.637 9.328 26.297 1 95.69 292 LEU B O 1
ATOM 5256 N N . MET B 1 293 ? 7.844 9.078 26.406 1 95.31 293 MET B N 1
ATOM 5257 C CA . MET B 1 293 ? 7.746 7.625 26.5 1 95.31 293 MET B CA 1
ATOM 5258 C C . MET B 1 293 ? 7.133 7.203 27.828 1 95.31 293 MET B C 1
ATOM 5260 O O . MET B 1 293 ? 6.461 6.176 27.906 1 95.31 293 MET B O 1
ATOM 5264 N N . GLU B 1 294 ? 7.41 7.992 28.797 1 95.25 294 GLU B N 1
ATOM 5265 C CA . GLU B 1 294 ? 6.824 7.734 30.109 1 95.25 294 GLU B CA 1
ATOM 5266 C C . GLU B 1 294 ? 5.336 8.078 30.125 1 95.25 294 GLU B C 1
ATOM 5268 O O . GLU B 1 294 ? 4.535 7.367 30.734 1 95.25 294 GLU B O 1
ATOM 5273 N N . GLU B 1 295 ? 5.008 9.078 29.453 1 94.25 295 GLU B N 1
ATOM 5274 C CA . GLU B 1 295 ? 3.619 9.531 29.406 1 94.25 295 GLU B CA 1
ATOM 5275 C C . GLU B 1 295 ? 2.771 8.625 28.516 1 94.25 295 GLU B C 1
ATOM 5277 O O . GLU B 1 295 ? 1.598 8.383 28.797 1 94.25 295 GLU B O 1
ATOM 5282 N N . ARG B 1 296 ? 3.352 8.219 27.484 1 93.12 296 ARG B N 1
ATOM 5283 C CA . ARG B 1 296 ? 2.648 7.383 26.516 1 93.12 296 ARG B CA 1
ATOM 5284 C C . ARG B 1 296 ? 3.467 6.141 26.172 1 93.12 296 ARG B C 1
ATOM 5286 O O . ARG B 1 296 ? 4.102 6.086 25.109 1 93.12 296 ARG B O 1
ATOM 5293 N N . PRO B 1 297 ? 3.168 5.199 27.062 1 91.5 297 PRO B N 1
ATOM 5294 C CA . PRO B 1 297 ? 3.916 3.973 26.781 1 91.5 297 PRO B CA 1
ATOM 5295 C C . PRO B 1 297 ? 3.447 3.283 25.5 1 91.5 297 PRO B C 1
ATOM 5297 O O . PRO B 1 297 ? 2.248 3.246 25.219 1 91.5 297 PRO B O 1
ATOM 5300 N N . GLY B 1 298 ? 4.359 2.861 24.641 1 91.12 298 GLY B N 1
ATOM 5301 C CA . GLY B 1 298 ? 4.027 2.115 23.438 1 91.12 298 GLY B CA 1
ATOM 5302 C C . GLY B 1 298 ? 3.887 2.992 22.219 1 91.12 298 GLY B C 1
ATOM 5303 O O . GLY B 1 298 ? 3.488 2.52 21.141 1 91.12 298 GLY B O 1
ATOM 5304 N N . ILE B 1 299 ? 4.164 4.219 22.375 1 92.31 299 ILE B N 1
ATOM 5305 C CA . ILE B 1 299 ? 4.109 5.145 21.25 1 92.31 299 ILE B CA 1
ATOM 5306 C C . ILE B 1 299 ? 5.137 4.734 20.188 1 92.31 299 ILE B C 1
ATOM 5308 O O . ILE B 1 299 ? 6.254 4.336 20.531 1 92.31 299 ILE B O 1
ATOM 5312 N N . ASN B 1 300 ? 4.641 4.789 18.938 1 91.81 300 ASN B N 1
ATOM 5313 C CA . ASN B 1 300 ? 5.566 4.402 17.875 1 91.81 300 ASN B CA 1
ATOM 5314 C C . ASN B 1 300 ? 6.621 5.48 17.641 1 91.81 300 ASN B C 1
ATOM 5316 O O . ASN B 1 300 ? 6.391 6.656 17.922 1 91.81 300 ASN B O 1
ATOM 5320 N N . ASN B 1 301 ? 7.715 5.082 17.109 1 91.94 301 ASN B N 1
ATOM 5321 C CA . ASN B 1 301 ? 8.875 5.953 16.969 1 91.94 301 ASN B CA 1
ATOM 5322 C C . ASN B 1 301 ? 8.586 7.117 16.031 1 91.94 301 ASN B C 1
ATOM 5324 O O . ASN B 1 301 ? 9.047 8.242 16.266 1 91.94 301 ASN B O 1
ATOM 5328 N N . SER B 1 302 ? 7.84 6.859 15 1 92.62 302 SER B N 1
ATOM 5329 C CA . SER B 1 302 ? 7.523 7.918 14.047 1 92.62 302 SER B CA 1
ATOM 5330 C C . SER B 1 302 ? 6.684 9.016 14.695 1 92.62 302 SER B C 1
ATOM 5332 O O . SER B 1 302 ? 6.965 10.203 14.516 1 92.62 302 SER B O 1
ATOM 5334 N N . THR B 1 303 ? 5.742 8.617 15.484 1 94.31 303 THR B N 1
ATOM 5335 C CA . THR B 1 303 ? 4.879 9.562 16.188 1 94.31 303 THR B CA 1
ATOM 5336 C C . THR B 1 303 ? 5.656 10.297 17.281 1 94.31 303 THR B C 1
ATOM 5338 O O . THR B 1 303 ? 5.473 11.5 17.469 1 94.31 303 THR B O 1
ATOM 5341 N N . LEU B 1 304 ? 6.457 9.547 17.938 1 95.5 304 LEU B N 1
ATOM 5342 C CA . LEU B 1 304 ? 7.281 10.133 18.984 1 95.5 304 LEU B CA 1
ATOM 5343 C C . LEU B 1 304 ? 8.172 11.242 18.422 1 95.5 304 LEU B C 1
ATOM 5345 O O . LEU B 1 304 ? 8.219 12.344 18.984 1 95.5 304 LEU B O 1
ATOM 5349 N N . ASN B 1 305 ? 8.844 10.953 17.359 1 96.25 305 ASN B N 1
ATOM 5350 C CA . ASN B 1 305 ? 9.711 11.938 16.719 1 96.25 305 ASN B CA 1
ATOM 5351 C C . ASN B 1 305 ? 8.922 13.164 16.281 1 96.25 305 ASN B C 1
ATOM 5353 O O . ASN B 1 305 ? 9.406 14.297 16.391 1 96.25 305 ASN B O 1
ATOM 5357 N N . ALA B 1 306 ? 7.738 12.914 15.773 1 96.25 306 ALA B N 1
ATOM 5358 C CA . ALA B 1 306 ? 6.883 14.023 15.352 1 96.25 306 ALA B CA 1
ATOM 5359 C C . ALA B 1 306 ? 6.496 14.898 16.547 1 96.25 306 ALA B C 1
ATOM 5361 O O . ALA B 1 306 ? 6.531 16.125 16.453 1 96.25 306 ALA B O 1
ATOM 5362 N N . PHE B 1 307 ? 6.184 14.234 17.672 1 96.06 307 PHE B N 1
ATOM 5363 C CA . PHE B 1 307 ? 5.848 14.945 18.891 1 96.06 307 PHE B CA 1
ATOM 5364 C C . PHE B 1 307 ? 7.004 15.836 19.344 1 96.06 307 PHE B C 1
ATOM 5366 O O . PHE B 1 307 ? 6.805 17 19.688 1 96.06 307 PHE B O 1
ATOM 5373 N N . ILE B 1 308 ? 8.141 15.297 19.297 1 96.69 308 ILE B N 1
ATOM 5374 C CA . ILE B 1 308 ? 9.336 16 19.734 1 96.69 308 ILE B CA 1
ATOM 5375 C C . ILE B 1 308 ? 9.578 17.219 18.859 1 96.69 308 ILE B C 1
ATOM 5377 O O . ILE B 1 308 ? 9.875 18.312 19.359 1 96.69 308 ILE B O 1
ATOM 5381 N N . SER B 1 309 ? 9.398 17.047 17.594 1 96.44 309 SER B N 1
ATOM 5382 C CA . SER B 1 309 ? 9.602 18.141 16.641 1 96.44 309 SER B CA 1
ATOM 5383 C C . SER B 1 309 ? 8.594 19.266 16.875 1 96.44 309 SER B C 1
ATOM 5385 O O . SER B 1 309 ? 8.945 20.453 16.828 1 96.44 309 SER B O 1
ATOM 5387 N N . VAL B 1 310 ? 7.391 18.922 17.094 1 96.12 310 VAL B N 1
ATOM 5388 C CA . VAL B 1 310 ? 6.344 19.922 17.328 1 96.12 310 VAL B CA 1
ATOM 5389 C C . VAL B 1 310 ? 6.629 20.672 18.625 1 96.12 310 VAL B C 1
ATOM 5391 O O . VAL B 1 310 ? 6.531 21.906 18.672 1 96.12 310 VAL B O 1
ATOM 5394 N N . LYS B 1 311 ? 7.016 19.953 19.641 1 96.06 311 LYS B N 1
ATOM 5395 C CA . LYS B 1 311 ? 7.32 20.562 20.922 1 96.06 311 LYS B CA 1
ATOM 5396 C C . LYS B 1 311 ? 8.477 21.547 20.797 1 96.06 311 LYS B C 1
ATOM 5398 O O . LYS B 1 311 ? 8.453 22.625 21.406 1 96.06 311 LYS B O 1
ATOM 5403 N N . TRP B 1 312 ? 9.453 21.156 20.016 1 97.12 312 TRP B N 1
ATOM 5404 C CA . TRP B 1 312 ? 10.609 22.016 19.797 1 97.12 312 TRP B CA 1
ATOM 5405 C C . TRP B 1 312 ? 10.203 23.312 19.094 1 97.12 312 TRP B C 1
ATOM 5407 O O . TRP B 1 312 ? 10.625 24.406 19.5 1 97.12 312 TRP B O 1
ATOM 5417 N N . LYS B 1 313 ? 9.328 23.234 18.125 1 94.12 313 LYS B N 1
ATOM 5418 C CA . LYS B 1 313 ? 8.906 24.391 17.328 1 94.12 313 LYS B CA 1
ATOM 5419 C C . LYS B 1 313 ? 8.031 25.328 18.141 1 94.12 313 LYS B C 1
ATOM 5421 O O . LYS B 1 313 ? 7.992 26.531 17.891 1 94.12 313 LYS B O 1
ATOM 5426 N N . GLU B 1 314 ? 7.492 24.797 19.188 1 94.69 314 GLU B N 1
ATOM 5427 C CA . GLU B 1 314 ? 6.547 25.594 19.953 1 94.69 314 GLU B CA 1
ATOM 5428 C C . GLU B 1 314 ? 7.195 26.141 21.219 1 94.69 314 GLU B C 1
ATOM 5430 O O . GLU B 1 314 ? 6.555 26.859 22 1 94.69 314 GLU B O 1
ATOM 5435 N N . LEU B 1 315 ? 8.414 25.797 21.438 1 94.75 315 LEU B N 1
ATOM 5436 C CA . LEU B 1 315 ? 9.125 26.312 22.609 1 94.75 315 LEU B CA 1
ATOM 5437 C C . LEU B 1 315 ? 9.219 27.844 22.547 1 94.75 315 LEU B C 1
ATOM 5439 O O . LEU B 1 315 ? 9.445 28.406 21.484 1 94.75 315 LEU B O 1
ATOM 5443 N N . SER B 1 316 ? 9 28.469 23.719 1 94.81 316 SER B N 1
ATOM 5444 C CA . SER B 1 316 ? 9.234 29.906 23.812 1 94.81 316 SER B CA 1
ATOM 5445 C C . SER B 1 316 ? 10.711 30.25 23.641 1 94.81 316 SER B C 1
ATOM 5447 O O . SER B 1 316 ? 11.57 29.375 23.766 1 94.81 316 SER B O 1
ATOM 5449 N N . GLU B 1 317 ? 10.969 31.406 23.266 1 94.56 317 GLU B N 1
ATOM 5450 C CA . GLU B 1 317 ? 12.352 31.844 23.109 1 94.56 317 GLU B CA 1
ATOM 5451 C C . GLU B 1 317 ? 13.141 31.641 24.391 1 94.56 317 GLU B C 1
ATOM 5453 O O . GLU B 1 317 ? 14.312 31.25 24.359 1 94.56 317 GLU B O 1
ATOM 5458 N N . GLU B 1 318 ? 12.43 31.906 25.469 1 95.81 318 GLU B N 1
ATOM 5459 C CA . GLU B 1 318 ? 13.078 31.75 26.766 1 95.81 318 GLU B CA 1
ATOM 5460 C C . GLU B 1 318 ? 13.43 30.297 27.047 1 95.81 318 GLU B C 1
ATOM 5462 O O . GLU B 1 318 ? 14.531 30 27.516 1 95.81 318 GLU B O 1
ATOM 5467 N N . GLU B 1 319 ? 12.531 29.391 26.688 1 96 319 GLU B N 1
ATOM 5468 C CA . GLU B 1 319 ? 12.766 27.969 26.906 1 96 319 GLU B CA 1
ATOM 5469 C C . GLU B 1 319 ? 13.836 27.438 25.953 1 96 319 GLU B C 1
ATOM 5471 O O . GLU B 1 319 ? 14.648 26.594 26.344 1 96 319 GLU B O 1
ATOM 5476 N N . ARG B 1 320 ? 13.82 27.906 24.797 1 96.06 320 ARG B N 1
ATOM 5477 C CA . ARG B 1 320 ? 14.797 27.5 23.797 1 96.06 320 ARG B CA 1
ATOM 5478 C C . ARG B 1 320 ? 16.203 27.922 24.188 1 96.06 320 ARG B C 1
ATOM 5480 O O . ARG B 1 320 ? 17.172 27.219 23.906 1 96.06 320 ARG B O 1
ATOM 5487 N N . GLN B 1 321 ? 16.297 29.141 24.766 1 96.19 321 GLN B N 1
ATOM 5488 C CA . GLN B 1 321 ? 17.578 29.703 25.141 1 96.19 321 GLN B CA 1
ATOM 5489 C C . GLN B 1 321 ? 18.281 28.828 26.172 1 96.19 321 GLN B C 1
ATOM 5491 O O . GLN B 1 321 ? 19.516 28.734 26.203 1 96.19 321 GLN B O 1
ATOM 5496 N N . VAL B 1 322 ? 17.484 28.203 27 1 96.75 322 VAL B N 1
ATOM 5497 C CA . VAL B 1 322 ? 18.047 27.297 28 1 96.75 322 VAL B CA 1
ATOM 5498 C C . VAL B 1 322 ? 18.844 26.203 27.312 1 96.75 322 VAL B C 1
ATOM 5500 O O . VAL B 1 322 ? 19.969 25.875 27.734 1 96.75 322 VAL B O 1
ATOM 5503 N N . TRP B 1 323 ? 18.266 25.656 26.281 1 97.31 323 TRP B N 1
ATOM 5504 C CA . TRP B 1 323 ? 18.906 24.578 25.562 1 97.31 323 TRP B CA 1
ATOM 5505 C C . TRP B 1 323 ? 20.062 25.094 24.719 1 97.31 323 TRP B C 1
ATOM 5507 O O . TRP B 1 323 ? 21.109 24.438 24.594 1 97.31 323 TRP B O 1
ATOM 5517 N N . ASN B 1 324 ? 19.922 26.266 24.203 1 97.06 324 ASN B N 1
ATOM 5518 C CA . ASN B 1 324 ? 21 26.891 23.438 1 97.06 324 ASN B CA 1
ATOM 5519 C C . ASN B 1 324 ? 22.219 27.156 24.312 1 97.06 324 ASN B C 1
ATOM 5521 O O . ASN B 1 324 ? 23.359 26.969 23.875 1 97.06 324 ASN B O 1
ATOM 5525 N N . GLU B 1 325 ? 21.969 27.578 25.422 1 96.94 325 GLU B N 1
ATOM 5526 C CA . GLU B 1 325 ? 23.062 27.859 26.359 1 96.94 325 GLU B CA 1
ATOM 5527 C C . GLU B 1 325 ? 23.797 26.562 26.734 1 96.94 325 GLU B C 1
ATOM 5529 O O . GLU B 1 325 ? 25.016 26.547 26.812 1 96.94 325 GLU B O 1
ATOM 5534 N N . LYS B 1 326 ? 22.984 25.547 27.016 1 96.5 326 LYS B N 1
ATOM 5535 C CA . LYS B 1 326 ? 23.578 24.25 27.328 1 96.5 326 LYS B CA 1
ATOM 5536 C C . LYS B 1 326 ? 24.453 23.766 26.188 1 96.5 326 LYS B C 1
ATOM 5538 O O . LYS B 1 326 ? 25.578 23.281 26.406 1 96.5 326 LYS B O 1
ATOM 5543 N N . ALA B 1 327 ? 23.969 23.891 24.969 1 96.88 327 ALA B N 1
ATOM 5544 C CA . ALA B 1 327 ? 24.719 23.453 23.781 1 96.88 327 ALA B CA 1
ATOM 5545 C C . ALA B 1 327 ? 25.953 24.328 23.562 1 96.88 327 ALA B C 1
ATOM 5547 O O . ALA B 1 327 ? 27 23.844 23.141 1 96.88 327 ALA B O 1
ATOM 5548 N N . ALA B 1 328 ? 25.797 25.609 23.828 1 96.56 328 ALA B N 1
ATOM 5549 C CA . ALA B 1 328 ? 26.906 26.547 23.656 1 96.56 328 ALA B CA 1
ATOM 5550 C C . ALA B 1 328 ? 28.047 26.234 24.625 1 96.56 328 ALA B C 1
ATOM 5552 O O . ALA B 1 328 ? 29.219 26.312 24.25 1 96.56 328 ALA B O 1
ATOM 5553 N N . LYS B 1 329 ? 27.703 25.969 25.828 1 96.25 329 LYS B N 1
ATOM 5554 C CA . LYS B 1 329 ? 28.719 25.609 26.828 1 96.25 329 LYS B CA 1
ATOM 5555 C C . LYS B 1 329 ? 29.484 24.375 26.391 1 96.25 329 LYS B C 1
ATOM 5557 O O . LYS B 1 329 ? 30.719 24.328 26.516 1 96.25 329 LYS B O 1
ATOM 5562 N N . ALA B 1 330 ? 28.766 23.391 25.953 1 95.5 330 ALA B N 1
ATOM 5563 C CA . ALA B 1 330 ? 29.406 22.172 25.484 1 95.5 330 ALA B CA 1
ATOM 5564 C C . ALA B 1 330 ? 30.281 22.438 24.266 1 95.5 330 ALA B C 1
ATOM 5566 O O . ALA B 1 330 ? 31.359 21.859 24.125 1 95.5 330 ALA B O 1
ATOM 5567 N N . MET B 1 331 ? 29.859 23.297 23.438 1 96.06 331 MET B N 1
ATOM 5568 C CA . MET B 1 331 ? 30.609 23.641 22.234 1 96.06 331 MET B CA 1
ATOM 5569 C C . MET B 1 331 ? 31.891 24.391 22.594 1 96.06 331 MET B C 1
ATOM 5571 O O . MET B 1 331 ? 32.938 24.188 21.953 1 96.06 331 MET B O 1
ATOM 5575 N N . GLU B 1 332 ? 31.766 25.25 23.5 1 95.88 332 GLU B N 1
ATOM 5576 C CA . GLU B 1 332 ? 32.969 25.984 23.953 1 95.88 332 GLU B CA 1
ATOM 5577 C C . GLU B 1 332 ? 34 25.016 24.516 1 95.88 332 GLU B C 1
ATOM 5579 O O . GLU B 1 332 ? 35.188 25.172 24.25 1 95.88 332 GLU B O 1
ATOM 5584 N N . ALA B 1 333 ? 33.5 24.141 25.328 1 95.38 333 ALA B N 1
ATOM 5585 C CA . ALA B 1 333 ? 34.406 23.109 25.859 1 95.38 333 ALA B CA 1
ATOM 5586 C C . ALA B 1 333 ? 35.031 22.297 24.734 1 95.38 333 ALA B C 1
ATOM 5588 O O . ALA B 1 333 ? 36.219 21.969 24.781 1 95.38 333 ALA B O 1
ATOM 5589 N N . TYR B 1 334 ? 34.25 21.984 23.734 1 95.38 334 TYR B N 1
ATOM 5590 C CA . TYR B 1 334 ? 34.719 21.219 22.578 1 95.38 334 TYR B CA 1
ATOM 5591 C C . TYR B 1 334 ? 35.781 21.984 21.812 1 95.38 334 TYR B C 1
ATOM 5593 O O . TYR B 1 334 ? 36.781 21.406 21.406 1 95.38 334 TYR B O 1
ATOM 5601 N N . LYS B 1 335 ? 35.594 23.25 21.641 1 95.06 335 LYS B N 1
ATOM 5602 C CA . LYS B 1 335 ? 36.562 24.078 20.938 1 95.06 335 LYS B CA 1
ATOM 5603 C C . LYS B 1 335 ? 37.906 24.094 21.672 1 95.06 335 LYS B C 1
ATOM 5605 O O . LYS B 1 335 ? 38.969 24.031 21.047 1 95.06 335 LYS B O 1
ATOM 5610 N N . LYS B 1 336 ? 37.844 24.125 22.922 1 94.94 336 LYS B N 1
ATOM 5611 C CA . LYS B 1 336 ? 39.062 24.094 23.719 1 94.94 336 LYS B CA 1
ATOM 5612 C C . LYS B 1 336 ? 39.781 22.75 23.594 1 94.94 336 LYS B C 1
ATOM 5614 O O . LYS B 1 336 ? 41 22.703 23.484 1 94.94 336 LYS B O 1
ATOM 5619 N N . GLU B 1 337 ? 38.938 21.703 23.609 1 93.69 337 GLU B N 1
ATOM 5620 C CA . GLU B 1 337 ? 39.5 20.359 23.469 1 93.69 337 GLU B CA 1
ATOM 5621 C C . GLU B 1 337 ? 40.156 20.172 22.109 1 93.69 337 GLU B C 1
ATOM 5623 O O . GLU B 1 337 ? 41.219 19.531 21.984 1 93.69 337 GLU B O 1
ATOM 5628 N N . ILE B 1 338 ? 39.562 20.672 21.094 1 93.38 338 ILE B N 1
ATOM 5629 C CA . ILE B 1 338 ? 40.062 20.547 19.734 1 93.38 338 ILE B CA 1
ATOM 5630 C C . ILE B 1 338 ? 41.375 21.344 19.594 1 93.38 338 ILE B C 1
ATOM 5632 O O . ILE B 1 338 ? 42.281 20.922 18.875 1 93.38 338 ILE B O 1
ATOM 5636 N N . GLU B 1 339 ? 41.406 22.5 20.234 1 92.62 339 GLU B N 1
ATOM 5637 C CA . GLU B 1 339 ? 42.625 23.312 20.219 1 92.62 339 GLU B CA 1
ATOM 5638 C C . GLU B 1 339 ? 43.781 22.578 20.891 1 92.62 339 GLU B C 1
ATOM 5640 O O . GLU B 1 339 ? 44.875 22.562 20.375 1 92.62 339 GLU B O 1
ATOM 5645 N N . GLU B 1 340 ? 43.5 22.047 21.984 1 91.81 340 GLU B N 1
ATOM 5646 C CA . GLU B 1 340 ? 44.531 21.281 22.703 1 91.81 340 GLU B CA 1
ATOM 5647 C C . GLU B 1 340 ? 44.969 20.062 21.891 1 91.81 340 GLU B C 1
ATOM 5649 O O . GLU B 1 340 ? 46.156 19.734 21.859 1 91.81 340 GLU B O 1
ATOM 5654 N N . TYR B 1 341 ? 43.969 19.453 21.266 1 91.38 341 TYR B N 1
ATOM 5655 C CA . TYR B 1 341 ? 44.25 18.297 20.422 1 91.38 341 TYR B CA 1
ATOM 5656 C C . TYR B 1 341 ? 45.125 18.672 19.25 1 91.38 341 TYR B C 1
ATOM 5658 O O . TYR B 1 341 ? 46.062 17.953 18.922 1 91.38 341 TYR B O 1
ATOM 5666 N N . SER B 1 342 ? 44.812 19.781 18.672 1 89.56 342 SER B N 1
ATOM 5667 C CA . SER B 1 342 ? 45.594 20.25 17.531 1 89.56 342 SER B CA 1
ATOM 5668 C C . SER B 1 342 ? 47 20.641 17.953 1 89.56 342 SER B C 1
ATOM 5670 O O . SER B 1 342 ? 47.969 20.406 17.203 1 89.56 342 SER B O 1
ATOM 5672 N N . LYS B 1 343 ? 47.156 21.125 19.141 1 88.44 343 LYS B N 1
ATOM 5673 C CA . LYS B 1 343 ? 48.469 21.5 19.641 1 88.44 343 LYS B CA 1
ATOM 5674 C C . LYS B 1 343 ? 49.312 20.266 19.938 1 88.44 343 LYS B C 1
ATOM 5676 O O . LYS B 1 343 ? 50.5 20.234 19.641 1 88.44 343 LYS B O 1
ATOM 5681 N N . SER B 1 344 ? 48.625 19.359 20.453 1 85 344 SER B N 1
ATOM 5682 C CA . SER B 1 344 ? 49.312 18.125 20.781 1 85 344 SER B CA 1
ATOM 5683 C C . SER B 1 344 ? 49.719 17.375 19.516 1 85 344 SER B C 1
ATOM 5685 O O . SER B 1 344 ? 50.812 16.781 19.469 1 85 344 SER B O 1
ATOM 5687 N N . ALA B 1 345 ? 48.875 17.406 18.562 1 81.12 345 ALA B N 1
ATOM 5688 C CA . ALA B 1 345 ? 49.188 16.734 17.297 1 81.12 345 ALA B CA 1
ATOM 5689 C C . ALA B 1 345 ? 50.312 17.453 16.547 1 81.12 345 ALA B C 1
ATOM 5691 O O . ALA B 1 345 ? 51.156 16.797 15.969 1 81.12 345 ALA B O 1
ATOM 5692 N N . ALA B 1 346 ? 50.344 18.766 16.609 1 81 346 ALA B N 1
ATOM 5693 C CA . ALA B 1 346 ? 51.406 19.578 16 1 81 346 ALA B CA 1
ATOM 5694 C C . ALA B 1 346 ? 52.719 19.375 16.719 1 81 346 ALA B C 1
ATOM 5696 O O . ALA B 1 346 ? 53.781 19.312 16.094 1 81 346 ALA B O 1
ATOM 5697 N N . ALA B 1 347 ? 52.656 19.312 18 1 79 347 ALA B N 1
ATOM 5698 C CA . ALA B 1 347 ? 53.875 19.094 18.781 1 79 347 ALA B CA 1
ATOM 5699 C C . ALA B 1 347 ? 54.469 17.719 18.5 1 79 347 ALA B C 1
ATOM 5701 O O . ALA B 1 347 ? 55.688 17.562 18.516 1 79 347 ALA B O 1
ATOM 5702 N N . LYS B 1 348 ? 53.562 16.828 18.297 1 70.38 348 LYS B N 1
ATOM 5703 C CA . LYS B 1 348 ? 54.062 15.484 18 1 70.38 348 LYS B CA 1
ATOM 5704 C C . LYS B 1 348 ? 54.75 15.422 16.641 1 70.38 348 LYS B C 1
ATOM 5706 O O . LYS B 1 348 ? 55.719 14.68 16.438 1 70.38 348 LYS B O 1
ATOM 5711 N N . GLU B 1 349 ? 54.25 16.188 15.828 1 72.75 349 GLU B N 1
ATOM 5712 C CA . GLU B 1 349 ? 54.844 16.234 14.492 1 72.75 349 GLU B CA 1
ATOM 5713 C C . GLU B 1 349 ? 56.156 16.984 14.5 1 72.75 349 GLU B C 1
ATOM 5715 O O . GLU B 1 349 ? 57.062 16.656 13.727 1 72.75 349 GLU B O 1
ATOM 5720 N N . ASP B 1 350 ? 56.406 17.953 15.406 1 69.62 350 ASP B N 1
ATOM 5721 C CA . ASP B 1 350 ? 57.656 18.719 15.5 1 69.62 350 ASP B CA 1
ATOM 5722 C C . ASP B 1 350 ? 58.688 18 16.359 1 69.62 350 ASP B C 1
ATOM 5724 O O . ASP B 1 350 ? 59.812 18.453 16.484 1 69.62 350 ASP B O 1
ATOM 5728 N N . SER B 1 351 ? 58.281 17.172 17.203 1 63.5 351 SER B N 1
ATOM 5729 C CA . SER B 1 351 ? 59.344 16.484 17.969 1 63.5 351 SER B CA 1
ATOM 5730 C C . SER B 1 351 ? 60.219 15.664 17.047 1 63.5 351 SER B C 1
ATOM 5732 O O . SER B 1 351 ? 59.75 14.828 16.281 1 63.5 351 SER B O 1
ATOM 5734 N N . PRO B 1 352 ? 61.469 16.094 16.797 1 54.5 352 PRO B N 1
ATOM 5735 C CA . PRO B 1 352 ? 62.469 15.398 15.984 1 54.5 352 PRO B CA 1
ATOM 5736 C C . PRO B 1 352 ? 62.594 13.922 16.344 1 54.5 352 PRO B C 1
ATOM 5738 O O . PRO B 1 352 ? 62.344 13.539 17.5 1 54.5 352 PRO B O 1
ATOM 5741 N N . GLN B 1 353 ? 62.312 13 15.406 1 50.03 353 GLN B N 1
ATOM 5742 C CA . GLN B 1 353 ? 62.812 11.633 15.531 1 50.03 353 GLN B CA 1
ATOM 5743 C C . GLN B 1 353 ? 64.25 11.625 16.078 1 50.03 353 GLN B C 1
ATOM 5745 O O . GLN B 1 353 ? 65.125 12.102 15.43 1 50.03 353 GLN B O 1
ATOM 5750 N N . GLN B 1 354 ? 64.438 11.883 17.328 1 36.31 354 GLN B N 1
ATOM 5751 C CA . GLN B 1 354 ? 65.75 11.297 17.734 1 36.31 354 GLN B CA 1
ATOM 5752 C C . GLN B 1 354 ? 65.688 9.773 17.688 1 36.31 354 GLN B C 1
ATOM 5754 O O . GLN B 1 354 ? 64.688 9.172 18.141 1 36.31 354 GLN B O 1
#

Organism: Thlaspi arvense (NCBI:txid13288)

Secondary structure (DSSP, 8-state):
-HHHHHHHHHHHHHHHHHS--SS----------HHHHHHHHHTSHHHHHHH-TT--HHHHHHHHHHHHHHS-HHHHHHHHHHHHHHHHHHHHHHHHHHHHHHHHHHHHHHHHHHHHHHHHHHHHHHHHHHHHHHTTT------TTSPPPPPPHHHHHHHHHHHHHHHTT--HHHHHHHHHHHHHH--HHHHHHHHHHHHHHHHHHHHHHHHHHHHHHHHHHHHHHHHHHHHHHHHHHHHHHHHHHHHHHHHHHHHHHHHHHHHHHHHHH-TTSPPPPPPHHHHHHHHHHHHHHHHSTT--HHHHHHHHHHHHHT--HHHHHHHHHHHHHHHHHHHHHHHHHHHHHHHHHHS---/-HHHHHHHHHHHHHHHHHT--SS----------HHHHHHHHHTSHHHHHHH-TT--HHHHHHHHHHHHHHS-HHHHHHHHHHHHHHHHHHHHHHHHHHHHHHHHHHHHHHHHHHHHHHHHHHHHHHHHHHHHHHTTT------TTSPPPPPPHHHHHHHHHHHHHHHTT--HHHHHHHHHHHHHH--HHHHHHHHHHHHHHHHHHHHHHHHHHHHHHHHHHHHHHHHHHHHHHHHHHHHHHHHHHHHHHHHHHHHHHHHHHHHHHHHHH-TTSPPPPPPHHHHHHHHHHHHHHHHSTT--HHHHHHHHHHHHHT--HHHHHHHHHHHHHHHHHHHHHHHHHHHHHHHHHHS---

pLDDT: mean 83.77, std 19.21, range [25.3, 97.44]

Nearest PDB structures (foldseek):
  2yrq-assembly1_A  TM=3.848E-01  e=1.635E-05  Homo sapiens
  5jgh-assembly1_A  TM=4.403E-01  e=2.039E-04  Saccharomyces cerevisiae S288C
  2co9-assembly1_A  TM=7.466E-01  e=9.482E-03  Mus musculus
  6erq-assembly2_G  TM=3.959E-01  e=3.344E-03  Homo sapiens
  3tq6-assembly1_A  TM=3.754E-01  e=1.932E-03  Homo sapiens

Radius of gyration: 47.3 Å; Cα contacts (8 Å, |Δi|>4): 320; chains: 2; bounding box: 130×127×74 Å

Foldseek 3Di:
DVVVVVVCCVVVVVVCLVVVPDPCPVPVPPPPDDVLVVVVLCLDLNNLCVVPVPDDPVRSVVVSVVVVVPDDPVNCVVVVVVSVVVVVVVVVVVVVVVVVVVVVVVVVVVVVVVVVVVVVVVVVVVVVVVCVVCVVPDDDDDDPLQDDDFDALLRVQLVVVVVVVVVVVDDPVRSVVVSVVVQVPDDCVRSVVSRVVRVVVNVVNVVSNVVVVVVVVVVVVVVVVVVVVVVVVVVVVVVVVVVVVVVVVVVVVVVVVVVVVVVVVVCVVPVLQDDQDDALLRVQLVVQLVVVCVVDPPDDPVVSVVVSVVCQVPDDPVRSVVSRVVNVVSRVVNVVSNVVVVVVVVVVVPPDPD/DVVVVVVVCVVVLVVCLVPVPPPCPVPVPPPPDDVLVVVVLCLDLNNLCVVPVPDDPVRSVVVSVVVVVPDDPVNCVVVVVVSVVVVVVVVVVVVVVVVVVVVVVVVVVVVVVVVVVVVVVVVVVVVVVVCVVCVVPDDDDDDPLQDDDFDALLVVQLVVVVVVVVVVVDDPVRSVVVSVVCQVPDDCVRSVVSRVVRVVRNVVNVVSNVVVVVVVVVVVVVVVVVVVVVVVVVVVVVVVVVVVVVVVVVVVVVVVVVVVVVVVVVCVVPVLQDDQDDALLRVQLVVQLVVVCVVDPPDDPVVSVVVSVVCQVPDDPVRSVVSRVVNVVSRVVNVVSNVVVVVVVVVVVPPDPD

Sequence (708 aa):
MADALKQKEASSSEANILAGAGSPVPIEPQAKDSAGKENKEGLSQLGVKKANPEATFKEISNILGAKWKNVTAEEKKPYEEKYQADKEAYLKVIGNEKRENEAMKLLEEEQKQRTAMELLEQYLQFQQEAKEVDKKKTKKEKDPLKPKQPMSAFFLFASERRAALLAENKSVPEVGKITGEEWKNMTEKQRRPYEERAKQNKEKYMEEMEAYKQKKEEEAVNLTREEEELMKIQKQEALQLLKKKEKTEHIIKKTKENRQKKKKQKEESDPKKPKKPASSFLLFSKEARKNLMEERPGINNSTLNAFISVKWKELSEEERQVWNEKAAKAMEAYKKEIEEYSKSAAAKEDSPQQMADALKQKEASSSEANILAGAGSPVPIEPQAKDSAGKENKEGLSQLGVKKANPEATFKEISNILGAKWKNVTAEEKKPYEEKYQADKEAYLKVIGNEKRENEAMKLLEEEQKQRTAMELLEQYLQFQQEAKEVDKKKTKKEKDPLKPKQPMSAFFLFASERRAALLAENKSVPEVGKITGEEWKNMTEKQRRPYEERAKQNKEKYMEEMEAYKQKKEEEAVNLTREEEELMKIQKQEALQLLKKKEKTEHIIKKTKENRQKKKKQKEESDPKKPKKPASSFLLFSKEARKNLMEERPGINNSTLNAFISVKWKELSEEERQVWNEKAAKAMEAYKKEIEEYSKSAAAKEDSPQQ

Solvent-accessible surface area (backbone atoms only — not comparable to full-atom values): 38702 Å² total; per-residue (Å²): 122,69,72,62,54,52,52,50,49,51,54,49,45,55,53,46,61,69,57,61,61,63,89,65,76,73,72,70,76,81,70,76,59,66,76,63,42,50,57,48,36,59,68,25,72,65,39,44,35,70,77,36,74,79,51,47,70,66,51,47,48,50,51,48,50,56,49,55,69,68,49,51,70,76,69,41,41,64,57,50,51,49,46,50,50,49,48,48,50,48,51,50,50,51,49,51,49,53,50,48,49,52,14,43,51,53,45,50,51,52,50,49,47,51,50,20,44,52,51,44,52,51,49,50,51,50,48,52,54,46,46,67,61,44,72,79,67,70,79,82,80,81,65,86,83,54,73,68,81,59,60,51,35,63,51,54,50,36,57,61,49,39,59,59,38,46,73,69,72,44,51,69,72,52,41,53,53,51,44,49,51,50,58,72,68,45,48,71,76,70,44,40,64,37,43,51,50,23,50,50,39,40,52,50,36,53,52,47,42,49,50,49,49,50,51,51,49,50,50,49,51,51,49,49,50,50,49,49,52,50,47,54,35,48,49,40,34,14,46,52,50,43,49,52,52,50,52,53,52,48,51,51,48,50,51,50,48,53,52,50,50,52,50,49,49,55,43,68,74,45,70,86,58,77,72,84,66,65,50,35,64,54,54,49,43,57,53,48,49,54,53,47,45,68,74,39,72,84,63,51,67,64,58,48,54,15,47,46,52,51,53,60,72,65,46,48,71,72,60,46,45,55,36,42,50,56,26,47,55,46,43,53,52,44,52,53,50,47,51,52,49,51,50,51,53,52,49,58,68,63,51,71,87,122,121,69,71,61,54,52,51,52,50,50,56,49,45,56,51,46,63,70,57,58,58,64,88,62,73,74,73,72,75,80,73,78,59,66,75,64,42,50,57,48,36,59,68,24,70,65,40,44,36,69,79,35,74,80,52,46,71,67,52,48,48,51,50,47,49,55,49,55,69,68,49,50,71,76,70,41,42,64,56,50,51,49,47,51,50,48,48,49,50,47,50,50,51,51,49,50,50,52,49,50,50,53,14,42,51,52,45,48,50,51,50,49,46,52,48,19,42,50,50,45,52,51,49,50,51,49,49,51,55,45,46,67,60,44,72,79,68,71,79,82,82,81,65,86,82,56,72,69,81,58,59,50,35,64,53,54,50,38,58,60,48,38,58,60,38,45,74,69,72,44,51,70,73,51,40,52,52,51,43,50,52,50,59,71,67,45,50,70,77,70,44,41,64,37,44,51,52,23,52,50,40,40,52,50,35,54,51,46,41,50,51,50,50,51,50,51,49,50,51,49,50,51,49,50,51,50,49,50,52,49,46,53,36,48,49,40,37,13,45,53,50,44,49,52,51,49,51,53,51,47,51,53,49,52,52,51,49,51,51,51,51,53,50,50,52,56,43,67,74,45,69,88,58,76,74,84,67,64,50,36,63,54,54,48,44,56,54,48,50,54,53,48,46,68,73,39,72,85,63,51,68,63,58,48,54,15,48,45,53,52,52,60,72,64,46,48,70,72,61,47,45,56,36,42,50,55,26,48,53,46,44,52,54,44,52,52,49,46,51,52,48,50,49,52,54,52,50,58,68,64,52,71,86,122

InterPro domains:
  IPR009071 High mobility group box domain [PF00505] (48-92)
  IPR009071 High mobility group box domain [PF00505] (147-213)
  IPR009071 High mobility group box domain [PF00505] (274-342)
  IPR009071 High mobility group box domain [PS50118] (37-98)
  IPR009071 High mobility group box domain [PS50118] (147-213)
  IPR009071 High mobility group box domain [PS50118] (274-342)
  IPR009071 High mobility group box domain [SM00398] (22-99)
  IPR009071 High mobility group box domain [SM00398] (146-214)
  IPR009071 High mobility group box domain [SM00398] (273-343)
  IPR036910 High mobility group box domain superfamily [G3DSA:1.10.30.10] (37-91)
  IPR036910 High mobility group box domain superfamily [G3DSA:1.10.30.10] (130-228)
  IPR036910 High mobility group box domain superfamily [G3DSA:1.10.30.10] (256-353)
  IPR036910 High mobility group box domain superfamily [SSF47095] (48-93)
  IPR036910 High mobility group box domain superfamily [SSF47095] (133-219)
  IPR036910 High mobility group box domain superfamily [SSF47095] (269-345)
  IPR044601 3xHMG-box protein HMGB6/HMGB13 [PTHR46912] (48-352)